Protein 4CLQ (pdb70)

Secondary structure (P-SEA, 3-state):
cccccccccaaaaaaaaaaaacbbbbbcccccccccccccaaaaaaaaaaaaaccbbbbbbcccccbbbbbccccccccbbbbbcccccaaaaaaccccccccccccbbbbbccccccccccccccccccccccccccbbbbbbcbbbcccccbbbbbbbbccccccccccccccccccbbbbbbbccccccccccccaaaaaacccccbbbbbbbccccccccccccccbbbbbbccccccccccccccccccccaaaaaaaaaaaaaaaaaacccccccaaaaaaaccccccbbbbbbbccccccaaaaaaaaaaaacccbbbbbbbcccccccccbbbbcccccc/ccaaaaaacccccaaaaaaaaccccccccbbbbccaaaaaaaaccccccccccc

B-factor: mean 36.99, std 16.36, range [4.34, 136.1]

Nearest PDB structures (foldseek):
  3pqv-assembly1_A  TM=9.894E-01  e=8.721E-64  Kluyveromyces lactis
  5tzs-assembly1_h  TM=9.818E-01  e=3.326E-63  Saccharomyces cerevisiae S288C
  7mqa-assembly1_SH  TM=9.321E-01  e=4.252E-38  Homo sapiens
  1qmh-assembly1_B  TM=8.172E-01  e=3.454E-22  Escherichia coli K-12
  3tut-assembly1_A  TM=7.754E-01  e=9.622E-23  Escherichia coli K-12

Foldseek 3Di:
DPLEAEECPCLLVLLLLCQLLQNKYKYAQHQVVDPQGADDPQSVLLVVVQPVQFPDWDWDADPSRRMIIIRYGHGAADEDEREGPQVDAQQVNVVSLSRQQAHPDKHKYKYFWAQDDAPGQHPCCVVQPLLLVLQVQVDWDKAWQAHAHPDFGGTIIITTRPHHDNAGAFEDAFFFDFAAKEKEKEKAADDLVLSVLCLLQCVQPVVDPHYHYYHRHYYYDDRHHDDTWIKMKMWGFRPPSTAIFIFIGIDDPPDRSSVRSNVRSVVRVVQSVQFGRHGLVNVLSNVSSLAHAQDKHKDKGAPSSPDPSVVVSQVSSCSSQVWHWDDDFDPDPVGGMITITGRCHVPD/DDLVVLVPPVVADPVRSCCVVPVDDVVPVDDDDDDPVVVCVVVPDPVVCPVVDD

InterPro domains:
  IPR000228 RNA 3'-terminal phosphate cyclase [PTHR11096] (12-359)
  IPR013791 RNA 3'-terminal phosphate cyclase, insert domain [PF05189] (184-284)
  IPR013792 RNA 3'-terminal phosphate cyclase/enolpyruvate transferase, alpha/beta [SSF55205] (13-234)
  IPR016443 RNA 3'-terminal phosphate cyclase type 2 [TIGR03400] (10-367)
  IPR016443 RNA 3'-terminal phosphate cyclase type 2 [cd00875] (6-341)
  IPR020719 RNA 3'-terminal phosphate cyclase-like, conserved site [PS01287] (156-166)
  IPR023797 RNA 3'-terminal phosphate cyclase domain [PF01137] (10-337)
  IPR036553 RNA 3'-terminal phosphate cyclase, insert domain superfamily [G3DSA:3.30.360.20] (184-280)
  IPR037136 RNA 3'-terminal phosphate cyclase domain superfamily [G3DSA:3.65.10.20] (11-344)

Organism: Saccharomyces cerevisiae (strain ATCC 204508 / S288c) (NCBI:txid559292)

GO terms:
  GO:0006364 rRNA processing (P, IDA)
  GO:0008047 enzyme activator activity (F, IDA)
  GO:0005730 nucleolus (C, IDA)
  GO:0004521 RNA endonuclease activity (F, IDA)
  GO:0030686 90S preribosome (C, HDA)
  GO:0000447 endonucleolytic cleavage in ITS1 to separate SSU-rRNA from 5.8S rRNA and LSU-rRNA from tricistronic rRNA transcript (SSU-rRNA, 5.8S rRNA, LSU-rRNA) (P, IMP)
  GO:0000472 endonucleolytic cleavage to generate mature 5'-end of SSU-rRNA from (SSU-rRNA, 5.8S rRNA, LSU-rRNA) (P, IMP)
  GO:0000480 endonucleolytic cleavage in 5'-ETS of tricistronic rRNA transcript (SSU-rRNA, 5.8S rRNA, LSU-rRNA) (P, IMP)
  GO:0005654 nucleoplasm (C, TAS)
  GO:0005515 protein binding (F, IPI)
  GO:0030686 90S preribosome (C, IDA)
  GO:0000447 endonucleolytic cleavage in ITS1 to separate SSU-rRNA from 5.8S rRNA and LSU-rRNA from tricistronic rRNA transcript (SSU-rRNA, 5.8S rRNA, LSU-rRNA) (P, IDA)
  GO:2000232 regulation of rRNA processing (P, IDA)

Radius of gyration: 20.79 Å; Cα contacts (8 Å, |Δi|>4): 921; chains: 2; bounding box: 55×44×58 Å

Sequence (402 aa):
KYTTFQGSQNFRLRIVLATLSGKPIKIEKIRSGDLNPGLKDYEVSFLRLIESVTNGSVIEISYTGTTVIYRPGIIVGGASTHICPSSKPVGYFVEPLYLAPFSKKKFSILFKGITASHNDAGIEAIKWGLPVEKFGVRECALHTLKRGSPPLGGGEVHLVVDSLIAQPITHEIDRPIISSITGVAYSTRVSPSLVNRIDGAKKVLKNLQCEVNITADVWRGENSGKSPGWGITLVAQSKQKGWSYFAEDIGDAGSIPEELGEKVACQLLEEISKSAAVGRNQLPLAIVYVIGKEDIGRLRINKEQIDERFIILLRDIKKIFNTEVFLKPVDEADNEDIATIKGIGFTNWNIGKLIYMDNISPEECIRRWRGVDLEKFVPYFDTFEKLAKKWKSVDAIKERFL

CATH classification: 3.65.10.20 (+1 more: 3.30.360.20)

Solvent-accessible surface area: 17662 Å² total

Structure (mmCIF, N/CA/C/O backbone):
data_4CLQ
#
_entry.id   4CLQ
#
_cell.length_a   69.120
_cell.length_b   88.280
_cell.length_c   102.130
_cell.angle_alpha   90.00
_cell.angle_beta   90.00
_cell.angle_gamma   90.00
#
_symmetry.space_group_name_H-M   'P 21 21 21'
#
loop_
_entity.id
_entity.type
_entity.pdbx_description
1 polymer "RNA 3'-TERMINAL PHOSPHATE CYCLASE-LIKE PROTEIN"
2 polymer 'RIBOSOME BIOGENESIS PROTEIN BMS1'
3 water water
#
loop_
_atom_site.group_PDB
_atom_site.id
_atom_site.type_symbol
_atom_site.label_atom_id
_atom_site.label_alt_id
_atom_site.label_comp_id
_atom_site.label_asym_id
_atom_site.label_entity_id
_atom_site.label_seq_id
_atom_site.pdbx_PDB_ins_code
_atom_site.Cartn_x
_atom_site.Cartn_y
_atom_site.Cartn_z
_atom_site.occupancy
_atom_site.B_iso_or_equiv
_atom_site.auth_seq_id
_atom_site.auth_comp_id
_atom_site.auth_asym_id
_atom_site.auth_atom_id
_atom_site.pdbx_PDB_model_num
ATOM 1 N N . LYS A 1 7 ? 27.799 14.088 80.457 1.00 58.43 7 LYS A N 1
ATOM 2 C CA . LYS A 1 7 ? 27.771 12.966 81.382 1.00 59.41 7 LYS A CA 1
ATOM 3 C C . LYS A 1 7 ? 26.655 11.962 81.048 1.00 64.48 7 LYS A C 1
ATOM 4 O O . LYS A 1 7 ? 26.718 10.828 81.538 1.00 66.38 7 LYS A O 1
ATOM 10 N N . TYR A 1 8 ? 25.614 12.367 80.275 1.00 59.06 8 TYR A N 1
ATOM 11 C CA . TYR A 1 8 ? 24.499 11.450 80.031 1.00 58.31 8 TYR A CA 1
ATOM 12 C C . TYR A 1 8 ? 24.432 10.692 78.713 1.00 54.82 8 TYR A C 1
ATOM 13 O O . TYR A 1 8 ? 24.062 9.517 78.766 1.00 54.83 8 TYR A O 1
ATOM 22 N N . THR A 1 9 ? 24.802 11.303 77.546 1.00 45.82 9 THR A N 1
ATOM 23 C CA . THR A 1 9 ? 24.865 10.534 76.290 1.00 42.78 9 THR A CA 1
ATOM 24 C C . THR A 1 9 ? 26.061 9.614 76.497 1.00 42.35 9 THR A C 1
ATOM 25 O O . THR A 1 9 ? 27.188 10.086 76.630 1.00 41.06 9 THR A O 1
ATOM 29 N N . THR A 1 10 ? 25.779 8.320 76.647 1.00 37.83 10 THR A N 1
ATOM 30 C CA . THR A 1 10 ? 26.737 7.289 77.030 1.00 37.01 10 THR A CA 1
ATOM 31 C C . THR A 1 10 ? 27.119 6.370 75.893 1.00 39.11 10 THR A C 1
ATOM 32 O O . THR A 1 10 ? 26.243 5.889 75.179 1.00 39.33 10 THR A O 1
ATOM 36 N N . PHE A 1 11 ? 28.436 6.106 75.760 1.00 32.62 11 PHE A N 1
ATOM 37 C CA . PHE A 1 11 ? 29.036 5.205 74.778 1.00 31.10 11 PHE A CA 1
ATOM 38 C C . PHE A 1 11 ? 29.822 4.093 75.495 1.00 36.52 11 PHE A C 1
ATOM 39 O O . PHE A 1 11 ? 30.235 4.267 76.648 1.00 36.56 11 PHE A O 1
ATOM 47 N N . GLN A 1 12 ? 30.039 2.963 74.798 1.00 33.49 12 GLN A N 1
ATOM 48 C CA . GLN A 1 12 ? 30.759 1.798 75.316 1.00 34.30 12 GLN A CA 1
ATOM 49 C C . GLN A 1 12 ? 32.066 1.574 74.564 1.00 36.77 12 GLN A C 1
ATOM 50 O O . GLN A 1 12 ? 32.108 1.720 73.343 1.00 35.20 12 GLN A O 1
ATOM 56 N N . GLY A 1 13 ? 33.114 1.239 75.315 1.00 33.87 13 GLY A N 1
ATOM 57 C CA . GLY A 1 13 ? 34.440 0.899 74.808 1.00 32.32 13 GLY A CA 1
ATOM 58 C C . GLY A 1 13 ? 35.292 2.011 74.239 1.00 33.18 13 GLY A C 1
ATOM 59 O O . GLY A 1 13 ? 34.903 3.178 74.235 1.00 32.13 13 GLY A O 1
ATOM 60 N N . SER A 1 14 ? 36.472 1.634 73.742 1.00 29.29 14 SER A N 1
ATOM 61 C CA . SER A 1 14 ? 37.440 2.549 73.135 1.00 28.20 14 SER A CA 1
ATOM 62 C C . SER A 1 14 ? 37.109 2.860 71.666 1.00 32.71 14 SER A C 1
ATOM 63 O O . SER A 1 14 ? 37.726 3.752 71.080 1.00 31.33 14 SER A O 1
ATOM 66 N N . GLN A 1 15 ? 36.166 2.104 71.068 1.00 30.72 15 GLN A N 1
ATOM 67 C CA . GLN A 1 15 ? 35.733 2.252 69.672 1.00 30.05 15 GLN A CA 1
ATOM 68 C C . GLN A 1 15 ? 35.385 3.700 69.346 1.00 30.47 15 GLN A C 1
ATOM 69 O O . GLN A 1 15 ? 34.652 4.332 70.105 1.00 28.59 15 GLN A O 1
ATOM 75 N N . ASN A 1 16 ? 35.939 4.227 68.233 1.00 26.11 16 ASN A N 1
ATOM 76 C CA . ASN A 1 16 ? 35.698 5.595 67.738 1.00 25.25 16 ASN A CA 1
ATOM 77 C C . ASN A 1 16 ? 35.946 6.685 68.783 1.00 27.13 16 ASN A C 1
ATOM 78 O O . ASN A 1 16 ? 35.250 7.696 68.784 1.00 24.28 16 ASN A O 1
ATOM 83 N N . PHE A 1 17 ? 36.910 6.461 69.693 1.00 24.16 17 PHE A N 1
ATOM 84 C CA . PHE A 1 17 ? 37.217 7.408 70.770 1.00 24.33 17 PHE A CA 1
ATOM 85 C C . PHE A 1 17 ? 37.387 8.841 70.273 1.00 27.03 17 PHE A C 1
ATOM 86 O O . PHE A 1 17 ? 36.697 9.729 70.768 1.00 25.33 17 PHE A O 1
ATOM 94 N N . ARG A 1 18 ? 38.271 9.068 69.274 1.00 22.69 18 ARG A N 1
ATOM 95 C CA . ARG A 1 18 ? 38.469 10.429 68.757 1.00 22.00 18 ARG A CA 1
ATOM 96 C C . ARG A 1 18 ? 37.206 11.004 68.131 1.00 24.29 18 ARG A C 1
ATOM 97 O O . ARG A 1 18 ? 36.887 12.150 68.405 1.00 22.71 18 ARG A O 1
ATOM 105 N N . LEU A 1 19 ? 36.482 10.211 67.312 1.00 22.91 19 LEU A N 1
ATOM 106 C CA . LEU A 1 19 ? 35.229 10.649 66.676 1.00 21.94 19 LEU A CA 1
ATOM 107 C C . LEU A 1 19 ? 34.208 11.092 67.726 1.00 25.08 19 LEU A C 1
ATOM 108 O O . LEU A 1 19 ? 33.639 12.169 67.587 1.00 23.67 19 LEU A O 1
ATOM 113 N N . ARG A 1 20 ? 33.998 10.272 68.780 1.00 22.07 20 ARG A N 1
ATOM 114 C CA . ARG A 1 20 ? 33.024 10.565 69.840 1.00 23.02 20 ARG A CA 1
ATOM 115 C C . ARG A 1 20 ? 33.337 11.865 70.576 1.00 26.34 20 ARG A C 1
ATOM 116 O O . ARG A 1 20 ? 32.435 12.685 70.757 1.00 25.13 20 ARG A O 1
ATOM 124 N N . ILE A 1 21 ? 34.632 12.101 70.891 1.00 23.47 21 ILE A N 1
ATOM 125 C CA . ILE A 1 21 ? 35.084 13.336 71.553 1.00 23.11 21 ILE A CA 1
ATOM 126 C C . ILE A 1 21 ? 34.934 14.534 70.588 1.00 26.38 21 ILE A C 1
ATOM 127 O O . ILE A 1 21 ? 34.513 15.613 71.023 1.00 26.16 21 ILE A O 1
ATOM 132 N N . VAL A 1 22 ? 35.288 14.335 69.291 1.00 21.73 22 VAL A N 1
ATOM 133 C CA . VAL A 1 22 ? 35.167 15.355 68.241 1.00 20.61 22 VAL A CA 1
ATOM 134 C C . VAL A 1 22 ? 33.681 15.757 68.081 1.00 24.88 22 VAL A C 1
ATOM 135 O O . VAL A 1 22 ? 33.386 16.950 68.099 1.00 24.10 22 VAL A O 1
ATOM 139 N N . LEU A 1 23 ? 32.764 14.764 67.963 1.00 21.85 23 LEU A N 1
ATOM 140 C CA . LEU A 1 23 ? 31.323 15.006 67.824 1.00 22.08 23 LEU A CA 1
ATOM 141 C C . LEU A 1 23 ? 30.753 15.727 69.028 1.00 26.90 23 LEU A C 1
ATOM 142 O O . LEU A 1 23 ? 29.936 16.631 68.855 1.00 26.14 23 LEU A O 1
ATOM 147 N N . ALA A 1 24 ? 31.223 15.380 70.244 1.00 24.22 24 ALA A N 1
ATOM 148 C CA . ALA A 1 24 ? 30.778 16.069 71.464 1.00 24.82 24 ALA A CA 1
ATOM 149 C C . ALA A 1 24 ? 31.254 17.529 71.409 1.00 27.62 24 ALA A C 1
ATOM 150 O O . ALA A 1 24 ? 30.485 18.427 71.734 1.00 27.74 24 ALA A O 1
ATOM 152 N N . THR A 1 25 ? 32.510 17.755 70.962 1.00 24.38 25 THR A N 1
ATOM 153 C CA . THR A 1 25 ? 33.108 19.094 70.847 1.00 24.44 25 THR A CA 1
ATOM 154 C C . THR A 1 25 ? 32.336 19.970 69.861 1.00 26.92 25 THR A C 1
ATOM 155 O O . THR A 1 25 ? 32.051 21.125 70.172 1.00 27.25 25 THR A O 1
ATOM 159 N N . LEU A 1 26 ? 31.995 19.417 68.691 1.00 22.40 26 LEU A N 1
ATOM 160 C CA . LEU A 1 26 ? 31.266 20.140 67.654 1.00 22.41 26 LEU A CA 1
ATOM 161 C C . LEU A 1 26 ? 29.813 20.443 68.041 1.00 27.67 26 LEU A C 1
ATOM 162 O O . LEU A 1 26 ? 29.313 21.509 67.693 1.00 27.06 26 LEU A O 1
ATOM 167 N N . SER A 1 27 ? 29.143 19.510 68.745 1.00 25.44 27 SER A N 1
ATOM 168 C CA . SER A 1 27 ? 27.750 19.656 69.174 1.00 25.54 27 SER A CA 1
ATOM 169 C C . SER A 1 27 ? 27.598 20.472 70.460 1.00 30.54 27 SER A C 1
ATOM 170 O O . SER A 1 27 ? 26.523 21.010 70.712 1.00 30.74 27 SER A O 1
ATOM 173 N N . GLY A 1 28 ? 28.642 20.492 71.281 1.00 27.81 28 GLY A N 1
ATOM 174 C CA . GLY A 1 28 ? 28.630 21.140 72.588 1.00 28.20 28 GLY A CA 1
ATOM 175 C C . GLY A 1 28 ? 27.920 20.281 73.620 1.00 32.88 28 GLY A C 1
ATOM 176 O O . GLY A 1 28 ? 27.658 20.733 74.736 1.00 33.42 28 GLY A O 1
ATOM 177 N N . LYS A 1 29 ? 27.615 19.022 73.258 1.00 29.65 29 LYS A N 1
ATOM 178 C CA . LYS A 1 29 ? 26.898 18.097 74.128 1.00 30.53 29 LYS A CA 1
ATOM 179 C C . LYS A 1 29 ? 27.831 17.269 75.010 1.00 33.47 29 LYS A C 1
ATOM 180 O O . LYS A 1 29 ? 28.775 16.660 74.493 1.00 30.98 29 LYS A O 1
ATOM 186 N N . PRO A 1 30 ? 27.562 17.205 76.339 1.00 31.55 30 PRO A N 1
ATOM 187 C CA . PRO A 1 30 ? 28.414 16.383 77.211 1.00 31.76 30 PRO A CA 1
ATOM 188 C C . PRO A 1 30 ? 28.227 14.886 76.963 1.00 34.71 30 PRO A C 1
ATOM 189 O O . PRO A 1 30 ? 27.121 14.449 76.666 1.00 34.17 30 PRO A O 1
ATOM 193 N N . ILE A 1 31 ? 29.321 14.111 77.020 1.00 30.07 31 ILE A N 1
ATOM 194 C CA . ILE A 1 31 ? 29.265 12.662 76.802 1.00 28.77 31 ILE A CA 1
ATOM 195 C C . ILE A 1 31 ? 29.988 11.881 77.887 1.00 32.27 31 ILE A C 1
ATOM 196 O O . ILE A 1 31 ? 30.853 12.426 78.578 1.00 31.63 31 ILE A O 1
ATOM 201 N N . LYS A 1 32 ? 29.645 10.589 78.003 1.00 28.53 32 LYS A N 1
ATOM 202 C CA . LYS A 1 32 ? 30.288 9.641 78.905 1.00 28.65 32 LYS A CA 1
ATOM 203 C C . LYS A 1 32 ? 30.714 8.417 78.090 1.00 31.71 32 LYS A C 1
ATOM 204 O O . LYS A 1 32 ? 29.922 7.866 77.325 1.00 31.51 32 LYS A O 1
ATOM 210 N N . ILE A 1 33 ? 31.968 8.014 78.236 1.00 28.13 33 ILE A N 1
ATOM 211 C CA . ILE A 1 33 ? 32.508 6.842 77.550 1.00 27.35 33 ILE A CA 1
ATOM 212 C C . ILE A 1 33 ? 32.908 5.880 78.653 1.00 33.14 33 ILE A C 1
ATOM 213 O O . ILE A 1 33 ? 33.774 6.191 79.468 1.00 33.06 33 ILE A O 1
ATOM 218 N N . GLU A 1 34 ? 32.211 4.753 78.735 1.00 30.58 34 GLU A N 1
ATOM 219 C CA . GLU A 1 34 ? 32.462 3.778 79.790 1.00 31.20 34 GLU A CA 1
ATOM 220 C C . GLU A 1 34 ? 32.875 2.419 79.240 1.00 36.27 34 GLU A C 1
ATOM 221 O O . GLU A 1 34 ? 32.830 2.208 78.022 1.00 35.39 34 GLU A O 1
ATOM 227 N N . LYS A 1 35 ? 33.273 1.498 80.152 1.00 33.99 35 LYS A N 1
ATOM 228 C CA . LYS A 1 35 ? 33.707 0.131 79.852 1.00 34.50 35 LYS A CA 1
ATOM 229 C C . LYS A 1 35 ? 34.821 0.092 78.802 1.00 37.78 35 LYS A C 1
ATOM 230 O O . LYS A 1 35 ? 34.782 -0.730 77.881 1.00 38.04 35 LYS A O 1
ATOM 236 N N . ILE A 1 36 ? 35.801 1.007 78.932 1.00 33.43 36 ILE A N 1
ATOM 237 C CA . ILE A 1 36 ? 36.929 1.103 78.006 1.00 32.64 36 ILE A CA 1
ATOM 238 C C . ILE A 1 36 ? 37.915 0.013 78.400 1.00 39.43 36 ILE A C 1
ATOM 239 O O . ILE A 1 36 ? 38.500 0.105 79.481 1.00 40.51 36 ILE A O 1
ATOM 244 N N . ARG A 1 37 ? 38.078 -1.027 77.540 1.00 36.79 37 ARG A N 1
ATOM 245 C CA . ARG A 1 37 ? 38.986 -2.176 77.738 1.00 38.31 37 ARG A CA 1
ATOM 246 C C . ARG A 1 37 ? 38.844 -2.811 79.145 1.00 46.79 37 ARG A C 1
ATOM 247 O O . ARG A 1 37 ? 39.843 -3.163 79.778 1.00 48.03 37 ARG A O 1
ATOM 255 N N . SER A 1 38 ? 37.591 -2.944 79.614 1.00 45.00 38 SER A N 1
ATOM 256 C CA . SER A 1 38 ? 37.205 -3.460 80.932 1.00 47.15 38 SER A CA 1
ATOM 257 C C . SER A 1 38 ? 37.750 -4.822 81.357 1.00 55.51 38 SER A C 1
ATOM 258 O O . SER A 1 38 ? 38.163 -4.975 82.508 1.00 56.46 38 SER A O 1
ATOM 261 N N . GLY A 1 39 ? 37.706 -5.799 80.458 1.00 54.00 39 GLY A N 1
ATOM 262 C CA . GLY A 1 39 ? 38.164 -7.154 80.755 1.00 56.02 39 GLY A CA 1
ATOM 263 C C . GLY A 1 39 ? 39.660 -7.365 80.640 1.00 61.71 39 GLY A C 1
ATOM 264 O O . GLY A 1 39 ? 40.183 -8.336 81.192 1.00 63.00 39 GLY A O 1
ATOM 265 N N . ASP A 1 40 ? 40.352 -6.460 79.914 1.00 57.51 40 ASP A N 1
ATOM 266 C CA . ASP A 1 40 ? 41.790 -6.491 79.643 1.00 57.56 40 ASP A CA 1
ATOM 267 C C . ASP A 1 40 ? 42.679 -6.474 80.887 1.00 63.54 40 ASP A C 1
ATOM 268 O O . ASP A 1 40 ? 42.285 -5.949 81.933 1.00 63.6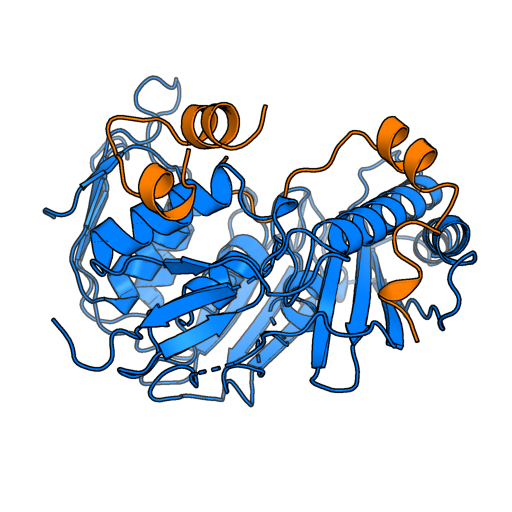8 40 ASP A O 1
ATOM 273 N N . LEU A 1 41 ? 43.895 -7.044 80.746 1.00 60.69 41 LEU A N 1
ATOM 274 C CA . LEU A 1 41 ? 44.938 -7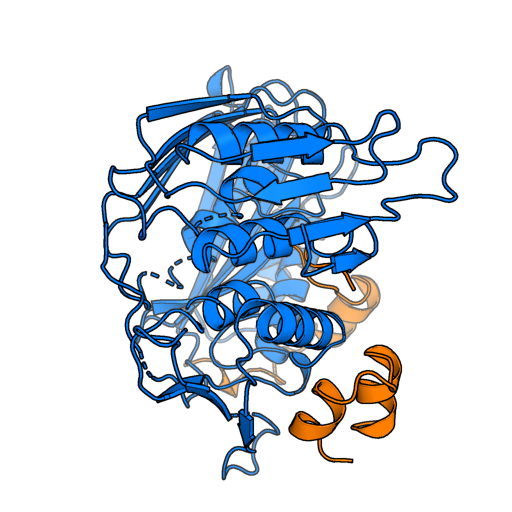.125 81.774 1.00 61.73 41 LEU A CA 1
ATOM 275 C C . LEU A 1 41 ? 45.337 -5.705 82.190 1.00 63.50 41 LEU A C 1
ATOM 276 O O . LEU A 1 41 ? 45.509 -5.423 83.380 1.00 63.96 41 LEU A O 1
ATOM 281 N N . ASN A 1 42 ? 45.429 -4.817 81.184 1.00 56.78 42 ASN A N 1
ATOM 282 C CA . ASN A 1 42 ? 45.736 -3.394 81.257 1.00 54.70 42 ASN A CA 1
ATOM 283 C C . ASN A 1 42 ? 44.416 -2.660 80.921 1.00 53.02 42 ASN A C 1
ATOM 284 O O . ASN A 1 42 ? 44.120 -2.432 79.747 1.00 51.33 42 ASN A O 1
ATOM 289 N N . PRO A 1 43 ? 43.545 -2.368 81.910 1.00 46.85 43 PRO A N 1
ATOM 290 C CA . PRO A 1 43 ? 42.267 -1.733 81.560 1.00 44.40 43 PRO A CA 1
ATOM 291 C C . PRO A 1 43 ? 42.339 -0.231 81.305 1.00 42.70 43 PRO A C 1
ATOM 292 O O . PRO A 1 43 ? 43.318 0.430 81.665 1.00 40.84 43 PRO A O 1
ATOM 296 N N . GLY A 1 44 ? 41.296 0.276 80.657 1.00 36.37 44 GLY A N 1
ATOM 297 C CA . GLY A 1 44 ? 41.108 1.692 80.396 1.00 34.49 44 GLY A CA 1
ATOM 298 C C . GLY A 1 44 ? 41.867 2.312 79.245 1.00 35.83 44 GLY A C 1
ATOM 299 O O . GLY A 1 44 ? 42.384 1.617 78.366 1.00 33.72 44 GLY A O 1
ATOM 300 N N . LEU A 1 45 ? 41.912 3.649 79.257 1.00 31.94 45 LEU A N 1
ATOM 301 C CA . LEU A 1 45 ? 42.577 4.468 78.248 1.00 31.28 45 LEU A CA 1
ATOM 302 C C . LEU A 1 45 ? 44.046 4.150 78.105 1.00 34.56 45 LEU A C 1
ATOM 303 O O . LEU A 1 45 ? 44.728 3.884 79.090 1.00 34.03 45 LEU A O 1
ATOM 308 N N . LYS A 1 46 ? 44.527 4.214 76.868 1.00 30.61 46 LYS A N 1
ATOM 309 C CA . LYS A 1 46 ? 45.930 4.042 76.531 1.00 30.48 46 LYS A CA 1
ATOM 310 C C . LYS A 1 46 ? 46.550 5.438 76.638 1.00 32.99 46 LYS A C 1
ATOM 311 O O . LYS A 1 46 ? 45.821 6.437 76.580 1.00 31.77 46 LYS A O 1
ATOM 317 N N . ASP A 1 47 ? 47.887 5.516 76.753 1.00 28.31 47 ASP A N 1
ATOM 318 C CA . ASP A 1 47 ? 48.603 6.792 76.841 1.00 26.92 47 ASP A CA 1
ATOM 319 C C . ASP A 1 47 ? 48.267 7.748 75.683 1.00 29.35 47 ASP A C 1
ATOM 320 O O . ASP A 1 47 ? 48.073 8.944 75.913 1.00 28.66 47 ASP A O 1
ATOM 325 N N . TYR A 1 48 ? 48.126 7.215 74.461 1.00 25.27 48 TYR A N 1
ATOM 326 C CA . TYR A 1 48 ? 47.780 8.045 73.299 1.00 23.56 48 TYR A CA 1
ATOM 327 C C . TYR A 1 48 ? 46.374 8.659 73.348 1.00 27.27 48 TYR A C 1
ATOM 328 O O . TYR A 1 48 ? 46.144 9.711 72.743 1.00 26.42 48 TYR A O 1
ATOM 337 N N . GLU A 1 49 ? 45.433 7.993 74.034 1.00 24.81 49 GLU A N 1
ATOM 338 C CA . GLU A 1 49 ? 44.054 8.488 74.188 1.00 24.54 49 GLU A CA 1
ATOM 339 C C . GLU A 1 49 ? 44.048 9.606 75.227 1.00 28.73 49 GLU A C 1
ATOM 340 O O . GLU A 1 49 ? 43.410 10.633 75.011 1.00 28.14 49 GLU A O 1
ATOM 346 N N . VAL A 1 50 ? 44.847 9.444 76.304 1.00 27.56 50 VAL A N 1
ATOM 347 C CA . VAL A 1 50 ? 45.039 10.452 77.355 1.00 28.01 50 VAL A CA 1
ATOM 348 C C . VAL A 1 50 ? 45.706 11.694 76.709 1.00 29.61 50 VAL A C 1
ATOM 349 O O . VAL A 1 50 ? 45.244 12.813 76.931 1.00 28.60 50 VAL A O 1
ATOM 353 N N . SER A 1 51 ? 46.757 11.478 75.879 1.00 24.69 51 SER A N 1
ATOM 354 C CA . SER A 1 51 ? 47.476 12.538 75.148 1.00 23.60 51 SER A CA 1
ATOM 355 C C . SER A 1 51 ? 46.502 13.295 74.224 1.00 25.58 51 SER A C 1
ATOM 356 O O . SER A 1 51 ? 46.532 14.529 74.158 1.00 24.33 51 SER A O 1
ATOM 359 N N . PHE A 1 52 ? 45.616 12.553 73.540 1.00 22.38 52 PHE A N 1
ATOM 360 C CA . PHE A 1 52 ? 44.587 13.159 72.687 1.00 20.66 52 PHE A CA 1
ATOM 361 C C . PHE A 1 52 ? 43.634 14.034 73.524 1.00 25.44 52 PHE A C 1
ATOM 362 O O . PHE A 1 52 ? 43.221 15.099 73.059 1.00 24.80 52 PHE A O 1
ATOM 370 N N . LEU A 1 53 ? 43.292 13.596 74.758 1.00 24.64 53 LEU A N 1
ATOM 371 C CA . LEU A 1 53 ? 42.417 14.394 75.629 1.00 24.72 53 LEU A CA 1
ATOM 372 C C . LEU A 1 53 ? 43.112 15.686 76.074 1.00 28.96 53 LEU A C 1
ATOM 373 O O . LEU A 1 53 ? 42.462 16.727 76.152 1.00 28.46 53 LEU A O 1
ATOM 378 N N . ARG A 1 54 ? 44.437 15.630 76.322 1.00 26.51 54 ARG A N 1
ATOM 379 C CA . ARG A 1 54 ? 45.236 16.809 76.690 1.00 27.01 54 ARG A CA 1
ATOM 380 C C . ARG A 1 54 ? 45.274 17.781 75.505 1.00 29.22 54 ARG A C 1
ATOM 381 O O . ARG A 1 54 ? 45.186 18.994 75.699 1.00 28.55 54 ARG A O 1
ATOM 389 N N . LEU A 1 55 ? 45.359 17.237 74.271 1.00 25.03 55 LEU A N 1
ATOM 390 C CA . LEU A 1 55 ? 45.342 18.034 73.044 1.00 24.17 55 LEU A CA 1
ATOM 391 C C . LEU A 1 55 ? 43.979 18.765 72.908 1.00 27.39 55 LEU A C 1
ATOM 392 O O . LEU A 1 55 ? 43.957 19.965 72.611 1.00 26.96 55 LEU A O 1
ATOM 397 N N . ILE A 1 56 ? 42.862 18.046 73.161 1.00 23.33 56 ILE A N 1
ATOM 398 C CA . ILE A 1 56 ? 41.504 18.602 73.144 1.00 23.41 56 ILE A CA 1
ATOM 399 C C . ILE A 1 56 ? 41.386 19.776 74.164 1.00 29.24 56 ILE A C 1
ATOM 400 O O . ILE A 1 56 ? 40.801 20.814 73.838 1.00 28.25 56 ILE A O 1
ATOM 405 N N . GLU A 1 57 ? 41.974 19.612 75.370 1.00 27.29 57 GLU A N 1
ATOM 406 C CA . GLU A 1 57 ? 41.981 20.643 76.418 1.00 28.66 57 GLU A CA 1
ATOM 407 C C . GLU A 1 57 ? 42.765 21.869 75.981 1.00 33.12 57 GLU A C 1
ATOM 408 O O . GLU A 1 57 ? 42.368 22.980 76.319 1.00 33.44 57 GLU A O 1
ATOM 414 N N . SER A 1 58 ? 43.905 21.670 75.284 1.00 30.38 58 SER A N 1
ATOM 415 C CA . SER A 1 58 ? 44.737 22.787 74.837 1.00 30.26 58 SER A CA 1
ATOM 416 C C . SER A 1 58 ? 44.076 23.655 73.742 1.00 33.54 58 SER A C 1
ATOM 417 O O . SER A 1 58 ? 44.413 24.828 73.639 1.00 34.33 58 SER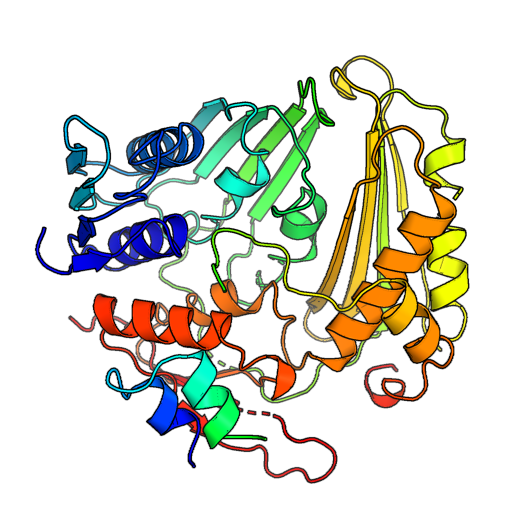 A O 1
ATOM 420 N N . VAL A 1 59 ? 43.141 23.091 72.942 1.00 28.42 59 VAL A N 1
ATOM 421 C CA . VAL A 1 59 ? 42.496 23.827 71.835 1.00 26.98 59 VAL A CA 1
ATOM 422 C C . VAL A 1 59 ? 41.097 24.359 72.145 1.00 30.56 59 VAL A C 1
ATOM 423 O O . VAL A 1 59 ? 40.510 25.074 71.325 1.00 29.99 59 VAL A O 1
ATOM 427 N N . THR A 1 60 ? 40.559 23.984 73.312 1.00 27.17 60 THR A N 1
ATOM 428 C CA . THR A 1 60 ? 39.238 24.387 73.780 1.00 27.25 60 THR A CA 1
ATOM 429 C C . THR A 1 60 ? 39.384 25.168 75.091 1.00 33.58 60 THR A C 1
ATOM 430 O O . THR A 1 60 ? 40.464 25.183 75.679 1.00 32.36 60 THR A O 1
ATOM 434 N N . ASN A 1 61 ? 38.311 25.837 75.520 1.00 31.50 61 ASN A N 1
ATOM 435 C CA . ASN A 1 61 ? 38.300 26.573 76.778 1.00 32.86 61 ASN A CA 1
ATOM 436 C C . ASN A 1 61 ? 37.028 26.243 77.540 1.00 37.35 61 ASN A C 1
ATOM 437 O O . ASN A 1 61 ? 35.945 26.314 76.968 1.00 36.68 61 ASN A O 1
ATOM 442 N N . GLY A 1 62 ? 37.177 25.887 78.814 1.00 35.81 62 GLY A N 1
ATOM 443 C CA . GLY A 1 62 ? 36.058 25.594 79.705 1.00 36.06 62 GLY A CA 1
ATOM 444 C C . GLY A 1 62 ? 35.555 24.166 79.700 1.00 39.25 62 GLY A C 1
ATOM 445 O O . GLY A 1 62 ? 34.463 23.896 80.206 1.00 38.95 62 GLY A O 1
ATOM 446 N N . SER A 1 63 ? 36.336 23.233 79.136 1.00 34.93 63 SER A N 1
ATOM 447 C CA . SER A 1 63 ? 35.937 21.830 79.135 1.00 34.46 63 SER A CA 1
ATOM 448 C C . SER A 1 63 ? 36.185 21.217 80.518 1.00 39.02 63 SER A C 1
ATOM 449 O O . SER A 1 63 ? 37.021 21.707 81.277 1.00 38.46 63 SER A O 1
ATOM 452 N N . VAL A 1 64 ? 35.434 20.165 80.845 1.00 36.65 64 VAL A N 1
ATOM 453 C CA . VAL A 1 64 ? 35.612 19.393 82.067 1.00 37.37 64 VAL A CA 1
ATOM 454 C C . VAL A 1 64 ? 35.878 17.966 81.600 1.00 40.59 64 VAL A C 1
ATOM 455 O O . VAL A 1 64 ? 35.059 17.383 80.881 1.00 39.58 64 VAL A O 1
ATOM 459 N N . ILE A 1 65 ? 37.045 17.432 81.957 1.00 37.41 65 ILE A N 1
ATOM 460 C CA . ILE A 1 65 ? 37.420 16.069 81.606 1.00 36.91 65 ILE A CA 1
ATOM 461 C C . ILE A 1 65 ? 37.701 15.314 82.887 1.00 41.48 65 ILE A C 1
ATOM 462 O O . ILE A 1 65 ? 38.615 15.673 83.627 1.00 42.09 65 ILE A O 1
ATOM 467 N N . GLU A 1 66 ? 36.897 14.289 83.158 1.00 37.94 66 GLU A N 1
ATOM 468 C CA . GLU A 1 66 ? 37.070 13.457 84.342 1.00 39.18 66 GLU A CA 1
ATOM 469 C C . GLU A 1 66 ? 37.303 12.022 83.894 1.00 41.42 66 GLU A C 1
ATOM 470 O O . GLU A 1 66 ? 36.491 11.466 83.146 1.00 38.94 66 GLU A O 1
ATOM 476 N N . ILE A 1 67 ? 38.441 11.441 84.316 1.00 37.54 67 ILE A N 1
ATOM 477 C CA . ILE A 1 67 ? 38.818 10.064 83.998 1.00 35.96 67 ILE A CA 1
ATOM 478 C C . ILE A 1 67 ? 38.789 9.263 85.295 1.00 38.72 67 ILE A C 1
ATOM 479 O O . ILE A 1 67 ? 39.395 9.691 86.283 1.00 38.99 67 ILE A O 1
ATOM 484 N N . SER A 1 68 ? 38.082 8.110 85.303 1.00 33.71 68 SER A N 1
ATOM 485 C CA . SER A 1 68 ? 37.996 7.243 86.488 1.00 34.70 68 SER A CA 1
ATOM 486 C C . SER A 1 68 ? 39.386 6.695 86.832 1.00 38.59 68 SER A C 1
ATOM 487 O O . SER A 1 68 ? 40.267 6.656 85.966 1.00 37.35 68 SER A O 1
ATOM 490 N N . TYR A 1 69 ? 39.586 6.305 88.096 1.00 37.34 69 TYR A N 1
ATOM 491 C CA . TYR A 1 69 ? 40.866 5.816 88.604 1.00 37.78 69 TYR A CA 1
ATOM 492 C C . TYR A 1 69 ? 41.613 4.839 87.675 1.00 40.02 69 TYR A C 1
ATOM 493 O O . TYR A 1 69 ? 42.796 5.051 87.403 1.00 38.74 69 TYR A O 1
ATOM 502 N N . THR A 1 70 ? 40.924 3.798 87.180 1.00 36.80 70 THR A N 1
ATOM 503 C CA . THR A 1 70 ? 41.521 2.798 86.291 1.00 36.25 70 THR A CA 1
ATOM 504 C C . THR A 1 70 ? 41.459 3.157 84.803 1.00 38.26 70 THR A C 1
ATOM 505 O O . THR A 1 70 ? 41.919 2.381 83.965 1.00 37.78 70 THR A O 1
ATOM 509 N N . GLY A 1 71 ? 40.901 4.327 84.495 1.00 33.53 71 GLY A N 1
ATOM 510 C CA . GLY A 1 71 ? 40.793 4.834 83.128 1.00 31.59 71 GLY A CA 1
ATOM 511 C C . GLY A 1 71 ? 39.703 4.203 82.288 1.00 34.48 71 GLY A C 1
ATOM 512 O O . GLY A 1 71 ? 39.678 4.407 81.078 1.00 32.82 71 GLY A O 1
ATOM 513 N N . THR A 1 72 ? 38.797 3.422 82.917 1.00 33.73 72 THR A N 1
ATOM 514 C CA . THR A 1 72 ? 37.705 2.736 82.205 1.00 33.25 72 THR A CA 1
ATOM 515 C C . THR A 1 72 ? 36.534 3.647 81.876 1.00 36.06 72 THR A C 1
ATOM 516 O O . THR A 1 72 ? 35.744 3.311 80.998 1.00 36.09 72 THR A O 1
ATOM 520 N N . THR A 1 73 ? 36.405 4.788 82.575 1.00 32.59 73 THR A N 1
ATOM 521 C CA . THR A 1 73 ? 35.337 5.750 82.305 1.00 32.73 73 THR A CA 1
ATOM 522 C C . THR A 1 73 ? 35.912 7.141 82.070 1.00 35.66 73 THR A C 1
ATOM 523 O O . THR A 1 73 ? 36.804 7.572 82.799 1.00 34.37 73 THR A O 1
ATOM 527 N N . VAL A 1 74 ? 35.397 7.828 81.041 1.00 32.46 74 VAL A N 1
ATOM 528 C CA . VAL A 1 74 ? 35.729 9.211 80.712 1.00 32.69 74 VAL A CA 1
ATOM 529 C C . VAL A 1 74 ? 34.414 9.991 80.641 1.00 37.28 74 VAL A C 1
ATOM 530 O O . VAL A 1 74 ? 33.469 9.561 79.973 1.00 35.52 74 VAL A O 1
ATOM 534 N N . ILE A 1 75 ? 34.354 11.125 81.350 1.00 35.54 75 ILE A N 1
ATOM 535 C CA . ILE A 1 75 ? 33.213 12.041 81.304 1.00 35.62 75 ILE A CA 1
ATOM 536 C C . ILE A 1 75 ? 33.756 13.280 80.598 1.00 38.18 75 ILE A C 1
ATOM 537 O O . ILE A 1 75 ? 34.796 13.810 80.993 1.00 38.18 75 ILE A O 1
ATOM 542 N N . TYR A 1 76 ? 33.100 13.694 79.516 1.00 32.94 76 TYR A N 1
ATOM 543 C CA . TYR A 1 76 ? 33.552 14.842 78.750 1.00 30.92 76 TYR A CA 1
ATOM 544 C C . TYR A 1 76 ? 32.456 15.880 78.596 1.00 35.34 76 TYR A C 1
ATOM 545 O O . TYR A 1 76 ? 31.451 15.616 77.949 1.00 34.54 76 TYR A O 1
ATOM 554 N N . ARG A 1 77 ? 32.651 17.050 79.203 1.00 33.06 77 ARG A N 1
ATOM 555 C CA . ARG A 1 77 ? 31.741 18.191 79.081 1.00 33.11 77 ARG A CA 1
ATOM 556 C C . ARG A 1 77 ? 32.535 19.186 78.233 1.00 36.14 77 ARG A C 1
ATOM 557 O O . ARG A 1 77 ? 33.531 19.731 78.713 1.00 36.51 77 ARG A O 1
ATOM 565 N N . PRO A 1 78 ? 32.220 19.311 76.931 1.00 31.30 78 PRO A N 1
ATOM 566 C CA . PRO A 1 78 ? 33.039 20.168 76.056 1.00 30.56 78 PRO A CA 1
ATOM 567 C C . PRO A 1 78 ? 33.009 21.676 76.288 1.00 36.41 78 PRO A C 1
ATOM 568 O O . PRO A 1 78 ? 31.984 22.250 76.648 1.00 37.87 78 PRO A O 1
ATOM 572 N N . GLY A 1 79 ? 34.154 22.297 76.051 1.00 33.69 79 GLY A N 1
ATOM 573 C CA . GLY A 1 79 ? 34.324 23.742 76.081 1.00 34.26 79 GLY A CA 1
ATOM 574 C C . GLY A 1 79 ? 34.239 24.278 74.660 1.00 38.60 79 GLY A C 1
ATOM 575 O O . GLY A 1 79 ? 33.990 23.510 73.722 1.00 38.64 79 GLY A O 1
ATOM 576 N N . ILE A 1 80 ? 34.428 25.588 74.474 1.00 34.20 80 ILE A N 1
ATOM 577 C CA . ILE A 1 80 ? 34.365 26.160 73.127 1.00 33.29 80 ILE A CA 1
ATOM 578 C C . ILE A 1 80 ? 35.695 25.986 72.416 1.00 31.57 80 ILE A C 1
ATOM 579 O O . ILE A 1 80 ? 36.727 26.049 73.068 1.00 30.51 80 ILE A O 1
ATOM 584 N N . ILE A 1 81 ? 35.671 25.783 71.090 1.00 26.30 81 ILE A N 1
ATOM 585 C CA . ILE A 1 81 ? 36.885 25.633 70.270 1.00 25.33 81 ILE A CA 1
ATOM 586 C C . ILE A 1 81 ? 37.553 27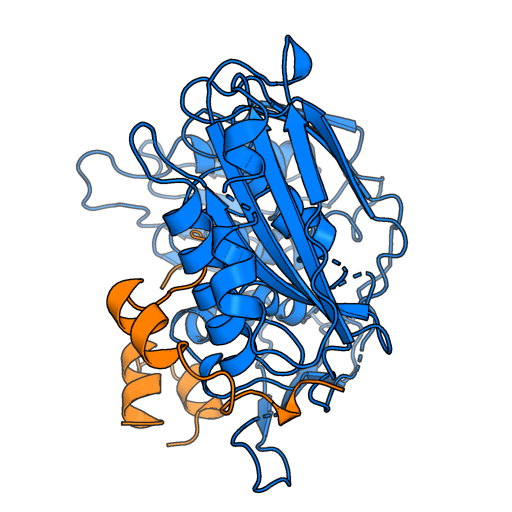.013 70.159 1.00 28.57 81 ILE A C 1
ATOM 587 O O . ILE A 1 81 ? 36.984 27.933 69.575 1.00 27.44 81 ILE A O 1
ATOM 592 N N . VAL A 1 82 ? 38.752 27.137 70.726 1.00 25.72 82 VAL A N 1
ATOM 593 C CA . VAL A 1 82 ? 39.500 28.392 70.806 1.00 26.58 82 VAL A CA 1
ATOM 594 C C . VAL A 1 82 ? 40.781 28.412 69.945 1.00 30.59 82 VAL A C 1
ATOM 595 O O . VAL A 1 82 ? 41.074 29.426 69.311 1.00 30.20 82 VAL A O 1
ATOM 599 N N . GLY A 1 83 ? 41.483 27.289 69.878 1.00 26.63 83 GLY A N 1
ATOM 600 C CA . GLY A 1 83 ? 42.695 27.188 69.078 1.00 26.58 83 GLY A CA 1
ATOM 601 C C . GLY A 1 83 ? 43.864 27.933 69.690 1.00 31.86 83 GLY A C 1
ATOM 602 O O . GLY A 1 83 ? 44.025 27.960 70.915 1.00 31.95 83 GLY A O 1
ATOM 603 N N . GLY A 1 84 ? 44.652 28.550 68.824 1.00 27.90 84 GLY A N 1
ATOM 604 C CA . GLY A 1 84 ? 45.856 29.272 69.193 1.00 28.33 84 GLY A CA 1
ATOM 605 C C . GLY A 1 84 ? 47.098 28.479 68.826 1.00 31.19 84 GLY A C 1
ATOM 606 O O . GLY A 1 84 ? 47.009 27.410 68.201 1.00 27.87 84 GLY A O 1
ATOM 607 N N . ALA A 1 85 ? 48.266 29.000 69.225 1.00 28.06 85 ALA A N 1
ATOM 608 C CA . ALA A 1 85 ? 49.558 28.388 68.942 1.00 28.10 85 ALA A CA 1
ATOM 609 C C . ALA A 1 85 ? 49.997 27.495 70.092 1.00 32.11 85 ALA A C 1
ATOM 610 O O . ALA A 1 85 ? 49.995 27.934 71.234 1.00 32.87 85 ALA A O 1
ATOM 612 N N . SER A 1 86 ? 50.357 26.236 69.801 1.00 28.18 86 SER A N 1
ATOM 613 C CA . SER A 1 86 ? 50.830 25.311 70.835 1.00 28.22 86 SER A CA 1
ATOM 614 C C . SER A 1 86 ? 51.725 24.253 70.219 1.00 30.52 86 SER A C 1
ATOM 615 O O . SER A 1 86 ? 51.852 24.172 69.003 1.00 28.12 86 SER A O 1
ATOM 618 N N . THR A 1 87 ? 52.358 23.464 71.073 1.00 27.22 87 THR A N 1
ATOM 619 C CA . THR A 1 87 ? 53.189 22.343 70.685 1.00 26.94 87 THR A CA 1
ATOM 620 C C . THR A 1 87 ? 52.584 21.109 71.347 1.00 29.55 87 THR A C 1
ATOM 621 O O . THR A 1 87 ? 52.228 21.175 72.527 1.00 28.20 87 THR A O 1
ATOM 625 N N . HIS A 1 88 ? 52.458 19.995 70.596 1.00 25.34 88 HIS A N 1
ATOM 626 C CA . HIS A 1 88 ? 51.961 18.744 71.170 1.00 25.33 88 HIS A CA 1
ATOM 627 C C . HIS A 1 88 ? 52.999 17.634 71.000 1.00 30.28 88 HIS A C 1
ATOM 628 O O . HIS A 1 88 ? 53.368 17.320 69.871 1.00 28.83 88 HIS A O 1
ATOM 635 N N . ILE A 1 89 ? 53.460 17.041 72.118 1.00 28.92 89 ILE A N 1
ATOM 636 C CA . ILE A 1 89 ? 54.427 15.936 72.084 1.00 29.34 89 ILE A CA 1
ATOM 637 C C . ILE A 1 89 ? 53.618 14.654 71.979 1.00 32.89 89 ILE A C 1
ATOM 638 O O . ILE A 1 89 ? 52.854 14.332 72.895 1.00 33.60 89 ILE A O 1
ATOM 643 N N . CYS A 1 90 ? 53.773 13.934 70.860 1.00 27.24 90 CYS A N 1
ATOM 644 C CA . CYS A 1 90 ? 53.030 12.704 70.613 1.00 26.76 90 CYS A CA 1
ATOM 645 C C . CYS A 1 90 ? 53.768 11.516 71.207 1.00 31.65 90 CYS A C 1
ATOM 646 O O . CYS A 1 90 ? 54.918 11.290 70.843 1.00 32.37 90 CYS A O 1
ATOM 649 N N . PRO A 1 91 ? 53.152 10.731 72.115 1.00 28.30 91 PRO A N 1
ATOM 650 C CA . PRO A 1 91 ? 53.869 9.566 72.666 1.00 28.21 91 PRO A CA 1
ATOM 651 C C . PRO A 1 91 ? 54.151 8.556 71.557 1.00 31.42 91 PRO A C 1
ATOM 652 O O . PRO A 1 91 ? 53.395 8.500 70.581 1.00 29.48 91 PRO A O 1
ATOM 656 N N . SER A 1 92 ? 55.251 7.796 71.682 1.00 28.61 92 SER A N 1
ATOM 657 C CA . SER A 1 92 ? 55.689 6.807 70.690 1.00 28.89 92 SER A CA 1
ATOM 658 C C . SER A 1 92 ? 54.608 5.846 70.190 1.00 32.71 92 SER A C 1
ATOM 659 O O . SER A 1 92 ? 54.663 5.424 69.037 1.00 33.13 92 SER A O 1
ATOM 662 N N . SER A 1 93 ? 53.623 5.521 71.041 1.00 28.78 93 SER A N 1
ATOM 663 C CA . SER A 1 93 ? 52.509 4.610 70.727 1.00 28.25 93 SER A CA 1
ATOM 664 C C . SER A 1 93 ? 51.661 5.015 69.499 1.00 29.43 93 SER A C 1
ATOM 665 O O . SER A 1 93 ? 50.992 4.168 68.912 1.00 29.96 93 SER A O 1
ATOM 668 N N . LYS A 1 94 ? 51.676 6.291 69.125 1.00 24.06 94 LYS A N 1
ATOM 669 C CA . LYS A 1 94 ? 50.941 6.780 67.958 1.00 22.44 94 LYS A CA 1
ATOM 670 C C . LYS A 1 94 ? 51.730 7.837 67.207 1.00 26.58 94 LYS A C 1
ATOM 671 O O . LYS A 1 94 ? 52.373 8.678 67.843 1.00 26.32 94 LYS A O 1
ATOM 677 N N . PRO A 1 95 ? 51.676 7.838 65.854 1.00 22.94 95 PRO A N 1
ATOM 678 C CA . PRO A 1 95 ? 52.384 8.884 65.099 1.00 22.04 95 PRO A CA 1
ATOM 679 C C . PRO A 1 95 ? 51.606 10.205 65.119 1.00 23.66 95 PRO A C 1
ATOM 680 O O . PRO A 1 95 ? 50.440 10.251 65.567 1.00 22.61 95 PRO A O 1
ATOM 684 N N . VAL A 1 96 ? 52.235 11.279 64.612 1.00 18.91 96 VAL A N 1
ATOM 685 C CA . VAL A 1 96 ? 51.633 12.629 64.575 1.00 18.44 96 VAL A CA 1
ATOM 686 C C . VAL A 1 96 ? 50.225 12.670 63.937 1.00 22.34 96 VAL A C 1
ATOM 687 O O . VAL A 1 96 ? 49.359 13.393 64.434 1.00 21.99 96 VAL A O 1
ATOM 691 N N . GLY A 1 97 ? 50.018 11.881 62.879 1.00 18.51 97 GLY A N 1
ATOM 692 C CA . GLY A 1 97 ? 48.757 11.810 62.135 1.00 17.74 97 GLY A CA 1
ATOM 693 C C . GLY A 1 97 ? 47.541 11.415 62.956 1.00 21.92 97 GLY A C 1
ATOM 694 O O . GLY A 1 97 ? 46.422 11.842 62.660 1.00 21.12 97 GLY A O 1
ATOM 695 N N . TYR A 1 98 ? 47.749 10.597 63.996 1.00 20.20 98 TYR A N 1
ATOM 696 C CA . TYR A 1 98 ? 46.683 10.174 64.909 1.00 19.46 98 TYR A CA 1
ATOM 697 C C . TYR A 1 98 ? 46.118 11.395 65.630 1.00 22.69 98 TYR A C 1
ATOM 698 O O . TYR A 1 98 ? 44.917 11.446 65.912 1.00 21.09 98 TYR A O 1
ATOM 707 N N . PHE A 1 99 ? 46.992 12.376 65.916 1.00 19.96 99 PHE A N 1
ATOM 708 C CA . PHE A 1 99 ? 46.637 13.601 66.632 1.00 20.26 99 PHE A CA 1
ATOM 709 C C . PHE A 1 99 ? 46.213 14.712 65.680 1.00 23.92 99 PHE A C 1
ATOM 710 O O . PHE A 1 99 ? 45.300 15.477 66.011 1.00 22.72 99 PHE A O 1
ATOM 718 N N . VAL A 1 100 ? 46.864 14.813 64.504 1.00 19.89 100 VAL A N 1
ATOM 719 C CA . VAL A 1 100 ? 46.488 15.827 63.489 1.00 19.61 100 VAL A CA 1
ATOM 720 C C . VAL A 1 100 ? 45.067 15.576 62.951 1.00 23.19 100 VAL A C 1
ATOM 721 O O . VAL A 1 100 ? 44.296 16.524 62.822 1.00 23.40 100 VAL A O 1
ATOM 725 N N . GLU A 1 101 ? 44.741 14.318 62.600 1.00 20.08 101 GLU A N 1
ATOM 726 C CA . GLU A 1 101 ? 43.449 13.932 62.002 1.00 19.55 101 GLU A CA 1
ATOM 727 C C . GLU A 1 101 ? 42.201 14.502 62.731 1.00 22.21 101 GLU A C 1
ATOM 728 O O . GLU A 1 101 ? 41.426 15.207 62.080 1.00 21.06 101 GLU A O 1
ATOM 734 N N . PRO A 1 102 ? 42.006 14.278 64.057 1.00 19.45 102 PRO A N 1
ATOM 735 C CA . PRO A 1 102 ? 40.848 14.882 64.734 1.00 18.57 102 PRO A CA 1
ATOM 736 C C . PRO A 1 102 ? 40.905 16.415 64.786 1.00 21.61 102 PRO A C 1
ATOM 737 O O . PRO A 1 102 ? 39.845 17.028 64.849 1.00 22.22 102 PRO A O 1
ATOM 749 N N . LEU A 1 104 ? 41.613 18.310 62.354 1.00 19.76 104 LEU A N 1
ATOM 750 C CA . LEU A 1 104 ? 41.039 18.704 61.054 1.00 18.89 104 LEU A CA 1
ATOM 751 C C . LEU A 1 104 ? 39.532 18.914 61.116 1.00 23.09 104 LEU A C 1
ATOM 752 O O . LEU A 1 104 ? 38.982 19.714 60.347 1.00 22.93 104 LEU A O 1
ATOM 757 N N . TYR A 1 105 ? 38.866 18.204 62.035 1.00 20.34 105 TYR A N 1
ATOM 758 C CA . TYR A 1 105 ? 37.418 18.286 62.231 1.00 20.37 105 TYR A CA 1
ATOM 759 C C . TYR A 1 105 ? 37.036 19.514 63.049 1.00 24.63 105 TYR A C 1
ATOM 760 O O . TYR A 1 105 ? 35.870 19.884 63.063 1.00 25.92 105 TYR A O 1
ATOM 769 N N . LEU A 1 106 ? 37.997 20.092 63.789 1.00 21.16 106 LEU A N 1
ATOM 770 C CA . LEU A 1 106 ? 37.770 21.217 64.705 1.00 20.30 106 LEU A CA 1
ATOM 771 C C . LEU A 1 106 ? 38.307 22.566 64.251 1.00 24.72 106 LEU A C 1
ATOM 772 O O . LEU A 1 106 ? 37.640 23.584 64.459 1.00 24.36 106 LEU A O 1
ATOM 777 N N . ALA A 1 107 ? 39.531 22.581 63.682 1.00 21.35 107 ALA A N 1
ATOM 778 C CA . ALA A 1 107 ? 40.259 23.801 63.304 1.00 20.68 107 ALA A CA 1
ATOM 779 C C . ALA A 1 107 ? 39.491 24.895 62.552 1.00 22.78 107 ALA A C 1
ATOM 780 O O . ALA A 1 107 ? 39.590 26.058 62.952 1.00 22.09 107 ALA A O 1
ATOM 782 N N . PRO A 1 108 ? 38.702 24.595 61.501 1.00 18.99 108 PRO A N 1
ATOM 783 C CA . PRO A 1 108 ? 38.025 25.698 60.782 1.00 18.74 108 PRO A CA 1
ATOM 784 C C . PRO A 1 108 ? 36.907 26.372 61.582 1.00 24.44 108 PRO A C 1
ATOM 785 O O . PRO A 1 108 ? 36.468 27.451 61.218 1.00 24.77 108 PRO A O 1
ATOM 789 N N . PHE A 1 109 ? 36.438 25.722 62.659 1.00 22.25 109 PHE A N 1
ATOM 790 C CA . PHE A 1 109 ? 35.309 26.178 63.479 1.00 21.81 109 PHE A CA 1
ATOM 791 C C . PHE A 1 109 ? 35.733 26.836 64.791 1.00 26.06 109 PHE A C 1
ATOM 792 O O . PHE A 1 109 ? 34.901 27.098 65.650 1.00 27.22 109 PHE A O 1
ATOM 800 N N . SER A 1 110 ? 37.023 27.168 64.894 1.00 21.99 110 SER A N 1
ATOM 801 C CA . SER A 1 110 ? 37.672 27.783 66.049 1.00 22.22 110 SER A CA 1
ATOM 802 C C . SER A 1 110 ? 37.532 29.320 66.099 1.00 28.72 110 SER A C 1
ATOM 803 O O . SER A 1 110 ? 37.341 29.960 65.058 1.00 28.41 110 SER A O 1
ATOM 806 N N . LYS A 1 111 ? 37.632 29.915 67.317 1.00 26.24 111 LYS A N 1
ATOM 807 C CA . LYS A 1 111 ? 37.612 31.375 67.505 1.00 26.81 111 LYS A CA 1
ATOM 808 C C . LYS A 1 111 ? 38.921 31.926 66.921 1.00 30.77 111 LYS A C 1
ATOM 809 O O . LYS A 1 111 ? 38.912 32.923 66.204 1.00 30.48 111 LYS A O 1
ATOM 815 N N . LYS A 1 112 ? 40.053 31.283 67.270 1.00 27.24 112 LYS A N 1
ATOM 816 C CA . LYS A 1 112 ? 41.387 31.662 66.797 1.00 26.38 112 LYS A CA 1
ATOM 817 C C . LYS A 1 112 ? 41.967 30.515 65.977 1.00 28.77 112 LYS A C 1
ATOM 818 O O . LYS A 1 112 ? 41.607 29.359 66.199 1.00 26.98 112 LYS A O 1
ATOM 824 N N . LYS A 1 113 ? 42.891 30.830 65.060 1.00 25.42 113 LYS A N 1
ATOM 825 C CA . LYS A 1 113 ? 43.536 29.847 64.183 1.00 24.60 113 LYS A CA 1
ATOM 826 C C . LYS A 1 113 ? 44.332 28.799 64.938 1.00 26.78 113 LYS A C 1
ATOM 827 O O . LYS A 1 113 ? 44.980 29.116 65.918 1.00 25.48 113 LYS A O 1
ATOM 833 N N . PHE A 1 114 ? 44.250 27.544 64.494 1.00 24.18 114 PHE A N 1
ATOM 834 C CA . PHE A 1 114 ? 45.040 26.449 65.053 1.00 23.94 114 PHE A CA 1
ATOM 835 C C . PHE A 1 114 ? 46.424 26.584 64.418 1.00 27.03 114 PHE A C 1
ATOM 836 O O . PHE A 1 114 ? 46.532 26.677 63.195 1.00 26.24 114 PHE A O 1
ATOM 844 N N . SER A 1 115 ? 47.467 26.634 65.243 1.00 23.85 115 SER A N 1
ATOM 845 C CA . SER A 1 115 ? 48.856 26.698 64.784 1.00 23.29 115 SER A CA 1
ATOM 846 C C . SER A 1 115 ? 49.626 25.767 65.720 1.00 27.07 115 SER A C 1
ATOM 847 O O . SER A 1 115 ? 50.222 26.204 66.704 1.00 26.64 115 SER A O 1
ATOM 850 N N . ILE A 1 116 ? 49.552 24.457 65.433 1.00 24.02 116 ILE A N 1
ATOM 851 C CA . ILE A 1 116 ? 50.068 23.397 66.308 1.00 23.56 116 ILE A CA 1
ATOM 852 C C . ILE A 1 116 ? 51.253 22.657 65.754 1.00 26.74 116 ILE A C 1
ATOM 853 O O . ILE A 1 116 ? 51.194 22.104 64.664 1.00 24.09 116 ILE A O 1
ATOM 858 N N . LEU A 1 117 ? 52.310 22.602 66.560 1.00 23.82 117 LEU A N 1
ATOM 859 C CA . LEU A 1 117 ? 53.529 21.894 66.250 1.00 24.15 117 LEU A CA 1
ATOM 860 C C . LEU A 1 117 ? 53.413 20.512 66.895 1.00 26.75 117 LEU A C 1
ATOM 861 O O . LEU A 1 117 ? 53.269 20.409 68.107 1.00 25.96 117 LEU A O 1
ATOM 866 N N . PHE A 1 118 ? 53.395 19.457 66.073 1.00 22.67 118 PHE A N 1
ATOM 867 C CA . PHE A 1 118 ? 53.294 18.080 66.559 1.00 21.50 118 PHE A CA 1
ATOM 868 C C . PHE A 1 118 ? 54.666 17.427 66.485 1.00 26.32 118 PHE A C 1
ATOM 869 O O . PHE A 1 118 ? 55.319 17.493 65.441 1.00 25.30 118 PHE A O 1
ATOM 877 N N . LYS A 1 119 ? 55.115 16.811 67.593 1.00 24.84 119 LYS A N 1
ATOM 878 C CA . LYS A 1 119 ? 56.424 16.157 67.631 1.00 25.73 119 LYS A CA 1
ATOM 879 C C . LYS A 1 119 ? 56.294 14.678 67.967 1.00 30.25 119 LYS A C 1
ATOM 880 O O . LYS A 1 119 ? 55.560 14.321 68.880 1.00 30.20 119 LYS A O 1
ATOM 886 N N . GLY A 1 120 ? 57.060 13.851 67.263 1.00 27.36 120 GLY A N 1
ATOM 887 C CA . GLY A 1 120 ? 57.113 12.412 67.485 1.00 27.35 120 GLY A CA 1
ATOM 888 C C . GLY A 1 120 ? 57.319 11.641 66.208 1.00 29.78 120 GLY A C 1
ATOM 889 O O . GLY A 1 120 ? 57.944 12.145 65.269 1.00 28.98 120 GLY A O 1
ATOM 890 N N . ILE A 1 121 ? 56.824 10.396 66.187 1.00 25.69 121 ILE A N 1
ATOM 891 C CA . ILE A 1 121 ? 56.882 9.518 65.018 1.00 24.58 121 ILE A CA 1
ATOM 892 C C . ILE A 1 121 ? 55.925 10.103 63.976 1.00 27.55 121 ILE A C 1
ATOM 893 O O . ILE A 1 121 ? 54.857 10.578 64.349 1.00 27.76 121 ILE A O 1
ATOM 898 N N . THR A 1 122 ? 56.323 10.137 62.700 1.00 23.16 122 THR A N 1
ATOM 899 C CA . THR A 1 122 ? 55.487 10.707 61.634 1.00 21.81 122 THR A CA 1
ATOM 900 C C . THR A 1 122 ? 54.726 9.680 60.797 1.00 24.84 122 THR A C 1
ATOM 901 O O . THR A 1 122 ? 53.934 10.076 59.948 1.00 24.08 122 THR A O 1
ATOM 905 N N . ALA A 1 123 ? 54.939 8.371 61.031 1.00 22.46 123 ALA A N 1
ATOM 906 C CA . ALA A 1 123 ? 54.238 7.345 60.249 1.00 22.84 123 ALA A CA 1
ATOM 907 C C . ALA A 1 123 ? 54.041 6.040 60.995 1.00 27.11 123 ALA A C 1
ATOM 908 O O . ALA A 1 123 ? 54.876 5.670 61.818 1.00 26.05 123 ALA A O 1
ATOM 910 N N . SER A 1 124 ? 52.964 5.316 60.662 1.00 23.60 124 SER A N 1
ATOM 911 C CA . SER A 1 124 ? 52.687 3.976 61.193 1.00 24.04 124 SER A CA 1
ATOM 912 C C . SER A 1 124 ? 52.002 3.156 60.097 1.00 27.21 124 SER A C 1
ATOM 913 O O . SER A 1 124 ? 51.759 3.678 59.011 1.00 26.00 124 SER A O 1
ATOM 916 N N . HIS A 1 125 ? 51.637 1.904 60.398 1.00 24.68 125 HIS A N 1
ATOM 917 C CA . HIS A 1 125 ? 50.905 1.056 59.461 1.00 25.39 125 HIS A CA 1
ATOM 918 C C . HIS A 1 125 ? 49.391 1.289 59.566 1.00 29.40 125 HIS A C 1
ATOM 919 O O . HIS A 1 125 ? 48.656 0.848 58.686 1.00 30.39 125 HIS A O 1
ATOM 926 N N . ASN A 1 126 ? 48.922 1.951 60.636 1.00 25.69 126 ASN A N 1
ATOM 927 C CA . ASN A 1 126 ? 47.485 2.080 60.915 1.00 25.78 126 ASN A CA 1
ATOM 928 C C . ASN A 1 126 ? 46.889 3.467 60.899 1.00 27.48 126 ASN A C 1
ATOM 929 O O . ASN A 1 126 ? 45.659 3.598 60.896 1.00 26.42 126 ASN A O 1
ATOM 934 N N . ASP A 1 127 ? 47.733 4.501 60.948 1.00 22.36 127 ASP A N 1
ATOM 935 C CA . ASP A 1 127 ? 47.246 5.866 61.067 1.00 21.64 127 ASP A CA 1
ATOM 936 C C . ASP A 1 127 ? 47.512 6.710 59.836 1.00 26.04 127 ASP A C 1
ATOM 937 O O . ASP A 1 127 ? 48.293 6.308 58.975 1.00 27.12 127 ASP A O 1
ATOM 942 N N . ALA A 1 128 ? 46.850 7.872 59.748 1.00 21.91 128 ALA A N 1
ATOM 943 C CA . ALA A 1 128 ? 47.025 8.820 58.649 1.00 21.31 128 ALA A CA 1
ATOM 944 C C . ALA A 1 128 ? 48.470 9.339 58.644 1.00 25.07 128 ALA A C 1
ATOM 945 O O . ALA A 1 128 ? 48.987 9.781 59.674 1.00 23.44 128 ALA A O 1
ATOM 947 N N . GLY A 1 129 ? 49.119 9.214 57.500 1.00 22.59 129 GLY A N 1
ATOM 948 C CA . GLY A 1 129 ? 50.476 9.711 57.322 1.00 22.04 129 GLY A CA 1
ATOM 949 C C . GLY A 1 129 ? 50.439 11.161 56.904 1.00 24.12 129 GLY A C 1
ATOM 950 O O . GLY A 1 129 ? 49.360 11.713 56.677 1.00 24.03 129 GLY A O 1
ATOM 951 N N . ILE A 1 130 ? 51.608 11.784 56.789 1.00 20.36 130 ILE A N 1
ATOM 952 C CA . ILE A 1 130 ? 51.732 13.177 56.366 1.00 20.32 130 ILE A CA 1
ATOM 953 C C . ILE A 1 130 ? 51.008 13.431 55.027 1.00 22.77 130 ILE A C 1
ATOM 954 O O . ILE A 1 130 ? 50.200 14.356 54.925 1.00 20.03 130 ILE A O 1
ATOM 959 N N . GLU A 1 131 ? 51.318 12.614 54.019 1.00 21.15 131 GLU A N 1
ATOM 960 C CA . GLU A 1 131 ? 50.764 12.737 52.670 1.00 21.43 131 GLU A CA 1
ATOM 961 C C . GLU A 1 131 ? 49.264 12.466 52.624 1.00 23.26 131 GLU A C 1
ATOM 962 O O . GLU A 1 131 ? 48.550 13.131 51.880 1.00 21.75 131 GLU A O 1
ATOM 968 N N . ALA A 1 132 ? 48.790 11.501 53.420 1.00 21.37 132 ALA A N 1
ATOM 969 C CA . ALA A 1 132 ? 47.352 11.205 53.534 1.00 21.50 132 ALA A CA 1
ATOM 970 C C . ALA A 1 132 ? 46.612 12.486 53.965 1.00 23.83 132 ALA A C 1
ATOM 971 O O . ALA A 1 132 ? 45.550 12.799 53.424 1.00 23.57 132 ALA A O 1
ATOM 973 N N . ILE A 1 133 ? 47.183 13.230 54.927 1.00 20.05 133 ILE A N 1
ATOM 974 C CA . ILE A 1 133 ? 46.572 14.474 55.416 1.00 19.50 133 ILE A CA 1
ATOM 975 C C . ILE A 1 133 ? 46.622 15.575 54.317 1.00 22.02 133 ILE A C 1
ATOM 976 O O . ILE A 1 133 ? 45.589 16.098 53.929 1.00 21.96 133 ILE A O 1
ATOM 981 N N . LYS A 1 134 ? 47.817 15.871 53.797 1.00 19.50 134 LYS A N 1
ATOM 982 C CA . LYS A 1 134 ? 48.048 16.916 52.793 1.00 18.85 134 LYS A CA 1
ATOM 983 C C . LYS A 1 134 ? 47.343 16.718 51.455 1.00 24.44 134 LYS A C 1
ATOM 984 O O . LYS A 1 134 ? 46.841 17.694 50.895 1.00 24.05 134 LYS A O 1
ATOM 990 N N . TRP A 1 135 ? 47.334 15.480 50.932 1.00 23.55 135 TRP A N 1
ATOM 991 C CA . TRP A 1 135 ? 46.780 15.137 49.620 1.00 25.63 135 TRP A CA 1
ATOM 992 C C . TRP A 1 135 ? 45.464 14.381 49.639 1.00 26.10 135 TRP A C 1
ATOM 993 O O . TRP A 1 135 ? 44.836 14.261 48.587 1.00 25.24 135 TRP A O 1
ATOM 1004 N N . GLY A 1 136 ? 45.070 13.858 50.803 1.00 20.61 136 GLY A N 1
ATOM 1005 C CA . GLY A 1 136 ? 43.831 13.103 50.929 1.00 20.53 136 GLY A CA 1
ATOM 1006 C C . GLY A 1 136 ? 42.739 13.854 51.654 1.00 24.64 136 GLY A C 1
ATOM 1007 O O . GLY A 1 136 ? 41.683 14.105 51.082 1.00 25.10 136 GLY A O 1
ATOM 1008 N N . LEU A 1 137 ? 42.997 14.225 52.914 1.00 20.61 137 LEU A N 1
ATOM 1009 C CA . LEU A 1 137 ? 42.035 14.914 53.773 1.00 19.96 137 LEU A CA 1
ATOM 1010 C C . LEU A 1 137 ? 41.887 16.403 53.494 1.00 21.62 137 LEU A C 1
ATOM 1011 O O . LEU A 1 137 ? 40.763 16.892 53.366 1.00 20.75 137 LEU A O 1
ATOM 1024 N N . PRO A 1 139 ? 42.448 18.277 50.662 1.00 21.33 139 PRO A N 1
ATOM 1025 C CA . PRO A 1 139 ? 41.644 18.620 49.477 1.00 22.16 139 PRO A CA 1
ATOM 1026 C C . PRO A 1 139 ? 40.141 18.459 49.713 1.00 24.43 139 PRO A C 1
ATOM 1027 O O . PRO A 1 139 ? 39.370 19.211 49.137 1.00 23.89 139 PRO A O 1
ATOM 1031 N N . VAL A 1 140 ? 39.725 17.512 50.593 1.00 21.32 140 VAL A N 1
ATOM 1032 C CA . VAL A 1 140 ? 38.306 17.320 50.929 1.00 20.06 140 VAL A CA 1
ATOM 1033 C C . VAL A 1 140 ? 37.831 18.543 51.720 1.00 22.27 140 VAL A C 1
ATOM 1034 O O . VAL A 1 140 ? 36.793 19.112 51.379 1.00 21.50 140 VAL A O 1
ATOM 1046 N N . GLU A 1 142 ? 39.087 21.516 51.622 1.00 19.77 142 GLU A N 1
ATOM 1047 C CA . GLU A 1 142 ? 39.104 22.631 50.671 1.00 19.89 142 GLU A CA 1
ATOM 1048 C C . GLU A 1 142 ? 37.772 22.650 49.887 1.00 24.12 142 GLU A C 1
ATOM 1049 O O . GLU A 1 142 ? 37.171 23.706 49.766 1.00 25.37 142 GLU A O 1
ATOM 1055 N N . LYS A 1 143 ? 37.285 21.483 49.433 1.00 21.62 143 LYS A N 1
ATOM 1056 C CA . LYS A 1 143 ? 36.001 21.346 48.714 1.00 22.71 143 LYS A CA 1
ATOM 1057 C C . LYS A 1 143 ? 34.836 21.821 49.578 1.00 25.62 143 LYS A C 1
ATOM 1058 O O . LYS A 1 143 ? 33.863 22.351 49.055 1.00 25.79 143 LYS A O 1
ATOM 1064 N N . PHE A 1 144 ? 34.971 21.687 50.901 1.00 21.13 144 PHE A N 1
ATOM 1065 C CA . PHE A 1 144 ? 33.987 22.139 51.883 1.00 20.87 144 PHE A CA 1
ATOM 1066 C C . PHE A 1 144 ? 34.138 23.608 52.303 1.00 25.52 144 PHE A C 1
ATOM 1067 O O . PHE A 1 144 ? 33.374 24.087 53.135 1.00 26.14 144 PHE A O 1
ATOM 1075 N N . GLY A 1 145 ? 35.091 24.319 51.711 1.00 23.78 145 GLY A N 1
ATOM 1076 C CA . GLY A 1 145 ? 35.279 25.741 51.986 1.00 23.80 145 GLY A CA 1
ATOM 1077 C C . GLY A 1 145 ? 36.437 26.110 52.892 1.00 27.17 145 GLY A C 1
ATOM 1078 O O . GLY A 1 145 ? 36.565 27.277 53.252 1.00 27.48 145 GLY A O 1
ATOM 1079 N N . VAL A 1 146 ? 37.288 25.141 53.287 1.00 22.65 146 VAL A N 1
ATOM 1080 C CA . VAL A 1 146 ? 38.454 25.459 54.130 1.00 21.29 146 VAL A CA 1
ATOM 1081 C C . VAL A 1 146 ? 39.542 25.847 53.138 1.00 25.01 146 VAL A C 1
ATOM 1082 O O . VAL A 1 146 ? 40.341 25.015 52.732 1.00 23.34 146 VAL A O 1
ATOM 1086 N N . ARG A 1 147 ? 39.503 27.102 52.688 1.00 24.64 147 ARG A N 1
ATOM 1087 C CA . ARG A 1 147 ? 40.393 27.653 51.664 1.00 26.11 147 ARG A CA 1
ATOM 1088 C C . ARG A 1 147 ? 41.867 27.496 51.981 1.00 28.59 147 ARG A C 1
ATOM 1089 O O . ARG A 1 147 ? 42.653 27.097 51.118 1.00 27.74 147 ARG A O 1
ATOM 1097 N N . GLU A 1 148 ? 42.243 27.822 53.216 1.00 26.04 148 GLU A N 1
ATOM 1098 C CA . GLU A 1 148 ? 43.625 27.772 53.651 1.00 25.62 148 GLU A CA 1
ATOM 1099 C C . GLU A 1 148 ? 43.801 26.801 54.806 1.00 29.34 148 GLU A C 1
ATOM 1100 O O . GLU A 1 148 ? 43.300 27.034 55.910 1.00 28.68 148 GLU A O 1
ATOM 1106 N N . CYS A 1 149 ? 44.499 25.701 54.533 1.00 25.65 149 CYS A N 1
ATOM 1107 C CA . CYS A 1 149 ? 44.880 24.682 55.499 1.00 26.04 149 CYS A CA 1
ATOM 1108 C C . CYS A 1 149 ? 46.198 24.116 55.025 1.00 28.16 149 CYS A C 1
ATOM 1109 O O . CYS A 1 149 ? 46.430 23.974 53.820 1.00 27.82 149 CYS A O 1
ATOM 1112 N N . ALA A 1 150 ? 47.099 23.879 55.963 1.00 22.05 150 ALA A N 1
ATOM 1113 C CA . ALA A 1 150 ? 48.428 23.388 55.628 1.00 21.14 150 ALA A CA 1
ATOM 1114 C C . ALA A 1 150 ? 48.993 22.528 56.709 1.00 22.39 150 ALA A C 1
ATOM 1115 O O . ALA A 1 150 ? 48.766 22.780 57.898 1.00 21.71 150 ALA A O 1
ATOM 1117 N N . LEU A 1 151 ? 49.778 21.537 56.294 1.00 19.37 151 LEU A N 1
ATOM 1118 C CA . LEU A 1 151 ? 50.555 20.700 57.182 1.00 18.80 151 LEU A CA 1
ATOM 1119 C C . LEU A 1 151 ? 51.990 20.805 56.694 1.00 23.87 151 LEU A C 1
ATOM 1120 O O . LEU A 1 151 ? 52.325 20.221 55.664 1.00 24.85 151 LEU A O 1
ATOM 1125 N N . HIS A 1 152 ? 52.823 21.574 57.403 1.00 20.31 152 HIS A N 1
ATOM 1126 C CA . HIS A 1 152 ? 54.224 21.784 57.018 1.00 19.83 152 HIS A CA 1
ATOM 1127 C C . HIS A 1 152 ? 55.110 20.687 57.606 1.00 23.89 152 HIS A C 1
ATOM 1128 O O . HIS A 1 152 ? 55.050 20.463 58.805 1.00 22.33 152 HIS A O 1
ATOM 1135 N N . THR A 1 153 ? 55.902 19.985 56.766 1.00 22.13 153 THR A N 1
ATOM 1136 C CA . THR A 1 153 ? 56.791 18.926 57.243 1.00 23.32 153 THR A CA 1
ATOM 1137 C C . THR A 1 153 ? 58.169 19.511 57.506 1.00 27.58 153 THR A C 1
ATOM 1138 O O . THR A 1 153 ? 58.915 19.784 56.567 1.00 26.59 153 THR A O 1
ATOM 1142 N N . LEU A 1 154 ? 58.492 19.711 58.784 1.00 26.02 154 LEU A N 1
ATOM 1143 C CA . LEU A 1 154 ? 59.786 20.268 59.182 1.00 27.46 154 LEU A CA 1
ATOM 1144 C C . LEU A 1 154 ? 60.788 19.139 59.282 1.00 29.82 154 LEU A C 1
ATOM 1145 O O . LEU A 1 154 ? 61.883 19.244 58.742 1.00 28.49 154 LEU A O 1
ATOM 1150 N N . LYS A 1 155 ? 60.398 18.035 59.951 1.00 25.69 155 LYS A N 1
ATOM 1151 C CA . LYS A 1 155 ? 61.254 16.867 60.106 1.00 25.03 155 LYS A CA 1
ATOM 1152 C C . LYS A 1 155 ? 60.439 15.607 59.989 1.00 27.76 155 LYS A C 1
ATOM 1153 O O . LYS A 1 155 ? 59.318 15.556 60.481 1.00 26.70 155 LYS A O 1
ATOM 1159 N N . ARG A 1 156 ? 61.008 14.581 59.359 1.00 24.11 156 ARG A N 1
ATOM 1160 C CA . ARG A 1 156 ? 60.352 13.280 59.313 1.00 24.15 156 ARG A CA 1
ATOM 1161 C C . ARG A 1 156 ? 60.873 12.482 60.507 1.00 27.17 156 ARG A C 1
ATOM 1162 O O . ARG A 1 156 ? 61.936 12.793 61.019 1.00 26.92 156 ARG A O 1
ATOM 1170 N N . GLY A 1 157 ? 60.093 11.527 60.986 1.00 24.79 157 GLY A N 1
ATOM 1171 C CA . GLY A 1 157 ? 60.470 10.699 62.128 1.00 24.56 157 GLY A CA 1
ATOM 1172 C C . GLY A 1 157 ? 59.945 9.296 61.975 1.00 28.16 157 GLY A C 1
ATOM 1173 O O . GLY A 1 157 ? 58.816 9.003 62.376 1.00 28.88 157 GLY A O 1
ATOM 1174 N N . SER A 1 158 ? 60.717 8.448 61.306 1.00 23.52 158 SER A N 1
ATOM 1175 C CA . SER A 1 158 ? 60.293 7.076 61.069 1.00 23.28 158 SER A CA 1
ATOM 1176 C C . SER A 1 158 ? 60.323 6.264 62.380 1.00 27.47 158 SER A C 1
ATOM 1177 O O . SER A 1 158 ? 61.164 6.536 63.246 1.00 27.16 158 SER A O 1
ATOM 1180 N N . PRO A 1 159 ? 59.426 5.268 62.549 1.00 23.22 159 PRO A N 1
ATOM 1181 C CA . PRO A 1 159 ? 59.502 4.435 63.756 1.00 23.79 159 PRO A CA 1
ATOM 1182 C C . PRO A 1 159 ? 60.774 3.563 63.722 1.00 28.11 159 PRO A C 1
ATOM 1183 O O . PRO A 1 159 ? 61.304 3.314 62.630 1.00 27.69 159 PRO A O 1
ATOM 1187 N N . PRO A 1 160 ? 61.315 3.132 64.884 1.00 25.71 160 PRO A N 1
ATOM 1188 C CA . PRO A 1 160 ? 60.762 3.300 66.243 1.00 25.90 160 PRO A CA 1
ATOM 1189 C C . PRO A 1 160 ? 61.176 4.560 66.997 1.00 30.95 160 PRO A C 1
ATOM 1190 O O . PRO A 1 160 ? 60.528 4.895 67.980 1.00 31.13 160 PRO A O 1
ATOM 1194 N N . LEU A 1 161 ? 62.254 5.241 66.573 1.00 27.78 161 LEU A N 1
ATOM 1195 C CA . LEU A 1 161 ? 62.785 6.380 67.326 1.00 28.01 161 LEU A CA 1
ATOM 1196 C C . LEU A 1 161 ? 62.169 7.761 67.089 1.00 32.00 161 LEU A C 1
ATOM 1197 O O . LEU A 1 161 ? 62.244 8.617 67.971 1.00 31.14 161 LEU A O 1
ATOM 1202 N N . GLY A 1 162 ? 61.514 7.946 65.949 1.00 29.42 162 GLY A N 1
ATOM 1203 C CA . GLY A 1 162 ? 60.842 9.202 65.627 1.00 27.95 162 GLY A CA 1
ATOM 1204 C C . GLY A 1 162 ? 61.759 10.387 65.410 1.00 29.63 162 GLY A C 1
ATOM 1205 O O . GLY A 1 162 ? 62.679 10.318 64.595 1.00 27.67 162 GLY A O 1
ATOM 1206 N N . GLY A 1 163 ? 61.502 11.460 66.156 1.00 26.66 163 GLY A N 1
ATOM 1207 C CA . GLY A 1 163 ? 62.222 12.722 66.045 1.00 26.69 163 GLY A CA 1
ATOM 1208 C C . GLY A 1 163 ? 61.679 13.602 64.927 1.00 30.26 163 GLY A C 1
ATOM 1209 O O . GLY A 1 163 ? 62.367 14.508 64.449 1.00 29.87 163 GLY A O 1
ATOM 1210 N N . GLY A 1 164 ? 60.435 13.338 64.520 1.00 25.64 164 GLY A N 1
ATOM 1211 C CA . GLY A 1 164 ? 59.748 14.087 63.469 1.00 24.30 164 GLY A CA 1
ATOM 1212 C C . GLY A 1 164 ? 59.046 15.327 63.980 1.00 27.39 164 GLY A C 1
ATOM 1213 O O . GLY A 1 164 ? 58.782 15.457 65.183 1.00 25.19 164 GLY A O 1
ATOM 1214 N N . GLU A 1 165 ? 58.720 16.244 63.054 1.00 24.55 165 GLU A N 1
ATOM 1215 C CA . GLU A 1 165 ? 58.081 17.507 63.396 1.00 24.66 165 GLU A CA 1
ATOM 1216 C C . GLU A 1 165 ? 57.209 18.018 62.258 1.00 25.39 165 GLU A C 1
ATOM 1217 O O . GLU A 1 165 ? 57.702 18.206 61.147 1.00 24.12 165 GLU A O 1
ATOM 1223 N N . VAL A 1 166 ? 55.912 18.222 62.537 1.00 21.69 166 VAL A N 1
ATOM 1224 C CA . VAL A 1 166 ? 54.945 18.759 61.566 1.00 21.44 166 VAL A CA 1
ATOM 1225 C C . VAL A 1 166 ? 54.208 19.951 62.156 1.00 27.01 166 VAL A C 1
ATOM 1226 O O . VAL A 1 166 ? 53.906 19.961 63.355 1.00 26.19 166 VAL A O 1
ATOM 1230 N N . HIS A 1 167 ? 53.947 20.966 61.319 1.00 24.37 167 HIS A N 1
ATOM 1231 C CA . HIS A 1 167 ? 53.242 22.161 61.755 1.00 24.26 167 HIS A CA 1
ATOM 1232 C C . HIS A 1 167 ? 51.872 22.260 61.072 1.00 23.81 167 HIS A C 1
ATOM 1233 O O . HIS A 1 167 ? 51.784 22.465 59.861 1.00 21.03 167 HIS A O 1
ATOM 1240 N N . LEU A 1 168 ? 50.807 22.114 61.859 1.00 21.32 168 LEU A N 1
ATOM 1241 C CA . LEU A 1 168 ? 49.439 22.252 61.354 1.00 20.42 168 LEU A CA 1
ATOM 1242 C C . LEU A 1 168 ? 49.034 23.718 61.482 1.00 24.90 168 LEU A C 1
ATOM 1243 O O . LEU A 1 168 ? 49.077 24.266 62.583 1.00 23.62 168 LEU A O 1
ATOM 1248 N N . VAL A 1 169 ? 48.637 24.357 60.365 1.00 22.90 169 VAL A N 1
ATOM 1249 C CA . VAL A 1 169 ? 48.186 25.753 60.365 1.00 23.04 169 VAL A CA 1
ATOM 1250 C C . VAL A 1 169 ? 46.897 25.809 59.544 1.00 25.82 169 VAL A C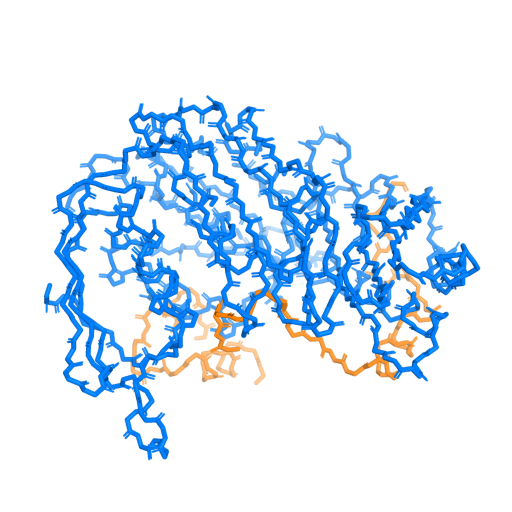 1
ATOM 1251 O O . VAL A 1 169 ? 46.929 25.536 58.340 1.00 24.28 169 VAL A O 1
ATOM 1255 N N . VAL A 1 170 ? 45.771 26.166 60.181 1.00 22.21 170 VAL A N 1
ATOM 1256 C CA . VAL A 1 170 ? 44.500 26.306 59.456 1.00 21.90 170 VAL A CA 1
ATOM 1257 C C . VAL A 1 170 ? 44.079 27.773 59.551 1.00 27.20 170 VAL A C 1
ATOM 1258 O O . VAL A 1 170 ? 43.476 28.196 60.543 1.00 26.48 170 VAL A O 1
ATOM 1262 N N . ASP A 1 171 ? 44.483 28.564 58.540 1.00 26.14 171 ASP A N 1
ATOM 1263 C CA . ASP A 1 171 ? 44.183 29.999 58.468 1.00 26.72 171 ASP A CA 1
ATOM 1264 C C . ASP A 1 171 ? 42.715 30.292 58.203 1.00 30.17 171 ASP A C 1
ATOM 1265 O O . ASP A 1 171 ? 42.219 31.321 58.656 1.00 30.40 171 ASP A O 1
ATOM 1270 N N . SER A 1 172 ? 42.016 29.396 57.490 1.00 25.79 172 SER A N 1
ATOM 1271 C CA . SER A 1 172 ? 40.591 29.585 57.196 1.00 25.42 172 SER A CA 1
ATOM 1272 C C . SER A 1 172 ? 39.678 29.246 58.374 1.00 29.21 172 SER A C 1
ATOM 1273 O O . SER A 1 172 ? 39.617 28.096 58.823 1.00 29.54 172 SER A O 1
ATOM 1276 N N . LEU A 1 173 ? 38.993 30.265 58.884 1.00 24.66 173 LEU A N 1
ATOM 1277 C CA . LEU A 1 173 ? 38.017 30.143 59.958 1.00 24.79 173 LEU A CA 1
ATOM 1278 C C . LEU A 1 173 ? 36.673 30.403 59.285 1.00 29.28 173 LEU A C 1
ATOM 1279 O O . LEU A 1 173 ? 36.484 31.457 58.672 1.00 29.02 173 LEU A O 1
ATOM 1284 N N . ILE A 1 174 ? 35.794 29.401 59.288 1.00 24.55 174 ILE A N 1
ATOM 1285 C CA . ILE A 1 174 ? 34.501 29.488 58.604 1.00 23.76 174 ILE A CA 1
ATOM 1286 C C . ILE A 1 174 ? 33.351 29.243 59.576 1.00 27.14 174 ILE A C 1
ATOM 1287 O O . ILE A 1 174 ? 33.544 28.587 60.613 1.00 25.52 174 ILE A O 1
ATOM 1292 N N . ALA A 1 175 ? 32.152 29.766 59.238 1.00 24.03 175 ALA A N 1
ATOM 1293 C CA . ALA A 1 175 ? 30.962 29.605 60.073 1.00 23.67 175 ALA A CA 1
ATOM 1294 C C . ALA A 1 175 ? 30.564 28.130 60.138 1.00 25.27 175 ALA A C 1
ATOM 1295 O O . ALA A 1 175 ? 30.241 27.632 61.206 1.00 25.21 175 ALA A O 1
ATOM 1297 N N . GLN A 1 176 ? 30.655 27.419 59.011 1.00 21.57 176 GLN A N 1
ATOM 1298 C CA . GLN A 1 176 ? 30.338 25.985 58.907 1.00 20.72 176 GLN A CA 1
ATOM 1299 C C . GLN A 1 176 ? 30.791 25.529 57.524 1.00 23.51 176 GLN A C 1
ATOM 1300 O O . GLN A 1 176 ? 30.994 26.387 56.666 1.00 22.69 176 GLN A O 1
ATOM 1306 N N . PRO A 1 177 ? 30.931 24.207 57.260 1.00 20.38 177 PRO A N 1
ATOM 1307 C CA . PRO A 1 177 ? 31.288 23.770 55.903 1.00 19.85 177 PRO A CA 1
ATOM 1308 C C . PRO A 1 177 ? 30.178 24.154 54.936 1.00 24.18 177 PRO A C 1
ATOM 1309 O O . PRO A 1 177 ? 29.010 24.323 55.341 1.00 22.78 177 PRO A O 1
ATOM 1313 N N . ILE A 1 178 ? 30.537 24.313 53.661 1.00 21.49 178 ILE A N 1
ATOM 1314 C CA . ILE A 1 178 ? 29.533 24.627 52.645 1.00 22.31 178 ILE A CA 1
ATOM 1315 C C . ILE A 1 178 ? 28.651 23.382 52.465 1.00 24.63 178 ILE A C 1
ATOM 1316 O O . ILE A 1 178 ? 29.053 22.288 52.856 1.00 22.79 178 ILE A O 1
ATOM 1321 N N . THR A 1 179 ? 27.470 23.541 51.876 1.00 22.17 179 THR A N 1
ATOM 1322 C CA . THR A 1 179 ? 26.580 22.398 51.608 1.00 22.60 179 THR A CA 1
ATOM 1323 C C . THR A 1 179 ? 27.149 21.541 50.447 1.00 27.51 179 THR A C 1
ATOM 1324 O O . THR A 1 179 ? 27.457 22.111 49.409 1.00 28.81 179 THR A O 1
ATOM 1336 N N . HIS A 1 181 ? 27.401 18.970 47.312 1.00 23.62 181 HIS A N 1
ATOM 1337 C CA . HIS A 1 181 ? 26.604 18.527 46.154 1.00 25.10 181 HIS A CA 1
ATOM 1338 C C . HIS A 1 181 ? 27.520 17.827 45.169 1.00 30.18 181 HIS A C 1
ATOM 1339 O O . HIS A 1 181 ? 28.094 18.473 44.292 1.00 29.94 181 HIS A O 1
ATOM 1346 N N . GLU A 1 182 ? 27.686 16.512 45.338 1.00 26.88 182 GLU A N 1
ATOM 1347 C CA . GLU A 1 182 ? 28.511 15.708 44.442 1.00 26.88 182 GLU A CA 1
ATOM 1348 C C . GLU A 1 182 ? 27.786 14.399 44.160 1.00 30.68 182 GLU A C 1
ATOM 1349 O O . GLU A 1 182 ? 27.818 13.476 44.972 1.00 29.84 182 GLU A O 1
ATOM 1355 N N . ILE A 1 183 ? 27.064 14.367 43.033 1.00 28.17 183 ILE A N 1
ATOM 1356 C CA . ILE A 1 183 ? 26.232 13.238 42.615 1.00 28.67 183 ILE A CA 1
ATOM 1357 C C . ILE A 1 183 ? 26.830 12.435 41.465 1.00 33.04 183 ILE A C 1
ATOM 1358 O O . ILE A 1 183 ? 26.199 11.496 40.977 1.00 32.12 183 ILE A O 1
ATOM 1363 N N . ASP A 1 184 ? 28.048 12.794 41.040 1.00 29.94 184 ASP A N 1
ATOM 1364 C CA . ASP A 1 184 ? 28.722 12.105 39.937 1.00 31.05 184 ASP A CA 1
ATOM 1365 C C . ASP A 1 184 ? 29.925 11.327 40.432 1.00 35.43 184 ASP A C 1
ATOM 1366 O O . ASP A 1 184 ? 30.358 11.510 41.576 1.00 34.07 184 ASP A O 1
ATOM 1371 N N . ARG A 1 185 ? 30.460 10.446 39.571 1.00 33.86 185 ARG A N 1
ATOM 1372 C CA . ARG A 1 185 ? 31.699 9.729 39.844 1.00 33.71 185 ARG A CA 1
ATOM 1373 C C . ARG A 1 185 ? 32.797 10.588 39.207 1.00 36.54 185 ARG A C 1
ATOM 1374 O O . ARG A 1 185 ? 32.857 10.682 37.976 1.00 36.86 185 ARG A O 1
ATOM 1382 N N . PRO A 1 186 ? 33.643 11.262 40.001 1.00 31.93 186 PRO A N 1
ATOM 1383 C CA . PRO A 1 186 ? 34.704 12.100 39.404 1.00 31.87 186 PRO A CA 1
ATOM 1384 C C . PRO A 1 186 ? 35.664 11.306 38.518 1.00 35.73 186 PRO A C 1
ATOM 1385 O O . PRO A 1 186 ? 35.977 10.158 38.827 1.00 35.52 186 PRO A O 1
ATOM 1389 N N . ILE A 1 187 ? 36.060 11.890 37.377 1.00 32.47 187 ILE A N 1
ATOM 1390 C CA . ILE A 1 187 ? 36.967 11.231 36.432 1.00 32.92 187 ILE A CA 1
ATOM 1391 C C . ILE A 1 187 ? 38.421 11.450 36.886 1.00 34.55 187 ILE A C 1
ATOM 1392 O O . ILE A 1 187 ? 38.803 12.582 37.194 1.00 33.62 187 ILE A O 1
ATOM 1397 N N . ILE A 1 188 ? 39.203 10.369 36.972 1.00 29.99 188 ILE A N 1
ATOM 1398 C CA . ILE A 1 188 ? 40.609 10.450 37.381 1.00 29.44 188 ILE A CA 1
ATOM 1399 C C . ILE A 1 188 ? 41.441 10.916 36.182 1.00 35.44 188 ILE A C 1
ATOM 1400 O O . ILE A 1 188 ? 41.448 10.260 35.140 1.00 35.48 188 ILE A O 1
ATOM 1405 N N . SER A 1 189 ? 42.105 12.075 36.323 1.00 32.55 189 SER A N 1
ATOM 1406 C CA . SER A 1 189 ? 42.916 12.660 35.257 1.00 33.04 189 SER A CA 1
ATOM 1407 C C . SER A 1 189 ? 44.394 12.222 35.294 1.00 37.54 189 SER A C 1
ATOM 1408 O O . SER A 1 189 ? 45.050 12.204 34.245 1.00 37.66 189 SER A O 1
ATOM 1411 N N . SER A 1 190 ? 44.920 11.864 36.493 1.00 32.55 190 SER A N 1
ATOM 1412 C CA . SER A 1 190 ? 46.316 11.427 36.654 1.00 31.69 190 SER A CA 1
ATOM 1413 C C . SER A 1 190 ? 46.565 10.723 37.992 1.00 34.43 190 SER A C 1
ATOM 1414 O O . SER A 1 190 ? 45.732 10.785 38.899 1.00 32.51 190 SER A O 1
ATOM 1417 N N . ILE A 1 191 ? 47.742 10.088 38.119 1.00 30.26 191 ILE A N 1
ATOM 1418 C CA . ILE A 1 191 ? 48.181 9.472 39.360 1.00 28.67 191 ILE A CA 1
ATOM 1419 C C . ILE A 1 191 ? 49.483 10.138 39.798 1.00 31.97 191 ILE A C 1
ATOM 1420 O O . ILE A 1 191 ? 50.424 10.281 39.009 1.00 30.19 191 ILE A O 1
ATOM 1425 N N . THR A 1 192 ? 49.479 10.652 41.027 1.00 28.37 192 THR A N 1
ATOM 1426 C CA . THR A 1 192 ? 50.655 11.287 41.605 1.00 27.53 192 THR A CA 1
ATOM 1427 C C . THR A 1 192 ? 50.950 10.548 42.901 1.00 29.66 192 THR A C 1
ATOM 1428 O O . THR A 1 192 ? 50.321 9.532 43.189 1.00 29.25 192 THR A O 1
ATOM 1432 N N . GLY A 1 193 ? 51.911 11.042 43.659 1.00 25.66 193 GLY A N 1
ATOM 1433 C CA . GLY A 1 193 ? 52.250 10.438 44.934 1.00 24.81 193 GLY A CA 1
ATOM 1434 C C . GLY A 1 193 ? 53.587 10.898 45.454 1.00 26.40 193 GLY A C 1
ATOM 1435 O O . GLY A 1 193 ? 54.286 11.670 44.794 1.00 25.25 193 GLY A O 1
ATOM 1436 N N . VAL A 1 194 ? 53.929 10.435 46.654 1.00 20.92 194 VAL A N 1
ATOM 1437 C CA . VAL A 1 194 ? 55.181 10.758 47.303 1.00 21.14 194 VAL A CA 1
ATOM 1438 C C . VAL A 1 194 ? 55.730 9.459 47.862 1.00 24.78 194 VAL A C 1
ATOM 1439 O O . VAL A 1 194 ? 55.074 8.797 48.672 1.00 22.82 194 VAL A O 1
ATOM 1443 N N . ALA A 1 195 ? 56.924 9.093 47.398 1.00 22.77 195 ALA A N 1
ATOM 1444 C CA . ALA A 1 195 ? 57.687 7.950 47.889 1.00 22.91 195 ALA A CA 1
ATOM 1445 C C . ALA A 1 195 ? 58.807 8.595 48.695 1.00 26.41 195 ALA A C 1
ATOM 1446 O O . ALA A 1 195 ? 59.581 9.375 48.141 1.00 28.01 195 ALA A O 1
ATOM 1448 N N . TYR A 1 196 ? 58.850 8.3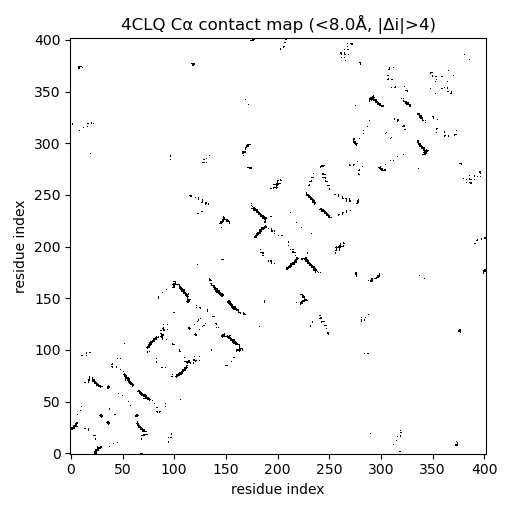52 50.004 1.00 20.95 196 TYR A N 1
ATOM 1449 C CA . TYR A 1 196 ? 59.857 8.974 50.863 1.00 19.98 196 TYR A CA 1
ATOM 1450 C C . TYR A 1 196 ? 60.695 7.960 51.615 1.00 24.11 196 TYR A C 1
ATOM 1451 O O . TYR A 1 196 ? 60.297 6.817 51.771 1.00 23.23 196 TYR A O 1
ATOM 1460 N N . SER A 1 197 ? 61.826 8.411 52.137 1.00 21.97 197 SER A N 1
ATOM 1461 C CA . SER A 1 197 ? 62.706 7.602 52.959 1.00 22.25 197 SER A CA 1
ATOM 1462 C C . SER A 1 197 ? 63.427 8.494 53.931 1.00 26.85 197 SER A C 1
ATOM 1463 O O . SER A 1 197 ? 63.538 9.698 53.695 1.00 25.15 197 SER A O 1
ATOM 1466 N N . THR A 1 198 ? 63.908 7.909 55.039 1.00 25.72 198 THR A N 1
ATOM 1467 C CA . THR A 1 198 ? 64.689 8.626 56.056 1.00 25.81 198 THR A CA 1
ATOM 1468 C C . THR A 1 198 ? 65.945 7.811 56.397 1.00 30.30 198 THR A C 1
ATOM 1469 O O . THR A 1 198 ? 65.859 6.584 56.497 1.00 29.97 198 THR A O 1
ATOM 1473 N N . ARG A 1 199 ? 67.102 8.489 56.552 1.00 27.04 199 ARG A N 1
ATOM 1474 C CA . ARG A 1 199 ? 68.390 7.898 56.971 1.00 28.11 199 ARG A CA 1
ATOM 1475 C C . ARG A 1 199 ? 68.961 6.817 56.055 1.00 33.63 199 ARG A C 1
ATOM 1476 O O . ARG A 1 199 ? 69.894 6.125 56.450 1.00 35.96 199 ARG A O 1
ATOM 1484 N N . VAL A 1 200 ? 68.426 6.677 54.834 1.00 29.86 200 VAL A N 1
ATOM 1485 C CA . VAL A 1 200 ? 68.874 5.660 53.879 1.00 30.22 200 VAL A CA 1
ATOM 1486 C C . VAL A 1 200 ? 69.261 6.243 52.519 1.00 34.83 200 VAL A C 1
ATOM 1487 O O . VAL A 1 200 ? 68.980 7.409 52.224 1.00 33.81 200 VAL A O 1
ATOM 1491 N N . SER A 1 201 ? 69.886 5.395 51.690 1.00 33.45 201 SER A N 1
ATOM 1492 C CA . SER A 1 201 ? 70.335 5.691 50.333 1.00 34.11 201 SER A CA 1
ATOM 1493 C C . SER A 1 201 ? 69.146 6.076 49.425 1.00 36.70 201 SER A C 1
ATOM 1494 O O . SER A 1 201 ? 68.060 5.514 49.597 1.00 34.13 201 SER A O 1
ATOM 1497 N N . PRO A 1 202 ? 69.344 6.994 48.434 1.00 34.02 202 PRO A N 1
ATOM 1498 C CA . PRO A 1 202 ? 68.242 7.340 47.509 1.00 33.87 202 PRO A CA 1
ATOM 1499 C C . PRO A 1 202 ? 67.684 6.167 46.690 1.00 38.05 202 PRO A C 1
ATOM 1500 O O . PRO A 1 202 ? 66.625 6.319 46.084 1.00 36.49 202 PRO A O 1
ATOM 1504 N N . SER A 1 203 ? 68.396 5.010 46.643 1.00 35.35 203 SER A N 1
ATOM 1505 C CA . SER A 1 203 ? 67.963 3.841 45.867 1.00 35.32 203 SER A CA 1
ATOM 1506 C C . SER A 1 203 ? 66.629 3.248 46.336 1.00 38.60 203 SER A C 1
ATOM 1507 O O . SER A 1 203 ? 65.856 2.793 45.501 1.00 39.22 203 SER A O 1
ATOM 1510 N N . LEU A 1 204 ? 66.350 3.268 47.654 1.00 33.82 204 LEU A N 1
ATOM 1511 C CA . LEU A 1 204 ? 65.102 2.721 48.217 1.00 32.71 204 LEU A CA 1
ATOM 1512 C C . LEU A 1 204 ? 63.835 3.388 47.697 1.00 33.61 204 LEU A C 1
ATOM 1513 O O . LEU A 1 204 ? 62.875 2.687 47.381 1.00 33.04 204 LEU A O 1
ATOM 1518 N N . VAL A 1 205 ? 63.845 4.730 47.571 1.00 28.50 205 VAL A N 1
ATOM 1519 C CA . VAL A 1 205 ? 62.714 5.485 47.036 1.00 27.05 205 VAL A CA 1
ATOM 1520 C C . VAL A 1 205 ? 62.518 5.115 45.561 1.00 30.69 205 VAL A C 1
ATOM 1521 O O . VAL A 1 205 ? 61.389 4.888 45.144 1.00 29.24 205 VAL A O 1
ATOM 1525 N N . ASN A 1 206 ? 63.622 5.021 44.788 1.00 28.31 206 ASN A N 1
ATOM 1526 C CA . ASN A 1 206 ? 63.555 4.656 43.377 1.00 29.31 206 ASN A CA 1
ATOM 1527 C C . ASN A 1 206 ? 62.978 3.262 43.165 1.00 32.83 206 ASN A C 1
ATOM 1528 O O . ASN A 1 206 ? 62.218 3.055 42.219 1.00 32.57 206 ASN A O 1
ATOM 1533 N N . ARG A 1 207 ? 63.300 2.330 44.073 1.00 29.07 207 ARG A N 1
ATOM 1534 C CA . ARG A 1 207 ? 62.795 0.957 44.027 1.00 28.78 207 ARG A CA 1
ATOM 1535 C C . ARG A 1 207 ? 61.283 0.862 44.322 1.00 30.96 207 ARG A C 1
ATOM 1536 O O . ARG A 1 207 ? 60.608 0.066 43.676 1.00 30.71 207 ARG A O 1
ATOM 1552 N N . ILE A 1 209 ? 59.096 3.339 43.728 1.00 25.08 209 ILE A N 1
ATOM 1553 C CA . ILE A 1 209 ? 58.518 3.951 42.529 1.00 24.71 209 ILE A CA 1
ATOM 1554 C C . ILE A 1 209 ? 58.498 2.912 41.403 1.00 29.81 209 ILE A C 1
ATOM 1555 O O . ILE A 1 209 ? 57.486 2.810 40.726 1.00 29.00 209 ILE A O 1
ATOM 1560 N N . ASP A 1 210 ? 59.576 2.098 41.251 1.00 29.11 210 ASP A N 1
ATOM 1561 C CA . ASP A 1 210 ? 59.629 1.012 40.262 1.00 30.36 210 ASP A CA 1
ATOM 1562 C C . ASP A 1 210 ? 58.461 0.031 40.469 1.00 34.44 210 ASP A C 1
ATOM 1563 O O . ASP A 1 210 ? 57.738 -0.261 39.520 1.00 35.10 210 ASP A O 1
ATOM 1568 N N . GLY A 1 211 ? 58.240 -0.385 41.718 1.00 30.80 211 GLY A N 1
ATOM 1569 C CA . GLY A 1 211 ? 57.152 -1.287 42.088 1.00 30.48 211 GLY A CA 1
ATOM 1570 C C . GLY A 1 211 ? 55.764 -0.752 41.794 1.00 34.10 211 GLY A C 1
ATOM 1571 O O . GLY A 1 211 ? 54.913 -1.473 41.263 1.00 34.68 211 GLY A O 1
ATOM 1572 N N . ALA A 1 212 ? 55.532 0.527 42.122 1.00 29.53 212 ALA A N 1
ATOM 1573 C CA . ALA A 1 212 ? 54.246 1.189 41.894 1.00 28.10 212 ALA A CA 1
ATOM 1574 C C . ALA A 1 212 ? 53.992 1.345 40.399 1.00 31.63 212 ALA A C 1
ATOM 1575 O O . ALA A 1 212 ? 52.898 1.009 39.940 1.00 31.16 212 ALA A O 1
ATOM 1577 N N . LYS A 1 213 ? 55.018 1.780 39.638 1.00 28.00 213 LYS A N 1
ATOM 1578 C CA . LYS A 1 213 ? 54.948 1.958 38.179 1.00 29.52 213 LYS A CA 1
ATOM 1579 C C . LYS A 1 213 ? 54.652 0.661 37.446 1.00 34.99 213 LYS A C 1
ATOM 1580 O O . LYS A 1 213 ? 53.912 0.690 36.469 1.00 34.34 213 LYS A O 1
ATOM 1586 N N . LYS A 1 214 ? 55.197 -0.476 37.933 1.00 33.68 214 LYS A N 1
ATOM 1587 C CA . LYS A 1 214 ? 54.961 -1.803 37.353 1.00 35.52 214 LYS A CA 1
ATOM 1588 C C . LYS A 1 214 ? 53.453 -2.137 37.328 1.00 39.77 214 LYS A C 1
ATOM 1589 O O . LYS A 1 214 ? 52.963 -2.653 36.329 1.00 39.63 214 LYS A O 1
ATOM 1595 N N . VAL A 1 215 ? 52.728 -1.795 38.411 1.00 36.50 215 VAL A N 1
ATOM 1596 C CA . VAL A 1 215 ? 51.291 -2.041 38.551 1.00 37.19 215 VAL A CA 1
ATOM 1597 C C . VAL A 1 215 ? 50.457 -0.990 37.790 1.00 40.99 215 VAL A C 1
ATOM 1598 O O . VAL A 1 215 ? 49.435 -1.337 37.208 1.00 41.50 215 VAL A O 1
ATOM 1602 N N . LEU A 1 216 ? 50.903 0.276 37.788 1.00 36.36 216 LEU A N 1
ATOM 1603 C CA . LEU A 1 216 ? 50.185 1.406 37.197 1.00 35.85 216 LEU A CA 1
ATOM 1604 C C . LEU A 1 216 ? 50.403 1.697 35.712 1.00 42.52 216 LEU A C 1
ATOM 1605 O O . LEU A 1 216 ? 49.595 2.425 35.120 1.00 41.49 216 LEU A O 1
ATOM 1610 N N . LYS A 1 217 ? 51.469 1.140 35.103 1.00 42.64 217 LYS A N 1
ATOM 1611 C CA . LYS A 1 217 ? 51.786 1.373 33.685 1.00 44.60 217 LYS A CA 1
ATOM 1612 C C . LYS A 1 217 ? 50.678 0.972 32.699 1.00 52.31 217 LYS A C 1
ATOM 1613 O O . LYS A 1 217 ? 50.610 1.546 31.611 1.00 53.27 217 LYS A O 1
ATOM 1619 N N . ASN A 1 218 ? 49.806 0.018 33.093 1.00 50.88 218 ASN A N 1
ATOM 1620 C CA . ASN A 1 218 ? 48.688 -0.468 32.274 1.00 52.90 218 ASN A CA 1
ATOM 1621 C C . ASN A 1 218 ? 47.563 0.568 32.104 1.00 56.26 218 ASN A C 1
ATOM 1622 O O . ASN A 1 218 ? 46.793 0.474 31.145 1.00 57.46 218 ASN A O 1
ATOM 1627 N N . LEU A 1 219 ? 47.477 1.553 33.018 1.00 50.15 219 LEU A N 1
ATOM 1628 C CA . LEU A 1 219 ? 46.473 2.622 32.968 1.00 48.97 219 LEU A CA 1
ATOM 1629 C C . LEU A 1 219 ? 46.740 3.595 31.815 1.00 54.49 219 LEU A C 1
ATOM 1630 O O . LEU A 1 219 ? 47.877 3.705 31.346 1.00 54.40 219 LEU A O 1
ATOM 1635 N N . GLN A 1 220 ? 45.685 4.291 31.358 1.00 52.48 220 GLN A N 1
ATOM 1636 C CA . GLN A 1 220 ? 45.763 5.242 30.242 1.00 53.80 220 GLN A CA 1
ATOM 1637 C C . GLN A 1 220 ? 46.168 6.685 30.639 1.00 56.78 220 GLN A C 1
ATOM 1638 O O . GLN A 1 220 ? 46.259 7.551 29.762 1.00 58.95 220 GLN A O 1
ATOM 1644 N N . CYS A 1 221 ? 46.451 6.926 31.931 1.00 48.91 221 CYS A N 1
ATOM 1645 C CA . CYS A 1 221 ? 46.800 8.253 32.439 1.00 46.17 221 CYS A CA 1
ATOM 1646 C C . CYS A 1 221 ? 48.281 8.417 32.834 1.00 46.02 221 CYS A C 1
ATOM 1647 O O . CYS A 1 221 ? 49.010 7.426 32.972 1.00 45.27 221 CYS A O 1
ATOM 1650 N N . GLU A 1 222 ? 48.708 9.681 33.034 1.00 39.52 222 GLU A N 1
ATOM 1651 C CA . GLU A 1 222 ? 50.062 10.020 33.474 1.00 37.87 222 GLU A CA 1
ATOM 1652 C C . GLU A 1 222 ? 50.251 9.526 34.912 1.00 37.18 222 GLU A C 1
ATOM 1653 O O . GLU A 1 222 ? 49.307 9.560 35.710 1.00 34.31 222 GLU A O 1
ATOM 1659 N N . VAL A 1 223 ? 51.443 9.000 35.210 1.00 32.58 223 VAL A N 1
ATOM 1660 C CA . VAL A 1 223 ? 51.814 8.497 36.533 1.00 31.49 223 VAL A CA 1
ATOM 1661 C C . VAL A 1 223 ? 53.118 9.211 36.897 1.00 35.14 223 VAL A C 1
ATOM 1662 O O . VAL A 1 223 ? 54.136 9.007 36.234 1.00 36.45 223 VAL A O 1
ATOM 1666 N N . ASN A 1 224 ? 53.065 10.107 37.881 1.00 28.69 224 ASN A N 1
ATOM 1667 C CA . ASN A 1 224 ? 54.245 10.863 38.288 1.00 28.07 224 ASN A CA 1
ATOM 1668 C C . ASN A 1 224 ? 54.389 10.818 39.792 1.00 28.26 224 ASN A C 1
ATOM 1669 O O . ASN A 1 224 ? 53.642 11.476 40.508 1.00 26.69 224 ASN A O 1
ATOM 1674 N N . ILE A 1 225 ? 55.338 10.012 40.275 1.00 25.02 225 ILE A N 1
ATOM 1675 C CA . ILE A 1 225 ? 55.560 9.829 41.707 1.00 23.57 225 ILE A CA 1
ATOM 1676 C C . ILE A 1 225 ? 56.808 10.584 42.131 1.00 27.42 225 ILE A C 1
ATOM 1677 O O . ILE A 1 225 ? 57.870 10.412 41.536 1.00 26.19 225 ILE A O 1
ATOM 1682 N N . THR A 1 226 ? 56.653 11.468 43.123 1.00 23.73 226 THR A N 1
ATOM 1683 C CA . THR A 1 226 ? 57.744 12.278 43.654 1.00 23.05 226 THR A CA 1
ATOM 1684 C C . THR A 1 226 ? 58.675 11.407 44.475 1.00 26.89 226 THR A C 1
ATOM 1685 O O . THR A 1 226 ? 58.214 10.607 45.294 1.00 26.87 226 THR A O 1
ATOM 1689 N N . ALA A 1 227 ? 59.987 11.581 44.251 1.00 23.40 227 ALA A N 1
ATOM 1690 C CA . ALA A 1 227 ? 61.053 10.939 45.003 1.00 23.34 227 ALA A CA 1
ATOM 1691 C C . ALA A 1 227 ? 61.444 11.952 46.095 1.00 26.61 227 ALA A C 1
ATOM 1692 O O . ALA A 1 227 ? 61.958 13.028 45.785 1.00 26.33 227 ALA A O 1
ATOM 1694 N N . ASP A 1 228 ? 61.145 11.639 47.358 1.00 22.82 228 ASP A N 1
ATOM 1695 C CA . ASP A 1 228 ? 61.399 12.561 48.475 1.00 22.25 228 ASP A CA 1
ATOM 1696 C C . ASP A 1 228 ? 62.353 11.921 49.496 1.00 26.46 228 ASP A C 1
ATOM 1697 O O . ASP A 1 228 ? 61.916 11.340 50.493 1.00 24.87 228 ASP A O 1
ATOM 1702 N N . VAL A 1 229 ? 63.657 12.059 49.241 1.00 23.67 229 VAL A N 1
ATOM 1703 C CA . VAL A 1 229 ? 64.729 11.473 50.057 1.00 23.79 229 VAL A CA 1
ATOM 1704 C C . VAL A 1 229 ? 65.135 12.392 51.213 1.00 27.96 229 VAL A C 1
ATOM 1705 O O . VAL A 1 229 ? 65.529 13.528 50.989 1.00 28.26 229 VAL A O 1
ATOM 1709 N N . TRP A 1 230 ? 65.009 11.911 52.446 1.00 24.79 230 TRP A N 1
ATOM 1710 C CA . TRP A 1 230 ? 65.391 12.700 53.622 1.00 25.15 230 TRP A CA 1
ATOM 1711 C C . TRP A 1 230 ? 66.645 12.095 54.238 1.00 28.82 230 TRP A C 1
ATOM 1712 O O . TRP A 1 230 ? 66.704 10.883 54.472 1.00 26.97 230 TRP A O 1
ATOM 1723 N N . ARG A 1 231 ? 67.660 12.937 54.478 1.00 27.07 231 ARG A N 1
ATOM 1724 C CA . ARG A 1 231 ? 68.938 12.530 55.069 1.00 28.29 231 ARG A CA 1
ATOM 1725 C C . ARG A 1 231 ? 69.398 13.569 56.085 1.00 33.78 231 ARG A C 1
ATOM 1726 O O . ARG A 1 231 ? 68.886 14.685 56.099 1.00 33.30 231 ARG A O 1
ATOM 1734 N N . GLY A 1 232 ? 70.329 13.184 56.946 1.00 32.34 232 GLY A N 1
ATOM 1735 C CA . GLY A 1 232 ? 70.871 14.074 57.964 1.00 33.09 232 GLY A CA 1
ATOM 1736 C C . GLY A 1 232 ? 69.905 14.327 59.102 1.00 37.60 232 GLY A C 1
ATOM 1737 O O . GLY A 1 232 ? 68.969 13.549 59.317 1.00 36.62 232 GLY A O 1
ATOM 1738 N N . GLU A 1 233 ? 70.116 15.438 59.813 1.00 35.29 233 GLU A N 1
ATOM 1739 C CA . GLU A 1 233 ? 69.354 15.838 60.995 1.00 35.42 233 GLU A CA 1
ATOM 1740 C C . GLU A 1 233 ? 67.830 15.933 60.823 1.00 36.34 233 GLU A C 1
ATOM 1741 O O . GLU A 1 233 ? 67.099 15.371 61.640 1.00 35.58 233 GLU A O 1
ATOM 1747 N N . ASN A 1 234 ? 67.350 16.575 59.738 1.00 31.27 234 ASN A N 1
ATOM 1748 C CA . ASN A 1 234 ? 65.911 16.724 59.509 1.00 29.71 234 ASN A CA 1
ATOM 1749 C C . ASN A 1 234 ? 65.180 15.415 59.177 1.00 30.17 234 ASN A C 1
ATOM 1750 O O . ASN A 1 234 ? 63.954 15.412 59.098 1.00 28.40 234 ASN A O 1
ATOM 1755 N N . SER A 1 235 ? 65.929 14.314 58.953 1.00 25.88 235 SER A N 1
ATOM 1756 C CA . SER A 1 235 ? 65.331 13.019 58.613 1.00 26.33 235 SER A CA 1
ATOM 1757 C C . SER A 1 235 ? 64.905 12.183 59.830 1.00 30.97 235 SER A C 1
ATOM 1758 O O . SER A 1 235 ? 64.364 11.091 59.663 1.00 31.10 235 SER A O 1
ATOM 1761 N N . GLY A 1 236 ? 65.135 12.703 61.029 1.00 28.00 236 GLY A N 1
ATOM 1762 C CA . GLY A 1 236 ? 64.763 12.017 62.259 1.00 27.91 236 GLY A CA 1
ATOM 1763 C C . GLY A 1 236 ? 65.804 11.056 62.781 1.00 32.09 236 GLY A C 1
ATOM 1764 O O . GLY A 1 236 ? 66.976 11.125 62.399 1.00 32.89 236 GLY A O 1
ATOM 1765 N N . LYS A 1 237 ? 65.372 10.146 63.654 1.00 27.47 237 LYS A N 1
ATOM 1766 C CA . LYS A 1 237 ? 66.254 9.226 64.373 1.00 28.11 237 LYS A CA 1
ATOM 1767 C C . LYS A 1 237 ? 66.331 7.777 63.867 1.00 32.45 237 LYS A C 1
ATOM 1768 O O . LYS A 1 237 ? 67.186 7.026 64.329 1.00 32.05 237 LYS A O 1
ATOM 1774 N N . SER A 1 238 ? 65.463 7.380 62.933 1.00 28.98 238 SER A N 1
ATOM 1775 C CA . SER A 1 238 ? 65.439 5.999 62.470 1.00 29.14 238 SER A CA 1
ATOM 1776 C C . SER A 1 238 ? 65.394 5.848 60.964 1.00 33.11 238 SER A C 1
ATOM 1777 O O . SER A 1 238 ? 64.740 6.654 60.291 1.00 32.34 238 SER A O 1
ATOM 1780 N N . PRO A 1 239 ? 65.979 4.754 60.418 1.00 30.10 239 PRO A N 1
ATOM 1781 C CA . PRO A 1 239 ? 65.792 4.487 58.986 1.00 28.96 239 PRO A CA 1
ATOM 1782 C C . PRO A 1 239 ? 64.332 4.075 58.748 1.00 29.74 239 PRO A C 1
ATOM 1783 O O . PRO A 1 239 ? 63.678 3.476 59.620 1.00 27.43 239 PRO A O 1
ATOM 1787 N N . GLY A 1 240 ? 63.806 4.469 57.601 1.00 25.18 240 GLY A N 1
ATOM 1788 C CA . GLY A 1 240 ? 62.423 4.189 57.250 1.00 24.39 240 GLY A CA 1
ATOM 1789 C C . GLY A 1 240 ? 62.112 4.647 55.848 1.00 28.99 240 GLY A C 1
ATOM 1790 O O . GLY A 1 240 ? 62.928 5.325 55.218 1.00 26.83 240 GLY A O 1
ATOM 1791 N N . TRP A 1 241 ? 60.957 4.221 55.338 1.00 26.54 241 TRP A N 1
ATOM 1792 C CA . TRP A 1 241 ? 60.482 4.542 53.999 1.00 26.86 241 TRP A CA 1
ATOM 1793 C C . TRP A 1 241 ? 59.016 4.221 53.872 1.00 27.24 241 TRP A C 1
ATOM 1794 O O . TRP A 1 241 ? 58.502 3.316 54.532 1.00 25.27 241 TRP A O 1
ATOM 1805 N N . GLY A 1 242 ? 58.352 4.976 53.023 1.00 22.52 242 GLY A N 1
ATOM 1806 C CA . GLY A 1 242 ? 56.934 4.802 52.783 1.00 21.38 242 GLY A CA 1
ATOM 1807 C C . GLY A 1 242 ? 56.526 5.415 51.472 1.00 25.18 242 GLY A C 1
ATOM 1808 O O . GLY A 1 242 ? 57.323 6.085 50.799 1.00 23.80 242 GLY A O 1
ATOM 1809 N N . ILE A 1 243 ? 55.284 5.170 51.098 1.00 22.26 243 ILE A N 1
ATOM 1810 C CA . ILE A 1 243 ? 54.748 5.654 49.838 1.00 21.89 243 ILE A CA 1
ATOM 1811 C C . ILE A 1 243 ? 53.252 5.877 49.957 1.00 25.52 243 ILE A C 1
ATOM 1812 O O . ILE A 1 243 ? 52.552 5.060 50.556 1.00 25.23 243 ILE A O 1
ATOM 1817 N N . THR A 1 244 ? 52.787 7.005 49.408 1.00 21.09 244 THR A N 1
ATOM 1818 C CA . THR A 1 244 ? 51.389 7.388 49.289 1.00 20.49 244 THR A CA 1
ATOM 1819 C C . THR A 1 244 ? 51.146 7.621 47.811 1.00 24.07 244 THR A C 1
ATOM 1820 O O . THR A 1 244 ? 51.861 8.408 47.200 1.00 23.03 244 THR A O 1
ATOM 1824 N N . LEU A 1 245 ? 50.140 6.964 47.250 1.00 21.24 245 LEU A N 1
ATOM 1825 C CA . LEU A 1 245 ? 49.774 7.127 45.842 1.00 21.40 245 LEU A CA 1
ATOM 1826 C C . LEU A 1 245 ? 48.421 7.791 45.795 1.00 25.81 245 LEU A C 1
ATOM 1827 O O . LEU A 1 245 ? 47.535 7.434 46.576 1.00 23.40 245 LEU A O 1
ATOM 1832 N N . VAL A 1 246 ? 48.289 8.815 44.941 1.00 23.29 246 VAL A N 1
ATOM 1833 C CA . VAL A 1 246 ? 47.087 9.643 44.881 1.00 23.26 246 VAL A CA 1
ATOM 1834 C C . VAL A 1 246 ? 46.537 9.725 43.461 1.00 28.85 246 VAL A C 1
ATOM 1835 O O . VAL A 1 246 ? 47.206 10.243 42.559 1.00 28.37 246 VAL A O 1
ATOM 1839 N N . ALA A 1 247 ? 45.297 9.244 43.278 1.00 26.40 247 ALA A N 1
ATOM 1840 C CA . ALA A 1 247 ? 44.576 9.350 42.013 1.00 26.93 247 ALA A CA 1
ATOM 1841 C C . ALA A 1 247 ? 43.921 10.740 42.039 1.00 30.49 247 ALA A C 1
ATOM 1842 O O . ALA A 1 247 ? 43.175 11.053 42.963 1.00 29.58 247 ALA A O 1
ATOM 1844 N N . GLN A 1 248 ? 44.265 11.597 41.076 1.00 27.84 248 GLN A N 1
ATOM 1845 C CA . GLN A 1 248 ? 43.732 12.955 41.043 1.00 27.96 248 GLN A CA 1
ATOM 1846 C C . GLN A 1 248 ? 42.634 13.143 40.015 1.00 34.06 248 GLN A C 1
ATOM 1847 O O . GLN A 1 248 ? 42.677 12.543 38.942 1.00 32.95 248 GLN A O 1
ATOM 1853 N N . SER A 1 249 ? 41.653 13.992 40.360 1.00 32.50 249 SER A N 1
ATOM 1854 C CA . SER A 1 249 ? 40.532 14.387 39.517 1.00 33.88 249 SER A CA 1
ATOM 1855 C C . SER A 1 249 ? 40.565 15.930 39.412 1.00 39.11 249 SER A C 1
ATOM 1856 O O . SER A 1 249 ? 40.003 16.623 40.271 1.00 37.32 249 SER A O 1
ATOM 1859 N N . LYS A 1 250 ? 41.290 16.455 38.393 1.00 37.81 250 LYS A N 1
ATOM 1860 C CA . LYS A 1 250 ? 41.511 17.896 38.171 1.00 39.12 250 LYS A CA 1
ATOM 1861 C C . LYS A 1 250 ? 40.272 18.816 38.057 1.00 45.55 250 LYS A C 1
ATOM 1862 O O . LYS A 1 250 ? 40.336 19.950 38.525 1.00 46.17 250 LYS A O 1
ATOM 1868 N N . GLN A 1 251 ? 39.179 18.346 37.425 1.00 43.13 251 GLN A N 1
ATOM 1869 C CA . GLN A 1 251 ? 37.947 19.119 37.199 1.00 43.82 251 GLN A CA 1
ATOM 1870 C C . GLN A 1 251 ? 37.407 19.853 38.448 1.00 47.16 251 GLN A C 1
ATOM 1871 O O . GLN A 1 251 ? 37.195 21.070 38.389 1.00 47.48 251 GLN A O 1
ATOM 1877 N N . LYS A 1 252 ? 37.215 19.125 39.568 1.00 41.65 252 LYS A N 1
ATOM 1878 C CA . LYS A 1 252 ? 36.699 19.690 40.823 1.00 40.29 252 LYS A CA 1
ATOM 1879 C C . LYS A 1 252 ? 37.706 19.647 41.987 1.00 42.75 252 LYS A C 1
ATOM 1880 O O . LYS A 1 252 ? 37.507 20.343 42.985 1.00 42.63 252 LYS A O 1
ATOM 1886 N N . GLY A 1 253 ? 38.765 18.849 41.850 1.00 37.40 253 GLY A N 1
ATOM 1887 C CA . GLY A 1 253 ? 39.800 18.728 42.869 1.00 36.19 253 GLY A CA 1
ATOM 1888 C C . GLY A 1 253 ? 39.600 17.602 43.866 1.00 38.95 253 GLY A C 1
ATOM 1889 O O . GLY A 1 253 ? 40.059 17.706 45.010 1.00 38.12 253 GLY A O 1
ATOM 1890 N N . TRP A 1 254 ? 38.910 16.514 43.448 1.00 34.55 254 TRP A N 1
ATOM 1891 C CA . TRP A 1 254 ? 38.707 15.334 44.296 1.00 32.67 254 TRP A CA 1
ATOM 1892 C C . TRP A 1 254 ? 39.964 14.459 44.205 1.00 34.20 254 TRP A C 1
ATOM 1893 O O . TRP A 1 254 ? 40.741 14.607 43.265 1.00 34.49 254 TRP A O 1
ATOM 1904 N N . SER A 1 255 ? 40.170 13.559 45.174 1.00 29.19 255 SER A N 1
ATOM 1905 C CA . SER A 1 255 ? 41.333 12.678 45.200 1.00 28.63 255 SER A CA 1
ATOM 1906 C C . SER A 1 255 ? 41.021 11.355 45.871 1.00 29.86 255 SER A C 1
ATOM 1907 O O . SER A 1 255 ? 40.135 11.292 46.715 1.00 28.30 255 SER A O 1
ATOM 1910 N N . TYR A 1 256 ? 41.768 10.299 45.489 1.00 25.39 256 TYR A N 1
ATOM 1911 C CA . TYR A 1 256 ? 41.675 8.946 46.051 1.00 25.13 256 TYR A CA 1
ATOM 1912 C C . TYR A 1 256 ? 43.094 8.553 46.353 1.00 28.06 256 TYR A C 1
ATOM 1913 O O . TYR A 1 256 ? 43.983 8.892 45.582 1.00 28.33 256 TYR A O 1
ATOM 1922 N N . PHE A 1 257 ? 43.326 7.919 47.494 1.00 23.80 257 PHE A N 1
ATOM 1923 C CA . PHE A 1 257 ? 44.691 7.570 47.881 1.00 23.23 257 PHE A CA 1
ATOM 1924 C C . PHE A 1 257 ? 44.806 6.264 48.662 1.00 26.00 257 PHE A C 1
ATOM 1925 O O . PHE A 1 257 ? 43.835 5.807 49.265 1.00 24.56 257 PHE A O 1
ATOM 1933 N N . ALA A 1 258 ? 46.036 5.720 48.706 1.00 22.40 258 ALA A N 1
ATOM 1934 C CA . ALA A 1 258 ? 46.421 4.550 49.490 1.00 22.05 258 ALA A CA 1
ATOM 1935 C C . ALA A 1 258 ? 47.818 4.834 50.014 1.00 24.65 258 ALA A C 1
ATOM 1936 O O . ALA A 1 258 ? 48.581 5.579 49.384 1.00 24.10 258 ALA A O 1
ATOM 1938 N N . GLU A 1 259 ? 48.145 4.289 51.187 1.00 21.21 259 GLU A N 1
ATOM 1939 C CA . GLU A 1 259 ? 49.426 4.558 51.827 1.00 20.99 259 GLU A CA 1
ATOM 1940 C C . GLU A 1 259 ? 49.894 3.385 52.644 1.00 26.02 259 GLU A C 1
ATOM 1941 O O . GLU A 1 259 ? 49.075 2.631 53.172 1.00 26.43 259 GLU A O 1
ATOM 1947 N N . ASP A 1 260 ? 51.216 3.286 52.818 1.00 22.25 260 ASP A N 1
ATOM 1948 C CA . ASP A 1 260 ? 51.852 2.324 53.715 1.00 22.32 260 ASP A CA 1
ATOM 1949 C C . ASP A 1 260 ? 53.331 2.619 53.832 1.00 25.15 260 ASP A C 1
ATOM 1950 O O . ASP A 1 260 ? 53.880 3.407 53.057 1.00 23.94 260 ASP A O 1
ATOM 1955 N N . ILE A 1 261 ? 53.948 2.050 54.856 1.00 22.60 261 ILE A N 1
ATOM 1956 C CA . ILE A 1 261 ? 55.363 2.191 55.152 1.00 23.44 261 ILE A CA 1
ATOM 1957 C C . ILE A 1 261 ? 55.993 0.807 55.135 1.00 27.85 261 ILE A C 1
ATOM 1958 O O . ILE A 1 261 ? 55.292 -0.193 55.287 1.00 26.46 261 ILE A O 1
ATOM 1963 N N . GLY A 1 262 ? 57.300 0.761 54.931 1.00 25.23 262 GLY A N 1
ATOM 1964 C CA . GLY A 1 262 ? 58.028 -0.498 54.933 1.00 26.35 262 GLY A CA 1
ATOM 1965 C C . GLY A 1 262 ? 58.699 -0.737 56.269 1.00 31.30 262 GLY A C 1
ATOM 1966 O O . GLY A 1 262 ? 59.050 0.217 56.971 1.00 29.73 262 GLY A O 1
ATOM 1967 N N . ASP A 1 263 ? 58.856 -2.012 56.636 1.00 29.47 263 ASP A N 1
ATOM 1968 C CA . ASP A 1 263 ? 59.543 -2.436 57.859 1.00 31.23 263 ASP A CA 1
ATOM 1969 C C . ASP A 1 263 ? 60.963 -2.833 57.477 1.00 37.50 263 ASP A C 1
ATOM 1970 O O . ASP A 1 263 ? 61.212 -3.134 56.310 1.00 36.10 263 ASP A O 1
ATOM 1975 N N . ALA A 1 264 ? 61.883 -2.885 58.466 1.00 37.38 264 ALA A N 1
ATOM 1976 C CA . ALA A 1 264 ? 63.271 -3.318 58.278 1.00 38.62 264 ALA A CA 1
ATOM 1977 C C . ALA A 1 264 ? 63.274 -4.730 57.692 1.00 44.73 264 ALA A C 1
ATOM 1978 O O . ALA A 1 264 ? 62.495 -5.579 58.128 1.00 44.49 264 ALA A O 1
ATOM 1980 N N . GLY A 1 265 ? 64.079 -4.934 56.657 1.00 43.36 265 GLY A N 1
ATOM 1981 C CA . GLY A 1 265 ? 64.185 -6.222 55.978 1.00 44.76 265 GLY A CA 1
ATOM 1982 C C . GLY A 1 265 ? 63.167 -6.471 54.880 1.00 48.55 265 GLY A C 1
ATOM 1983 O O . GLY A 1 265 ? 63.216 -7.524 54.239 1.00 50.21 265 GLY A O 1
ATOM 1984 N N . SER A 1 266 ? 62.232 -5.521 54.650 1.00 42.26 266 SER A N 1
ATOM 1985 C CA . SER A 1 266 ? 61.215 -5.657 53.600 1.00 41.12 266 SER A CA 1
ATOM 1986 C C . SER A 1 266 ? 61.731 -5.200 52.235 1.00 43.00 266 SER A C 1
ATOM 1987 O O . SER A 1 266 ? 62.751 -4.517 52.154 1.00 42.66 266 SER A O 1
ATOM 1990 N N . ILE A 1 267 ? 61.048 -5.610 51.164 1.00 38.84 267 ILE A N 1
ATOM 1991 C CA . ILE A 1 267 ? 61.454 -5.281 49.798 1.00 38.40 267 ILE A CA 1
ATOM 1992 C C . ILE A 1 267 ? 60.729 -4.005 49.335 1.00 38.06 267 ILE A C 1
ATOM 1993 O O . ILE A 1 267 ? 59.495 -4.024 49.277 1.00 37.12 267 ILE A O 1
ATOM 1998 N N . PRO A 1 268 ? 61.471 -2.909 48.996 1.00 31.83 268 PRO A N 1
ATOM 1999 C CA . PRO A 1 268 ? 60.803 -1.668 48.534 1.00 29.40 268 PRO A CA 1
ATOM 2000 C C . PRO A 1 268 ? 59.936 -1.807 47.283 1.00 31.03 268 PRO A C 1
ATOM 2001 O O . PRO A 1 268 ? 58.884 -1.173 47.217 1.00 30.00 268 PRO A O 1
ATOM 2005 N N . GLU A 1 269 ? 60.340 -2.648 46.308 1.00 28.47 269 GLU A N 1
ATOM 2006 C CA . GLU A 1 269 ? 59.545 -2.894 45.097 1.00 28.33 269 GLU A CA 1
ATOM 2007 C C . GLU A 1 269 ? 58.181 -3.484 45.473 1.00 32.50 269 GLU A C 1
ATOM 2008 O O . GLU A 1 269 ? 57.170 -3.105 44.883 1.00 32.47 269 GLU A O 1
ATOM 2014 N N . GLU A 1 270 ? 58.162 -4.400 46.457 1.00 29.74 270 GLU A N 1
ATOM 2015 C CA . GLU A 1 270 ? 56.953 -5.070 46.936 1.00 30.37 270 GLU A CA 1
ATOM 2016 C C . GLU A 1 270 ? 56.010 -4.076 47.572 1.00 33.88 270 GLU A C 1
ATOM 2017 O O . GLU A 1 270 ? 54.806 -4.155 47.316 1.00 34.58 270 GLU A O 1
ATOM 2023 N N . LEU A 1 271 ? 56.551 -3.114 48.369 1.00 28.77 271 LEU A N 1
ATOM 2024 C CA . LEU A 1 271 ? 55.740 -2.059 48.984 1.00 26.75 271 LEU A CA 1
ATOM 2025 C C . LEU A 1 271 ? 55.090 -1.189 47.905 1.00 30.29 271 LEU A C 1
ATOM 2026 O O . LEU A 1 271 ? 53.899 -0.903 47.992 1.00 28.90 271 LEU A O 1
ATOM 2031 N N . GLY A 1 272 ? 55.872 -0.792 46.903 1.00 26.60 272 GLY A N 1
ATOM 2032 C CA . GLY A 1 272 ? 55.369 0.008 45.795 1.00 26.15 272 GLY A CA 1
ATOM 2033 C C . GLY A 1 272 ? 54.211 -0.658 45.084 1.00 29.61 272 GLY A C 1
ATOM 2034 O O . GLY A 1 272 ? 53.177 -0.020 44.854 1.00 27.91 272 GLY A O 1
ATOM 2035 N N . GLU A 1 273 ? 54.369 -1.973 44.777 1.00 27.75 273 GLU A N 1
ATOM 2036 C CA . GLU A 1 273 ? 53.365 -2.808 44.111 1.00 28.07 273 GLU A CA 1
ATOM 2037 C C . GLU A 1 273 ? 52.085 -2.873 44.928 1.00 31.42 273 GLU A C 1
ATOM 2038 O O . GLU A 1 273 ? 51.004 -2.692 44.372 1.00 30.29 273 GLU A O 1
ATOM 2044 N N . LYS A 1 274 ? 52.219 -3.192 46.240 1.00 28.92 274 LYS A N 1
ATOM 2045 C CA . LYS A 1 274 ? 51.126 -3.332 47.198 1.00 28.11 274 LYS A CA 1
ATOM 2046 C C . LYS A 1 274 ? 50.298 -2.063 47.280 1.00 30.53 274 LYS A C 1
ATOM 2047 O O . LYS A 1 274 ? 49.083 -2.133 47.108 1.00 30.26 274 LYS A O 1
ATOM 2053 N N . VAL A 1 275 ? 50.946 -0.906 47.503 1.00 26.73 275 VAL A N 1
ATOM 2054 C CA . VAL A 1 275 ? 50.245 0.381 47.601 1.00 25.18 275 VAL A CA 1
ATOM 2055 C C . VAL A 1 275 ? 49.548 0.738 46.275 1.00 29.58 275 VAL A C 1
ATOM 2056 O O . VAL A 1 275 ? 48.415 1.228 46.301 1.00 27.98 275 VAL A O 1
ATOM 2060 N N . ALA A 1 276 ? 50.185 0.411 45.121 1.00 27.16 276 ALA A N 1
ATOM 2061 C CA . ALA A 1 276 ? 49.558 0.629 43.812 1.00 27.09 276 ALA A CA 1
ATOM 2062 C C . ALA A 1 276 ? 48.306 -0.262 43.668 1.00 32.00 276 ALA A C 1
ATOM 2063 O O . ALA A 1 276 ? 47.279 0.234 43.225 1.00 31.19 276 ALA A O 1
ATOM 2065 N N . CYS A 1 277 ? 48.378 -1.538 44.129 1.00 30.09 277 CYS A N 1
ATOM 2066 C CA . CYS A 1 277 ? 47.257 -2.480 44.129 1.00 32.03 277 CYS A CA 1
ATOM 2067 C C . CYS A 1 277 ? 46.158 -1.960 45.050 1.00 33.58 277 CYS A C 1
ATOM 2068 O O . CYS A 1 277 ? 44.975 -2.021 44.706 1.00 33.12 277 CYS A O 1
ATOM 2071 N N . GLN A 1 278 ? 46.554 -1.415 46.204 1.00 28.15 278 GLN A N 1
ATOM 2072 C CA . GLN A 1 278 ? 45.605 -0.857 47.163 1.00 26.71 278 GLN A CA 1
ATOM 2073 C C . GLN A 1 278 ? 44.919 0.389 46.628 1.00 28.44 278 GLN A C 1
ATOM 2074 O O . GLN A 1 278 ? 43.732 0.563 46.880 1.00 27.14 278 GLN A O 1
ATOM 2080 N N . LEU A 1 279 ? 45.632 1.226 45.846 1.00 25.65 279 LEU A N 1
ATOM 2081 C CA . LEU A 1 279 ? 45.025 2.425 45.247 1.00 25.43 279 LEU A CA 1
ATOM 2082 C C . LEU A 1 279 ? 43.939 2.040 44.230 1.00 29.27 279 LEU A C 1
ATOM 2083 O O . LEU A 1 279 ? 42.856 2.622 44.266 1.00 27.48 279 LEU A O 1
ATOM 2088 N N . LEU A 1 280 ? 44.234 1.067 43.334 1.00 26.96 280 LEU A N 1
ATOM 2089 C CA . LEU A 1 280 ? 43.278 0.593 42.323 1.00 27.70 280 LEU A CA 1
ATOM 2090 C C . LEU A 1 280 ? 42.043 0.005 43.005 1.00 31.31 280 LEU A C 1
ATOM 2091 O O . LEU A 1 280 ? 40.909 0.308 42.614 1.00 30.37 280 LEU A O 1
ATOM 2096 N N . GLU A 1 281 ? 42.272 -0.784 44.068 1.00 27.92 281 GLU A N 1
ATOM 2097 C CA . GLU A 1 281 ? 41.204 -1.358 44.882 1.00 28.08 281 GLU A CA 1
ATOM 2098 C C . GLU A 1 281 ? 40.368 -0.223 45.513 1.00 31.89 281 GLU A C 1
ATOM 2099 O O . GLU A 1 281 ? 39.145 -0.267 45.434 1.00 32.06 281 GLU A O 1
ATOM 2105 N N . GLU A 1 282 ? 41.029 0.808 46.089 1.00 27.40 282 GLU A N 1
ATOM 2106 C CA . GLU A 1 282 ? 40.336 1.960 46.685 1.00 26.24 282 GLU A CA 1
ATOM 2107 C C . GLU A 1 282 ? 39.485 2.688 45.632 1.00 29.82 282 GLU A C 1
ATOM 2108 O O . GLU A 1 282 ? 38.333 3.005 45.912 1.00 28.97 282 GLU A O 1
ATOM 2114 N N . ILE A 1 283 ? 40.025 2.884 44.406 1.00 27.00 283 ILE A N 1
ATOM 2115 C CA . ILE A 1 283 ? 39.280 3.510 43.308 1.00 27.30 283 ILE A CA 1
ATOM 2116 C C . ILE A 1 283 ? 38.013 2.692 42.988 1.00 32.37 283 ILE A C 1
ATOM 2117 O O . ILE A 1 283 ? 36.935 3.275 42.871 1.00 32.05 283 ILE A O 1
ATOM 2122 N N . SER A 1 284 ? 38.150 1.348 42.869 1.00 30.77 284 SER A N 1
ATOM 2123 C CA . SER A 1 284 ? 37.048 0.420 42.552 1.00 31.06 284 SER A CA 1
ATOM 2124 C C . SER A 1 284 ? 35.912 0.457 43.581 1.00 34.12 284 SER A C 1
ATOM 2125 O O . SER A 1 284 ? 34.754 0.255 43.223 1.00 34.23 284 SER A O 1
ATOM 2128 N N . LYS A 1 285 ? 36.254 0.752 44.845 1.00 30.22 285 LYS A N 1
ATOM 2129 C CA . LYS A 1 285 ? 35.335 0.851 45.986 1.00 29.56 285 LYS A CA 1
ATOM 2130 C C . LYS A 1 285 ? 34.817 2.281 46.191 1.00 33.02 285 LYS A C 1
ATOM 2131 O O . LYS A 1 285 ? 34.050 2.503 47.114 1.00 32.41 285 LYS A O 1
ATOM 2137 N N . SER A 1 286 ? 35.274 3.253 45.398 1.00 29.33 286 SER A N 1
ATOM 2138 C CA . SER A 1 286 ? 34.890 4.646 45.610 1.00 28.72 286 SER A CA 1
ATOM 2139 C C . SER A 1 286 ? 33.865 5.198 44.633 1.00 33.61 286 SER A C 1
ATOM 2140 O O . SER A 1 286 ? 33.511 4.554 43.644 1.00 32.14 286 SER A O 1
ATOM 2143 N N . ALA A 1 287 ? 33.380 6.408 44.946 1.00 31.66 287 ALA A N 1
ATOM 2144 C CA . ALA A 1 287 ? 32.477 7.198 44.120 1.00 32.07 287 ALA A CA 1
ATOM 2145 C C . ALA A 1 287 ? 33.016 8.627 44.258 1.00 33.29 287 ALA A C 1
ATOM 2146 O O . ALA A 1 287 ? 34.116 8.870 43.767 1.00 32.25 287 ALA A O 1
ATOM 2148 N N . ALA A 1 288 ? 32.336 9.526 45.003 1.00 29.03 288 ALA A N 1
ATOM 2149 C CA . ALA A 1 288 ? 32.800 10.903 45.203 1.00 27.71 288 ALA A CA 1
ATOM 2150 C C . ALA A 1 288 ? 34.124 10.967 45.981 1.00 30.24 288 ALA A C 1
ATOM 2151 O O . ALA A 1 288 ? 35.020 11.720 45.598 1.00 28.54 288 ALA A O 1
ATOM 2153 N N . VAL A 1 289 ? 34.245 10.174 47.067 1.00 26.10 289 VAL A N 1
ATOM 2154 C CA . VAL A 1 289 ? 35.464 10.104 47.893 1.00 24.90 289 VAL A CA 1
ATOM 2155 C C . VAL A 1 289 ? 35.858 8.645 48.122 1.00 28.03 289 VAL A C 1
ATOM 2156 O O . VAL A 1 289 ? 35.087 7.730 47.809 1.00 27.91 289 VAL A O 1
ATOM 2160 N N . GLY A 1 290 ? 37.030 8.446 48.709 1.00 23.23 290 GLY A N 1
ATOM 2161 C CA . GLY A 1 290 ? 37.488 7.123 49.095 1.00 22.90 290 GLY A CA 1
ATOM 2162 C C . GLY A 1 290 ? 37.005 6.834 50.500 1.00 26.46 290 GLY A C 1
ATOM 2163 O O . GLY A 1 290 ? 36.481 7.734 51.172 1.00 24.28 290 GLY A O 1
ATOM 2164 N N . ARG A 1 291 ? 37.176 5.580 50.961 1.00 23.73 291 ARG A N 1
ATOM 2165 C CA . ARG A 1 291 ? 36.738 5.159 52.300 1.00 23.66 291 ARG A CA 1
ATOM 2166 C C . ARG A 1 291 ? 37.460 5.934 53.403 1.00 26.75 291 ARG A C 1
ATOM 2167 O O . ARG A 1 291 ? 36.868 6.191 54.444 1.00 24.69 291 ARG A O 1
ATOM 2175 N N . ASN A 1 292 ? 38.735 6.290 53.180 1.00 24.03 292 ASN A N 1
ATOM 2176 C CA . ASN A 1 292 ? 39.518 7.029 54.175 1.00 23.86 292 ASN A CA 1
ATOM 2177 C C . ASN A 1 292 ? 39.145 8.524 54.315 1.00 26.45 292 ASN A C 1
ATOM 2178 O O . ASN A 1 292 ? 39.527 9.141 55.304 1.00 26.35 292 ASN A O 1
ATOM 2183 N N . GLN A 1 293 ? 38.368 9.090 53.356 1.00 22.41 293 GLN A N 1
ATOM 2184 C CA . GLN A 1 293 ? 37.916 10.488 53.394 1.00 21.77 293 GLN A CA 1
ATOM 2185 C C . GLN A 1 293 ? 36.423 10.589 53.752 1.00 25.34 293 GLN A C 1
ATOM 2186 O O . GLN A 1 293 ? 35.944 11.665 54.112 1.00 24.52 293 GLN A O 1
ATOM 2192 N N . LEU A 1 294 ? 35.693 9.479 53.625 1.00 21.75 294 LEU A N 1
ATOM 2193 C CA . LEU A 1 294 ? 34.248 9.421 53.878 1.00 21.51 294 LEU A CA 1
ATOM 2194 C C . LEU A 1 294 ? 33.804 9.887 55.291 1.00 24.63 294 LEU A C 1
ATOM 2195 O O . LEU A 1 294 ? 32.937 10.763 55.342 1.00 23.36 294 LEU A O 1
ATOM 2200 N N . PRO A 1 295 ? 34.418 9.448 56.429 1.00 21.37 295 PRO A N 1
ATOM 2201 C CA . PRO A 1 295 ? 33.983 9.980 57.749 1.00 21.00 295 PRO A CA 1
ATOM 2202 C C . PRO A 1 295 ? 34.072 11.508 57.880 1.00 22.54 295 PRO A C 1
ATOM 2203 O O . PRO A 1 295 ? 33.160 12.133 58.394 1.00 21.52 295 PRO A O 1
ATOM 2207 N N . LEU A 1 296 ? 35.140 12.110 57.359 1.00 19.75 296 LEU A N 1
ATOM 2208 C CA . LEU A 1 296 ? 35.334 13.554 57.387 1.00 19.87 296 LEU A CA 1
ATOM 2209 C C . LEU A 1 296 ? 34.258 14.270 56.563 1.00 22.03 296 LEU A C 1
ATOM 2210 O O . LEU A 1 296 ? 33.647 15.227 57.057 1.00 20.51 296 LEU A O 1
ATOM 2215 N N . ALA A 1 297 ? 34.013 13.780 55.330 1.00 18.78 297 ALA A N 1
ATOM 2216 C CA . ALA A 1 297 ? 32.997 14.313 54.426 1.00 19.07 297 ALA A CA 1
ATOM 2217 C C . ALA A 1 297 ? 31.621 14.210 55.105 1.00 23.30 297 ALA A C 1
ATOM 2218 O O . ALA A 1 297 ? 30.890 15.193 55.114 1.00 23.47 297 ALA A O 1
ATOM 2220 N N . ILE A 1 298 ? 31.299 13.039 55.702 1.00 19.41 298 ILE A N 1
ATOM 2221 C CA . ILE A 1 298 ? 30.043 12.804 56.425 1.00 19.77 298 ILE A CA 1
ATOM 2222 C C . ILE A 1 298 ? 29.859 13.808 57.564 1.00 24.02 298 ILE A C 1
ATOM 2223 O O . ILE A 1 298 ? 28.819 14.459 57.639 1.00 23.29 298 ILE A O 1
ATOM 2228 N N . VAL A 1 299 ? 30.869 13.971 58.411 1.00 20.11 299 VAL A N 1
ATOM 2229 C CA . VAL A 1 299 ? 30.753 14.907 59.531 1.00 20.10 299 VAL A CA 1
ATOM 2230 C C . VAL A 1 299 ? 30.561 16.341 59.041 1.00 21.62 299 VAL A C 1
ATOM 2231 O O . VAL A 1 299 ? 29.708 17.046 59.568 1.00 19.63 299 VAL A O 1
ATOM 2235 N N . TYR A 1 300 ? 31.335 16.751 58.024 1.00 18.41 300 TYR A N 1
ATOM 2236 C CA . TYR A 1 300 ? 31.257 18.104 57.462 1.00 18.66 300 TYR A CA 1
ATOM 2237 C C . TYR A 1 300 ? 29.849 18.433 56.923 1.00 22.62 300 TYR A C 1
ATOM 2238 O O . TYR A 1 300 ? 29.395 19.572 57.066 1.00 21.88 300 TYR A O 1
ATOM 2255 N N . VAL A 1 302 ? 26.998 16.924 58.136 1.00 20.82 302 VAL A N 1
ATOM 2256 C CA . VAL A 1 302 ? 26.149 16.916 59.328 1.00 21.50 302 VAL A CA 1
ATOM 2257 C C . VAL A 1 302 ? 26.162 18.316 59.972 1.00 26.04 302 VAL A C 1
ATOM 2258 O O . VAL A 1 302 ? 25.112 18.811 60.390 1.00 26.76 302 VAL A O 1
ATOM 2262 N N . ILE A 1 303 ? 27.350 18.967 59.980 1.00 22.03 303 ILE A N 1
ATOM 2263 C CA . ILE A 1 303 ? 27.548 20.284 60.592 1.00 20.79 303 ILE A CA 1
ATOM 2264 C C . ILE A 1 303 ? 27.333 21.484 59.661 1.00 23.97 303 ILE A C 1
ATOM 2265 O O . ILE A 1 303 ? 27.584 22.618 60.060 1.00 23.40 303 ILE A O 1
ATOM 2270 N N . GLY A 1 304 ? 26.870 21.244 58.446 1.00 21.01 304 GLY A N 1
ATOM 2271 C CA . GLY A 1 304 ? 26.594 22.343 57.527 1.00 20.73 304 GLY A CA 1
ATOM 2272 C C . GLY A 1 304 ? 25.366 23.129 57.961 1.00 25.41 304 GLY A C 1
ATOM 2273 O O . GLY A 1 304 ? 24.739 22.810 58.984 1.00 23.46 304 GLY A O 1
ATOM 2274 N N . LYS A 1 305 ? 24.997 24.154 57.176 1.00 23.12 305 LYS A N 1
ATOM 2275 C CA . LYS A 1 305 ? 23.797 24.947 57.445 1.00 22.96 305 LYS A CA 1
ATOM 2276 C C . LYS A 1 305 ? 22.561 24.058 57.234 1.00 28.83 305 LYS A C 1
ATOM 2277 O O . LYS A 1 305 ? 22.669 22.991 56.614 1.00 28.32 305 LYS A O 1
ATOM 2283 N N . GLU A 1 306 ? 21.394 24.514 57.714 1.00 25.68 306 GLU A N 1
ATOM 2284 C CA . GLU A 1 306 ? 20.139 23.804 57.531 1.00 26.40 306 GLU A CA 1
ATOM 2285 C C . GLU A 1 306 ? 19.743 23.835 56.044 1.00 30.84 306 GLU A C 1
ATOM 2286 O O . GLU A 1 306 ? 19.135 24.787 55.555 1.00 30.82 306 GLU A O 1
ATOM 2292 N N . ASP A 1 307 ? 20.195 22.809 55.328 1.00 26.82 307 ASP A N 1
ATOM 2293 C CA . ASP A 1 307 ? 20.010 22.577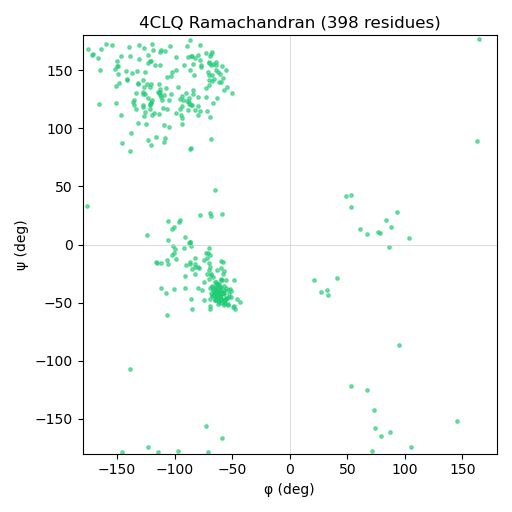 53.900 1.00 25.51 307 ASP A CA 1
ATOM 2294 C C . ASP A 1 307 ? 20.407 21.127 53.636 1.00 29.74 307 ASP A C 1
ATOM 2295 O O . ASP A 1 307 ? 21.099 20.505 54.459 1.00 28.20 307 ASP A O 1
ATOM 2300 N N . ILE A 1 308 ? 19.953 20.585 52.505 1.00 27.21 308 ILE A N 1
ATOM 2301 C CA . ILE A 1 308 ? 20.249 19.210 52.142 1.00 27.30 308 ILE A CA 1
ATOM 2302 C C . ILE A 1 308 ? 21.493 19.160 51.287 1.00 29.21 308 ILE A C 1
ATOM 2303 O O . ILE A 1 308 ? 21.550 19.796 50.234 1.00 28.71 308 ILE A O 1
ATOM 2308 N N . GLY A 1 309 ? 22.451 18.365 51.740 1.00 24.06 309 GLY A N 1
ATOM 2309 C CA . GLY A 1 309 ? 23.673 18.062 51.021 1.00 22.82 309 GLY A CA 1
ATOM 2310 C C . GLY A 1 309 ? 23.551 16.683 50.405 1.00 26.37 309 GLY A C 1
ATOM 2311 O O . GLY A 1 309 ? 22.878 15.808 50.961 1.00 24.89 309 GLY A O 1
ATOM 2312 N N . ARG A 1 310 ? 24.200 16.473 49.250 1.00 22.76 310 ARG A N 1
ATOM 2313 C CA . ARG A 1 310 ? 24.150 15.198 48.540 1.00 22.95 310 ARG A CA 1
ATOM 2314 C C . ARG A 1 310 ? 25.551 14.704 48.253 1.00 26.93 310 ARG A C 1
ATOM 2315 O O . ARG A 1 310 ? 26.385 15.459 47.749 1.00 25.20 310 ARG A O 1
ATOM 2323 N N . LEU A 1 311 ? 25.813 13.433 48.573 1.00 24.64 311 LEU A N 1
ATOM 2324 C CA . LEU A 1 311 ? 27.119 12.829 48.321 1.00 23.53 311 LEU A CA 1
ATOM 2325 C C . LEU A 1 311 ? 26.976 11.433 47.744 1.00 28.33 311 LEU A C 1
ATOM 2326 O O . LEU A 1 311 ? 26.401 10.560 48.393 1.00 29.85 311 LEU A O 1
ATOM 2331 N N . ARG A 1 312 ? 27.551 11.206 46.556 1.00 23.77 312 ARG A N 1
ATOM 2332 C CA . ARG A 1 312 ? 27.502 9.906 45.907 1.00 24.49 312 ARG A CA 1
ATOM 2333 C C . ARG A 1 312 ? 28.432 8.926 46.628 1.00 29.75 312 ARG A C 1
ATOM 2334 O O . ARG A 1 312 ? 29.605 9.228 46.854 1.00 28.84 312 ARG A O 1
ATOM 2342 N N . ILE A 1 313 ? 27.899 7.772 47.023 1.00 27.61 313 ILE A N 1
ATOM 2343 C CA . ILE A 1 313 ? 28.711 6.760 47.685 1.00 28.47 313 ILE A CA 1
ATOM 2344 C C . ILE A 1 313 ? 28.590 5.422 46.958 1.00 33.11 313 ILE A C 1
ATOM 2345 O O . ILE A 1 313 ? 27.542 5.117 46.382 1.00 32.75 313 ILE A O 1
ATOM 2350 N N . ASN A 1 314 ? 29.662 4.639 46.981 1.00 29.00 314 ASN A N 1
ATOM 2351 C CA . ASN A 1 314 ? 29.694 3.316 46.361 1.00 29.71 314 ASN A CA 1
ATOM 2352 C C . ASN A 1 314 ? 29.152 2.296 47.384 1.00 33.36 314 ASN A C 1
ATOM 2353 O O . ASN A 1 314 ? 29.324 2.494 48.589 1.00 31.88 314 ASN A O 1
ATOM 2358 N N . LYS A 1 315 ? 28.528 1.201 46.912 1.00 32.12 315 LYS A N 1
ATOM 2359 C CA . LYS A 1 315 ? 27.988 0.118 47.770 1.00 32.87 315 LYS A CA 1
ATOM 2360 C C . LYS A 1 315 ? 29.072 -0.493 48.673 1.00 34.85 315 LYS A C 1
ATOM 2361 O O . LYS A 1 315 ? 28.794 -0.862 49.819 1.00 34.35 315 LYS A O 1
ATOM 2367 N N . GLU A 1 316 ? 30.306 -0.592 48.141 1.00 31.13 316 GLU A N 1
ATOM 2368 C CA . GLU A 1 316 ? 31.492 -1.108 48.833 1.00 30.92 316 GLU A CA 1
ATOM 2369 C C . GLU A 1 316 ? 31.866 -0.238 50.043 1.00 34.63 316 GLU A C 1
ATOM 2370 O O . GLU A 1 316 ? 32.517 -0.723 50.965 1.00 34.97 316 GLU A O 1
ATOM 2376 N N . GLN A 1 317 ? 31.430 1.032 50.053 1.00 30.80 317 GLN A N 1
ATOM 2377 C CA . GLN A 1 317 ? 31.709 1.963 51.150 1.00 29.42 317 GLN A CA 1
ATOM 2378 C C . GLN A 1 317 ? 30.751 1.795 52.330 1.00 33.80 317 GLN A C 1
ATOM 2379 O O . GLN A 1 317 ? 31.055 2.259 53.427 1.00 32.74 317 GLN A O 1
ATOM 2385 N N . ILE A 1 318 ? 29.604 1.124 52.119 1.00 31.39 318 ILE A N 1
ATOM 2386 C CA . ILE A 1 318 ? 28.665 0.873 53.213 1.00 32.16 318 ILE A CA 1
ATOM 2387 C C . ILE A 1 318 ? 29.134 -0.406 53.903 1.00 37.29 318 ILE A C 1
ATOM 2388 O O . ILE A 1 318 ? 28.712 -1.509 53.553 1.00 39.17 318 ILE A O 1
ATOM 2393 N N . ASP A 1 319 ? 30.097 -0.246 54.807 1.00 32.43 319 ASP A N 1
ATOM 2394 C CA . ASP A 1 319 ? 30.708 -1.332 55.565 1.00 32.39 319 ASP A CA 1
ATOM 2395 C C . ASP A 1 319 ? 30.355 -1.132 57.026 1.00 35.77 319 ASP A C 1
ATOM 2396 O O . ASP A 1 319 ? 29.645 -0.180 57.344 1.00 34.63 319 ASP A O 1
ATOM 2401 N N . GLU A 1 320 ? 30.846 -2.006 57.913 1.00 33.03 320 GLU A N 1
ATOM 2402 C CA . GLU A 1 320 ? 30.564 -1.939 59.346 1.00 33.44 320 GLU A CA 1
ATOM 2403 C C . GLU A 1 320 ? 31.062 -0.636 59.968 1.00 36.33 320 GLU A C 1
ATOM 2404 O O . GLU A 1 320 ? 30.411 -0.106 60.873 1.00 36.61 320 GLU A O 1
ATOM 2410 N N . ARG A 1 321 ? 32.189 -0.105 59.454 1.00 32.10 321 ARG A N 1
ATOM 2411 C CA . ARG A 1 321 ? 32.780 1.160 59.906 1.00 31.04 321 ARG A CA 1
ATOM 2412 C C . ARG A 1 321 ? 31.847 2.319 59.594 1.00 32.21 321 ARG A C 1
ATOM 2413 O O . ARG A 1 321 ? 31.627 3.167 60.456 1.00 30.84 321 ARG A O 1
ATOM 2421 N N . PHE A 1 322 ? 31.270 2.331 58.374 1.00 28.40 322 PHE A N 1
ATOM 2422 C CA . PHE A 1 322 ? 30.310 3.351 57.953 1.00 27.00 322 PHE A CA 1
ATOM 2423 C C . PHE A 1 322 ? 29.058 3.304 58.841 1.00 30.51 322 PHE A C 1
ATOM 2424 O O . PHE A 1 322 ? 28.534 4.351 59.213 1.00 30.33 322 PHE A O 1
ATOM 2432 N N . ILE A 1 323 ? 28.594 2.098 59.176 1.00 28.61 323 ILE A N 1
ATOM 2433 C CA . ILE A 1 323 ? 27.409 1.889 60.019 1.00 29.57 323 ILE A CA 1
ATOM 2434 C C . ILE A 1 323 ? 27.605 2.463 61.425 1.00 34.44 323 ILE A C 1
ATOM 2435 O O . ILE A 1 323 ? 26.769 3.260 61.868 1.00 34.68 323 ILE A O 1
ATOM 2440 N N . ILE A 1 324 ? 28.724 2.114 62.092 1.00 31.29 324 ILE A N 1
ATOM 2441 C CA . ILE A 1 324 ? 29.031 2.619 63.440 1.00 31.20 324 ILE A CA 1
ATOM 2442 C C . ILE A 1 324 ? 29.187 4.146 63.443 1.00 31.29 324 ILE A C 1
ATOM 2443 O O . ILE A 1 324 ? 28.700 4.802 64.365 1.00 31.29 324 ILE A O 1
ATOM 2448 N N . LEU A 1 325 ? 29.796 4.706 62.383 1.00 25.64 325 LEU A N 1
ATOM 2449 C CA . LEU A 1 325 ? 29.950 6.151 62.214 1.00 24.77 325 LEU A CA 1
ATOM 2450 C C . LEU A 1 325 ? 28.564 6.828 62.265 1.00 27.36 325 LEU A C 1
ATOM 2451 O O . LEU A 1 325 ? 28.370 7.782 63.020 1.00 26.51 325 LEU A O 1
ATOM 2456 N N . LEU A 1 326 ? 27.614 6.308 61.472 1.00 24.04 326 LEU A N 1
ATOM 2457 C CA . LEU A 1 326 ? 26.251 6.832 61.378 1.00 23.38 326 LEU A CA 1
ATOM 2458 C C . LEU A 1 326 ? 25.491 6.707 62.684 1.00 28.48 326 LEU A C 1
ATOM 2459 O O . LEU A 1 326 ? 24.775 7.632 63.061 1.00 29.62 326 LEU A O 1
ATOM 2464 N N . ARG A 1 327 ? 25.691 5.599 63.411 1.00 26.30 327 ARG A N 1
ATOM 2465 C CA . ARG A 1 327 ? 25.041 5.393 64.711 1.00 26.97 327 ARG A CA 1
ATOM 2466 C C . ARG A 1 327 ? 25.556 6.392 65.746 1.00 31.38 327 ARG A C 1
ATOM 2467 O O . ARG A 1 327 ? 24.754 6.924 66.505 1.00 31.21 327 ARG A O 1
ATOM 2475 N N . ASP A 1 328 ? 26.884 6.692 65.728 1.00 28.24 328 ASP A N 1
ATOM 2476 C CA . ASP A 1 328 ? 27.515 7.674 66.626 1.00 27.30 328 ASP A CA 1
ATOM 2477 C C . ASP A 1 328 ? 27.015 9.091 66.345 1.00 29.33 328 ASP A C 1
ATOM 2478 O O . ASP A 1 328 ? 26.732 9.833 67.285 1.00 28.71 328 ASP A O 1
ATOM 2483 N N . ILE A 1 329 ? 26.886 9.454 65.048 1.00 24.45 329 ILE A N 1
ATOM 2484 C CA . ILE A 1 329 ? 26.383 10.772 64.636 1.00 23.26 329 ILE A CA 1
ATOM 2485 C C . ILE A 1 329 ? 24.960 10.975 65.139 1.00 27.99 329 ILE A C 1
ATOM 2486 O O . ILE A 1 329 ? 24.666 12.025 65.715 1.00 28.36 329 ILE A O 1
ATOM 2491 N N . LYS A 1 330 ? 24.082 9.974 64.928 1.00 25.14 330 LYS A N 1
ATOM 2492 C CA . LYS A 1 330 ? 22.694 10.063 65.377 1.00 25.72 330 LYS A CA 1
ATOM 2493 C C . LYS A 1 330 ? 22.593 10.192 66.904 1.00 30.87 330 LYS A C 1
ATOM 2494 O O . LYS A 1 330 ? 21.761 10.955 67.403 1.00 30.22 330 LYS A O 1
ATOM 2500 N N . LYS A 1 331 ? 23.435 9.463 67.648 1.00 28.35 331 LYS A N 1
ATOM 2501 C CA . LYS A 1 331 ? 23.397 9.536 69.117 1.00 29.04 331 LYS A CA 1
ATOM 2502 C C . LYS A 1 331 ? 23.685 10.953 69.621 1.00 32.62 331 LYS A C 1
ATOM 2503 O O . LYS A 1 331 ? 23.054 11.419 70.570 1.00 31.80 331 LYS A O 1
ATOM 2509 N N . ILE A 1 332 ? 24.615 11.649 68.943 1.00 29.62 332 ILE A N 1
ATOM 2510 C CA . ILE A 1 332 ? 25.049 13.004 69.276 1.00 29.25 332 ILE A CA 1
ATOM 2511 C C . ILE A 1 332 ? 24.165 14.103 68.677 1.00 30.91 332 ILE A C 1
ATOM 2512 O O . ILE A 1 332 ? 23.693 14.964 69.417 1.00 30.80 332 ILE A O 1
ATOM 2517 N N . PHE A 1 333 ? 23.982 14.091 67.348 1.00 25.64 333 PHE A N 1
ATOM 2518 C CA . PHE A 1 333 ? 23.267 15.119 66.587 1.00 25.34 333 PHE A CA 1
ATOM 2519 C C . PHE A 1 333 ? 21.804 14.807 66.230 1.00 31.28 333 PHE A C 1
ATOM 2520 O O . PHE A 1 333 ? 21.124 15.708 65.741 1.00 31.07 333 PHE A O 1
ATOM 2528 N N . ASN A 1 334 ? 21.345 13.543 66.403 1.00 28.52 334 ASN A N 1
ATOM 2529 C CA . ASN A 1 334 ? 20.009 13.039 66.029 1.00 29.91 334 ASN A CA 1
ATOM 2530 C C . ASN A 1 334 ? 19.798 13.013 64.523 1.00 32.95 334 ASN A C 1
ATOM 2531 O O . ASN A 1 334 ? 18.689 12.757 64.067 1.00 33.53 334 ASN A O 1
ATOM 2536 N N . THR A 1 335 ? 20.864 13.258 63.752 1.00 27.64 335 THR A N 1
ATOM 2537 C CA . THR A 1 335 ? 20.806 13.289 62.297 1.00 26.89 335 THR A CA 1
ATOM 2538 C C . THR A 1 335 ? 20.924 11.887 61.712 1.00 30.02 335 THR A C 1
ATOM 2539 O O . THR A 1 335 ? 21.829 11.130 62.070 1.00 29.43 335 THR A O 1
ATOM 2543 N N . GLU A 1 336 ? 20.038 11.574 60.772 1.00 26.15 336 GLU A N 1
ATOM 2544 C CA . GLU A 1 336 ? 20.070 10.330 60.014 1.00 26.23 336 GLU A CA 1
ATOM 2545 C C . GLU A 1 336 ? 20.548 10.651 58.597 1.00 29.92 336 GLU A C 1
ATOM 2546 O O . GLU A 1 336 ? 20.235 11.716 58.060 1.00 29.68 336 GLU A O 1
ATOM 2552 N N . VAL A 1 337 ? 21.319 9.744 58.006 1.00 25.19 337 VAL A N 1
ATOM 2553 C CA . VAL A 1 337 ? 21.785 9.862 56.631 1.00 24.01 337 VAL A CA 1
ATOM 2554 C C . VAL A 1 337 ? 20.783 9.074 55.799 1.00 29.92 337 VAL A C 1
ATOM 2555 O O . VAL A 1 337 ? 20.528 7.907 56.101 1.00 30.72 337 VAL A O 1
ATOM 2559 N N . PHE A 1 338 ? 20.197 9.708 54.776 1.00 28.08 338 PHE A N 1
ATOM 2560 C CA . PHE A 1 338 ? 19.238 9.035 53.909 1.00 29.53 338 PHE A CA 1
ATOM 2561 C C . PHE A 1 338 ? 19.968 8.552 52.664 1.00 33.05 338 PHE A C 1
ATOM 2562 O O . PHE A 1 338 ? 20.789 9.285 52.119 1.00 30.94 338 PHE A O 1
ATOM 2570 N N . LEU A 1 339 ? 19.703 7.301 52.246 1.00 30.82 339 LEU A N 1
ATOM 2571 C CA . LEU A 1 339 ? 20.379 6.689 51.110 1.00 31.35 339 LEU A CA 1
ATOM 2572 C C . LEU A 1 339 ? 19.374 6.305 50.036 1.00 38.70 339 LEU A C 1
ATOM 2573 O O . LEU A 1 339 ? 18.427 5.571 50.303 1.00 38.25 339 LEU A O 1
ATOM 2578 N N . LYS A 1 340 ? 19.556 6.849 48.837 1.00 37.14 340 LYS A N 1
ATOM 2579 C CA . LYS A 1 340 ? 18.679 6.566 47.703 1.00 39.03 340 LYS A CA 1
ATOM 2580 C C . LYS A 1 340 ? 19.520 6.044 46.549 1.00 42.34 340 LYS A C 1
ATOM 2581 O O . LYS A 1 340 ? 20.601 6.580 46.331 1.00 39.39 340 LYS A O 1
ATOM 2587 N N . PRO A 1 341 ? 19.085 5.002 45.806 1.00 41.79 341 PRO A N 1
ATOM 2588 C CA . PRO A 1 341 ? 19.914 4.522 44.685 1.00 42.28 341 PRO A CA 1
ATOM 2589 C C . PRO A 1 341 ? 20.019 5.554 43.568 1.00 47.67 341 PRO A C 1
ATOM 2590 O O . PRO A 1 341 ? 19.158 6.427 43.454 1.00 47.13 341 PRO A O 1
ATOM 2594 N N . VAL A 1 342 ? 21.090 5.475 42.769 1.00 46.31 342 VAL A N 1
ATOM 2595 C CA . VAL A 1 342 ? 21.270 6.346 41.602 1.00 47.57 342 VAL A CA 1
ATOM 2596 C C . VAL A 1 342 ? 20.347 5.803 40.485 1.00 57.32 342 VAL A C 1
ATOM 2597 O O . VAL A 1 342 ? 20.053 4.603 40.469 1.00 57.37 342 VAL A O 1
ATOM 2601 N N . ASP A 1 343 ? 19.898 6.675 39.563 1.00 58.54 343 ASP A N 1
ATOM 2602 C CA . ASP A 1 343 ? 19.014 6.287 38.450 1.00 62.01 343 ASP A CA 1
ATOM 2603 C C . ASP A 1 343 ? 19.706 5.428 37.362 1.00 69.33 343 ASP A C 1
ATOM 2604 O O . ASP A 1 343 ? 19.032 4.911 36.467 1.00 71.10 343 ASP A O 1
ATOM 2609 N N . GLU A 1 344 ? 21.036 5.261 37.463 1.00 66.78 344 GLU A N 1
ATOM 2610 C CA . GLU A 1 344 ? 21.893 4.502 36.544 1.00 68.04 344 GLU A CA 1
ATOM 2611 C C . GLU A 1 344 ? 21.821 2.978 36.743 1.00 74.80 344 GLU A C 1
ATOM 2612 O O . GLU A 1 344 ? 21.464 2.503 37.826 1.00 74.36 344 GLU A O 1
ATOM 2618 N N . ALA A 1 345 ? 22.205 2.223 35.688 1.00 73.29 345 ALA A N 1
ATOM 2619 C CA . ALA A 1 345 ? 22.270 0.758 35.650 1.00 74.33 345 ALA A CA 1
ATOM 2620 C C . ALA A 1 345 ? 23.737 0.273 35.563 1.00 77.76 345 ALA A C 1
ATOM 2621 O O . ALA A 1 345 ? 24.015 -0.907 35.808 1.00 77.84 345 ALA A O 1
ATOM 2623 N N . ASP A 1 346 ? 24.665 1.194 35.213 1.00 73.02 346 ASP A N 1
ATOM 2624 C CA . ASP A 1 346 ? 26.107 0.951 35.066 1.00 72.20 346 ASP A CA 1
ATOM 2625 C C . ASP A 1 346 ? 26.763 0.559 36.395 1.00 72.29 346 ASP A C 1
ATOM 2626 O O . ASP A 1 346 ? 27.696 -0.251 36.409 1.00 71.96 346 ASP A O 1
ATOM 2631 N N . ASN A 1 347 ? 26.278 1.147 37.505 1.00 65.21 347 ASN A N 1
ATOM 2632 C CA . ASN A 1 347 ? 26.789 0.891 38.851 1.00 62.65 347 ASN A CA 1
ATOM 2633 C C . ASN A 1 347 ? 25.669 0.791 39.892 1.00 62.49 347 ASN A C 1
ATOM 2634 O O . ASN A 1 347 ? 24.502 1.092 39.602 1.00 62.63 347 ASN A O 1
ATOM 2639 N N . GLU A 1 348 ? 26.036 0.362 41.104 1.00 54.58 348 GLU A N 1
ATOM 2640 C CA . GLU A 1 348 ? 25.111 0.188 42.216 1.00 52.48 348 GLU A CA 1
ATOM 2641 C C . GLU A 1 348 ? 25.260 1.299 43.291 1.00 48.84 348 GLU A C 1
ATOM 2642 O O . GLU A 1 348 ? 24.792 1.136 44.417 1.00 48.32 348 GLU A O 1
ATOM 2648 N N . ASP A 1 349 ? 25.849 2.451 42.914 1.00 39.64 349 ASP A N 1
ATOM 2649 C CA . ASP A 1 349 ? 26.059 3.601 43.803 1.00 35.91 349 ASP A CA 1
ATOM 2650 C C . ASP A 1 349 ? 24.762 4.150 44.392 1.00 37.17 349 ASP A C 1
ATOM 2651 O O . ASP A 1 349 ? 23.678 3.942 43.845 1.00 35.78 349 ASP A O 1
ATOM 2664 N N . ILE A 1 351 ? 22.985 7.802 46.639 1.00 30.51 351 ILE A N 1
ATOM 2665 C CA . ILE A 1 351 ? 23.172 9.187 47.059 1.00 29.65 351 ILE A CA 1
ATOM 2666 C C . ILE A 1 351 ? 22.933 9.302 48.562 1.00 32.59 351 ILE A C 1
ATOM 2667 O O . ILE A 1 351 ? 21.862 8.973 49.035 1.00 32.72 351 ILE A O 1
ATOM 2672 N N . ALA A 1 352 ? 23.933 9.745 49.304 1.00 29.25 352 ALA A N 1
ATOM 2673 C CA . ALA A 1 352 ? 23.769 9.991 50.726 1.00 28.26 352 ALA A CA 1
ATOM 2674 C C . ALA A 1 352 ? 23.218 11.425 50.829 1.00 31.82 352 ALA A C 1
ATOM 2675 O O . ALA A 1 352 ? 23.857 12.358 50.338 1.00 31.64 352 ALA A O 1
ATOM 2677 N N . THR A 1 353 ? 22.027 11.601 51.411 1.00 27.37 353 THR A N 1
ATOM 2678 C CA . THR A 1 353 ? 21.478 12.946 51.570 1.00 26.75 353 THR A CA 1
ATOM 2679 C C . THR A 1 353 ? 21.447 13.274 53.032 1.00 29.68 353 THR A C 1
ATOM 2680 O O . THR A 1 353 ? 21.016 12.444 53.848 1.00 29.90 353 THR A O 1
ATOM 2684 N N . ILE A 1 354 ? 21.952 14.460 53.380 1.00 25.29 354 ILE A N 1
ATOM 2685 C CA . ILE A 1 354 ? 22.069 14.875 54.776 1.00 25.14 354 ILE A CA 1
ATOM 2686 C C . ILE A 1 354 ? 21.614 16.301 54.986 1.00 29.33 354 ILE A C 1
ATOM 2687 O O . ILE A 1 354 ? 22.168 17.215 54.376 1.00 27.57 354 ILE A O 1
ATOM 2692 N N . LYS A 1 355 ? 20.653 16.489 55.904 1.00 27.35 355 LYS A N 1
ATOM 2693 C CA . LYS A 1 355 ? 20.209 17.812 56.315 1.00 27.12 355 LYS A CA 1
ATOM 2694 C C . LYS A 1 355 ? 21.215 18.310 57.362 1.00 27.82 355 LYS A C 1
ATOM 2695 O O . LYS A 1 355 ? 21.350 17.708 58.429 1.00 24.75 355 LYS A O 1
ATOM 2701 N N . GLY A 1 356 ? 21.922 19.383 57.033 1.00 24.25 356 GLY A N 1
ATOM 2702 C CA . GLY A 1 356 ? 22.878 19.997 57.949 1.00 23.88 356 GLY A CA 1
ATOM 2703 C C . GLY A 1 356 ? 22.163 20.506 59.189 1.00 28.65 356 GLY A C 1
ATOM 2704 O O . GLY A 1 356 ? 20.984 20.876 59.125 1.00 26.62 356 GLY A O 1
ATOM 2705 N N . ILE A 1 357 ? 22.861 20.478 60.329 1.00 26.96 357 ILE A N 1
ATOM 2706 C CA . ILE A 1 357 ? 22.314 20.865 61.633 1.00 27.69 357 ILE A CA 1
ATOM 2707 C C . ILE A 1 357 ? 21.922 22.347 61.755 1.00 31.25 357 ILE A C 1
ATOM 2708 O O . ILE A 1 357 ? 20.989 22.656 62.483 1.00 30.88 357 ILE A O 1
ATOM 2713 N N . GLY A 1 358 ? 22.637 23.238 61.064 1.00 27.70 358 GLY A N 1
ATOM 2714 C CA . GLY A 1 358 ? 22.397 24.676 61.143 1.00 28.41 358 GLY A CA 1
ATOM 2715 C C . GLY A 1 358 ? 22.409 25.171 62.581 1.00 34.14 358 GLY A C 1
ATOM 2716 O O . GLY A 1 358 ? 23.372 24.931 63.316 1.00 31.60 358 GLY A O 1
ATOM 2717 N N . PHE A 1 359 ? 21.296 25.789 63.010 1.00 34.83 359 PHE A N 1
ATOM 2718 C CA . PHE A 1 359 ? 21.125 26.308 64.371 1.00 36.82 359 PHE A CA 1
ATOM 2719 C C . PHE A 1 359 ? 20.265 25.378 65.259 1.00 45.77 359 PHE A C 1
ATOM 2720 O O . PHE A 1 359 ? 20.069 25.679 66.442 1.00 46.82 359 PHE A O 1
ATOM 2728 N N . THR A 1 360 ? 19.766 24.257 64.682 1.00 44.33 360 THR A N 1
ATOM 2729 C CA . THR A 1 360 ? 18.903 23.243 65.309 1.00 45.94 360 THR A CA 1
ATOM 2730 C C . THR A 1 360 ? 19.505 22.670 66.600 1.00 52.11 360 THR A C 1
ATOM 2731 O O . THR A 1 360 ? 20.699 22.364 66.640 1.00 50.99 360 THR A O 1
ATOM 2735 N N . ASN A 1 361 ? 18.668 22.537 67.653 1.00 50.69 361 ASN A N 1
ATOM 2736 C CA . ASN A 1 361 ? 19.067 21.976 68.945 1.00 85.95 361 ASN A CA 1
ATOM 2737 C C . ASN A 1 361 ? 18.151 20.810 69.326 1.00 106.15 361 ASN A C 1
ATOM 2738 O O . ASN A 1 361 ? 18.038 19.840 68.578 1.00 62.73 361 ASN A O 1
ATOM 2743 N N . TRP B 2 1 ? 14.936 -5.356 54.005 1.00 61.57 24 TRP B N 1
ATOM 2744 C CA . TRP B 2 1 ? 16.231 -5.381 53.319 1.00 60.27 24 TRP B CA 1
ATOM 2745 C C . TRP B 2 1 ? 16.648 -4.004 52.742 1.00 60.56 24 TRP B C 1
ATOM 2746 O O . TRP B 2 1 ? 17.378 -3.944 51.745 1.00 60.63 24 TRP B O 1
ATOM 2748 N N . ASN B 2 2 ? 16.195 -2.904 53.381 1.00 53.24 25 ASN B N 1
ATOM 2749 C CA . ASN B 2 2 ? 16.546 -1.541 52.980 1.00 50.57 25 ASN B CA 1
ATOM 2750 C C . ASN B 2 2 ? 17.688 -1.056 53.890 1.00 49.88 25 ASN B C 1
ATOM 2751 O O . ASN B 2 2 ? 17.493 -0.897 55.098 1.00 49.36 25 ASN B O 1
ATOM 2756 N N . ILE B 2 3 ? 18.879 -0.853 53.309 1.00 42.81 26 ILE B N 1
ATOM 2757 C CA . ILE B 2 3 ? 20.072 -0.455 54.053 1.00 40.23 26 ILE B CA 1
ATOM 2758 C C . ILE B 2 3 ? 19.924 0.800 54.918 1.00 42.18 26 ILE B C 1
ATOM 2759 O O . ILE B 2 3 ? 20.284 0.756 56.094 1.00 40.55 26 ILE B O 1
ATOM 2764 N N . GLY B 2 4 ? 19.333 1.862 54.359 1.00 38.65 27 GLY B N 1
ATOM 2765 C CA . GLY B 2 4 ? 19.084 3.108 55.079 1.00 38.06 27 GLY B CA 1
ATOM 2766 C C . GLY B 2 4 ? 18.337 2.897 56.385 1.00 42.98 27 GLY B C 1
ATOM 2767 O O . GLY B 2 4 ? 18.700 3.486 57.404 1.00 41.76 27 GLY B O 1
ATOM 2768 N N . LYS B 2 5 ? 17.308 2.014 56.369 1.00 41.27 28 LYS B N 1
ATOM 2769 C CA . LYS B 2 5 ? 16.519 1.660 57.552 1.00 41.48 28 LYS B CA 1
ATOM 2770 C C . LYS B 2 5 ? 17.300 0.742 58.493 1.00 44.91 28 LYS B C 1
ATOM 2771 O O . LYS B 2 5 ? 17.339 1.024 59.690 1.00 44.64 28 LYS B O 1
ATOM 2777 N N . LEU B 2 6 ? 17.937 -0.333 57.961 1.00 41.79 29 LEU B N 1
ATOM 2778 C CA . LEU B 2 6 ? 18.749 -1.292 58.737 1.00 42.02 29 LEU B CA 1
ATOM 2779 C C . LEU B 2 6 ? 19.811 -0.630 59.628 1.00 44.01 29 LEU B C 1
ATOM 2780 O O . LEU B 2 6 ? 20.017 -1.072 60.760 1.00 43.78 29 LEU B O 1
ATOM 2785 N N . ILE B 2 7 ? 20.476 0.429 59.117 1.00 38.39 30 ILE B N 1
ATOM 2786 C CA . ILE B 2 7 ? 21.515 1.195 59.82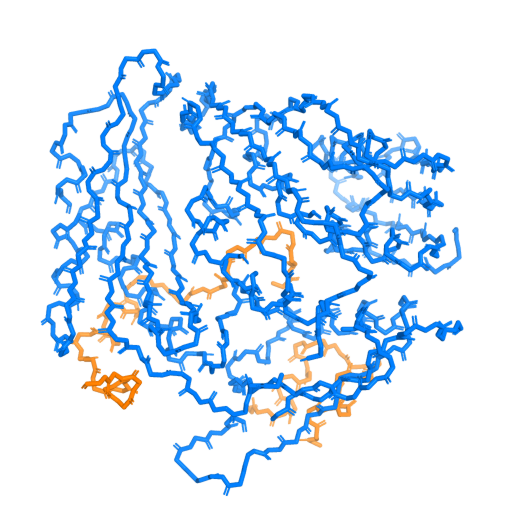5 1.00 36.47 30 ILE B CA 1
ATOM 2787 C C . ILE B 2 7 ? 20.990 1.777 61.147 1.00 39.99 30 ILE B C 1
ATOM 2788 O O . ILE B 2 7 ? 21.724 1.807 62.143 1.00 41.20 30 ILE B O 1
ATOM 2793 N N . TYR B 2 8 ? 19.742 2.247 61.145 1.00 33.95 31 TYR B N 1
ATOM 2794 C CA . TYR B 2 8 ? 19.151 2.885 62.318 1.00 34.04 31 TYR B CA 1
ATOM 2795 C C . TYR B 2 8 ? 18.288 1.978 63.209 1.00 42.23 31 TYR B C 1
ATOM 2796 O O . TYR B 2 8 ? 17.499 2.471 64.018 1.00 41.28 31 TYR B O 1
ATOM 2805 N N . MET B 2 9 ? 18.480 0.651 63.082 1.00 43.43 32 MET B N 1
ATOM 2806 C CA . MET B 2 9 ? 17.781 -0.363 63.885 1.00 46.90 32 MET B CA 1
ATOM 2807 C C . MET B 2 9 ? 18.814 -0.931 64.853 1.00 53.53 32 MET B C 1
ATOM 2808 O O . MET B 2 9 ? 19.555 -1.851 64.492 1.00 53.12 32 MET B O 1
ATOM 2813 N N . ASP B 2 10 ? 18.903 -0.343 66.063 1.00 53.20 33 ASP B N 1
ATOM 2814 C CA . ASP B 2 10 ? 19.890 -0.720 67.090 1.00 54.37 33 ASP B CA 1
ATOM 2815 C C . ASP B 2 10 ? 19.836 -2.174 67.589 1.00 61.04 33 ASP B C 1
ATOM 2816 O O . ASP B 2 10 ? 20.844 -2.672 68.101 1.00 61.87 33 ASP B O 1
ATOM 2821 N N . ASN B 2 11 ? 18.692 -2.862 67.392 1.00 58.19 34 ASN B N 1
ATOM 2822 C CA . ASN B 2 11 ? 18.513 -4.271 67.756 1.00 59.85 34 ASN B CA 1
ATOM 2823 C C . ASN B 2 11 ? 19.304 -5.207 66.821 1.00 63.75 34 ASN B C 1
ATOM 2824 O O . ASN B 2 11 ? 19.449 -6.394 67.120 1.00 65.17 34 ASN B O 1
ATOM 2829 N N . ILE B 2 12 ? 19.818 -4.660 65.699 1.00 57.96 35 ILE B N 1
ATOM 2830 C CA . ILE B 2 12 ? 20.610 -5.372 64.694 1.00 57.00 35 ILE B CA 1
ATOM 2831 C C . ILE B 2 12 ? 22.042 -4.820 64.693 1.00 58.11 35 ILE B C 1
ATOM 2832 O O . ILE B 2 12 ? 22.234 -3.602 64.653 1.00 56.56 35 ILE B O 1
ATOM 2837 N N . SER B 2 13 ? 23.035 -5.725 64.754 1.00 53.75 36 SER B N 1
ATOM 2838 C CA . SER B 2 13 ? 24.464 -5.405 64.751 1.00 52.27 36 SER B CA 1
ATOM 2839 C C . SER B 2 13 ? 24.925 -4.887 63.367 1.00 55.58 36 SER B C 1
ATOM 2840 O O . SER B 2 13 ? 24.297 -5.252 62.369 1.00 55.47 36 SER B O 1
ATOM 2843 N N . PRO B 2 14 ? 26.039 -4.111 63.265 1.00 51.41 37 PRO B N 1
ATOM 2844 C CA . PRO B 2 14 ? 26.504 -3.653 61.935 1.00 50.74 37 PRO B CA 1
ATOM 2845 C C . PRO B 2 14 ? 26.805 -4.785 60.942 1.00 56.61 37 PRO B C 1
ATOM 2846 O O . PRO B 2 14 ? 26.431 -4.667 59.774 1.00 55.68 37 PRO B O 1
ATOM 2850 N N . GLU B 2 15 ? 27.454 -5.886 61.405 1.00 54.89 38 GLU B N 1
ATOM 2851 C CA . GLU B 2 15 ? 27.772 -7.051 60.560 1.00 55.84 38 GLU B CA 1
ATOM 2852 C C . GLU B 2 15 ? 26.516 -7.776 60.037 1.00 60.66 38 GLU B C 1
ATOM 2853 O O . GLU B 2 15 ? 26.528 -8.294 58.916 1.00 60.71 38 GLU B O 1
ATOM 2859 N N . GLU B 2 16 ? 25.429 -7.764 60.837 1.00 57.17 39 GLU B N 1
ATOM 2860 C CA . GLU B 2 16 ? 24.138 -8.360 60.497 1.00 57.94 39 GLU B CA 1
ATOM 2861 C C . GLU B 2 16 ? 23.384 -7.502 59.467 1.00 59.86 39 GLU B C 1
ATOM 2862 O O . GLU B 2 16 ? 22.665 -8.061 58.634 1.00 60.56 39 GLU B O 1
ATOM 2868 N N . CYS B 2 17 ? 23.566 -6.155 59.511 1.00 53.13 40 CYS B N 1
ATOM 2869 C CA . CYS B 2 17 ? 22.976 -5.205 58.559 1.00 51.63 40 CYS B CA 1
ATOM 2870 C C . CYS B 2 17 ? 23.473 -5.542 57.156 1.00 56.53 40 CYS B C 1
ATOM 2871 O O . CYS B 2 17 ? 22.670 -5.610 56.230 1.00 56.67 40 CYS B O 1
ATOM 2874 N N . ILE B 2 18 ? 24.798 -5.752 57.013 1.00 53.76 41 ILE B N 1
ATOM 2875 C CA . ILE B 2 18 ? 25.476 -6.071 55.751 1.00 54.90 41 ILE B CA 1
ATOM 2876 C C . ILE B 2 18 ? 25.021 -7.427 55.190 1.00 62.37 41 ILE B C 1
ATOM 2877 O O . ILE B 2 18 ? 24.776 -7.537 53.984 1.00 62.80 41 ILE B O 1
ATOM 2882 N N . ARG B 2 19 ? 24.885 -8.440 56.068 1.00 60.79 42 ARG B N 1
ATOM 2883 C CA . ARG B 2 19 ? 24.440 -9.779 55.688 1.00 62.76 42 ARG B CA 1
ATOM 2884 C C . ARG B 2 19 ? 22.996 -9.770 55.182 1.00 67.56 42 ARG B C 1
ATOM 2885 O O . ARG B 2 19 ? 22.732 -10.318 54.112 1.00 68.66 42 ARG B O 1
ATOM 2893 N N . ARG B 2 20 ? 22.080 -9.105 55.918 1.00 63.48 43 ARG B N 1
ATOM 2894 C CA . ARG B 2 20 ? 20.667 -8.965 55.548 1.00 63.97 43 ARG B CA 1
ATOM 2895 C C . ARG B 2 20 ? 20.510 -8.158 54.248 1.00 67.66 43 ARG B C 1
ATOM 2896 O O . ARG B 2 20 ? 19.679 -8.511 53.410 1.00 68.46 43 ARG B O 1
ATOM 2904 N N . TRP B 2 21 ? 21.321 -7.089 54.081 1.00 62.45 44 TRP B N 1
ATOM 2905 C CA . TRP B 2 21 ? 21.299 -6.209 52.910 1.00 61.42 44 TRP B CA 1
ATOM 2906 C C . TRP B 2 21 ? 21.812 -6.899 51.643 1.00 70.00 44 TRP B C 1
ATOM 2907 O O . TRP B 2 21 ? 21.116 -6.885 50.624 1.00 70.20 44 TRP B O 1
ATOM 2918 N N . ARG B 2 22 ? 23.022 -7.490 51.703 1.00 69.44 45 ARG B N 1
ATOM 2919 C CA . ARG B 2 22 ? 23.633 -8.179 50.567 1.00 71.54 45 ARG B CA 1
ATOM 2920 C C . ARG B 2 22 ? 24.487 -9.380 50.992 1.00 78.24 45 ARG B C 1
ATOM 2921 O O . ARG B 2 22 ? 25.542 -9.210 51.612 1.00 77.37 45 ARG B O 1
ATOM 2929 N N . GLY B 2 23 ? 24.007 -10.578 50.655 1.00 77.22 46 GLY B N 1
ATOM 2930 C CA . GLY B 2 23 ? 24.676 -11.839 50.960 1.00 110.78 46 GLY B CA 1
ATOM 2931 C C . GLY B 2 23 ? 24.184 -12.492 52.235 1.00 136.10 46 GLY B C 1
ATOM 2932 N N . VAL B 2 60 ? 36.696 -2.180 61.709 1.00 52.63 83 VAL B N 1
ATOM 2933 C CA . VAL B 2 60 ? 35.464 -2.062 62.497 1.00 52.08 83 VAL B CA 1
ATOM 2934 C C . VAL B 2 60 ? 35.677 -1.093 63.697 1.00 51.03 83 VAL B C 1
ATOM 2935 O O . VAL B 2 60 ? 35.087 -1.277 64.775 1.00 51.45 83 VAL B O 1
ATOM 2939 N N . ASP B 2 61 ? 36.526 -0.055 63.480 1.00 41.19 84 ASP B N 1
ATOM 2940 C CA . ASP B 2 61 ? 36.890 0.992 64.439 1.00 37.94 84 ASP B CA 1
ATOM 2941 C C . ASP B 2 61 ? 37.569 2.151 63.703 1.00 37.82 84 ASP B C 1
ATOM 2942 O O . ASP B 2 61 ? 38.626 1.953 63.096 1.00 37.12 84 ASP B O 1
ATOM 2947 N N . LEU B 2 62 ? 36.999 3.377 63.801 1.00 31.85 85 LEU B N 1
ATOM 2948 C CA . LEU B 2 62 ? 37.594 4.566 63.172 1.00 29.74 85 LEU B CA 1
ATOM 2949 C C . LEU B 2 62 ? 38.899 5.023 63.855 1.00 31.39 85 LEU B C 1
ATOM 2950 O O . LEU B 2 62 ? 39.582 5.919 63.350 1.00 29.28 85 LEU B O 1
ATOM 2955 N N . GLU B 2 63 ? 39.286 4.345 64.951 1.00 28.05 86 GLU B N 1
ATOM 2956 C CA . GLU B 2 63 ? 40.556 4.575 65.653 1.00 27.37 86 GLU B CA 1
ATOM 2957 C C . GLU B 2 63 ? 41.737 4.113 64.807 1.00 31.20 86 GLU B C 1
ATOM 2958 O O . GLU B 2 63 ? 42.859 4.559 65.024 1.00 30.78 86 GLU B O 1
ATOM 2964 N N . LYS B 2 64 ? 41.456 3.249 63.808 1.00 28.28 87 LYS B N 1
ATOM 2965 C CA . LYS B 2 64 ? 42.383 2.792 62.779 1.00 27.55 87 LYS B CA 1
ATOM 2966 C C . LYS B 2 64 ? 41.965 3.554 61.493 1.00 29.34 87 LYS B C 1
ATOM 2967 O O . LYS B 2 64 ? 40.958 3.213 60.870 1.00 29.03 87 LYS B O 1
ATOM 2973 N N . PHE B 2 65 ? 42.705 4.612 61.140 1.00 24.73 88 PHE B N 1
ATOM 2974 C CA . PHE B 2 65 ? 42.406 5.441 59.967 1.00 22.86 88 PHE B CA 1
ATOM 2975 C C . PHE B 2 65 ? 42.420 4.660 58.644 1.00 27.82 88 PHE B C 1
ATOM 2976 O O . PHE B 2 65 ? 41.527 4.828 57.806 1.00 26.54 88 PHE B O 1
ATOM 2984 N N . VAL B 2 66 ? 43.452 3.833 58.457 1.00 26.25 89 VAL B N 1
ATOM 2985 C CA . VAL B 2 66 ? 43.678 3.066 57.231 1.00 26.54 89 VAL B CA 1
ATOM 2986 C C . VAL B 2 66 ? 42.585 2.016 57.068 1.00 31.83 89 VAL B C 1
ATOM 2987 O O . VAL B 2 66 ? 42.379 1.208 57.977 1.00 31.32 89 VAL B O 1
ATOM 2991 N N . PRO B 2 67 ? 41.838 2.062 55.943 1.00 30.23 90 PRO B N 1
ATOM 2992 C CA . PRO B 2 67 ? 40.750 1.091 55.757 1.00 31.04 90 PRO B CA 1
ATOM 2993 C C . PRO B 2 67 ? 41.249 -0.315 55.452 1.00 36.08 90 PRO B C 1
ATOM 2994 O O . PRO B 2 67 ? 42.434 -0.517 55.132 1.00 36.07 90 PRO B O 1
ATOM 2998 N N . TYR B 2 68 ? 40.347 -1.287 55.585 1.00 33.04 91 TYR B N 1
ATOM 2999 C CA . TYR B 2 68 ? 40.627 -2.691 55.338 1.00 34.35 91 TYR B CA 1
ATOM 3000 C C . TYR B 2 68 ? 40.946 -2.967 53.868 1.00 36.80 91 TYR B C 1
ATOM 3001 O O . TYR B 2 68 ? 40.322 -2.411 52.964 1.00 36.52 91 TYR B O 1
ATOM 3010 N N . PHE B 2 69 ? 41.897 -3.870 53.648 1.00 32.42 92 PHE B N 1
ATOM 3011 C CA . PHE B 2 69 ? 42.255 -4.356 52.327 1.00 32.45 92 PHE B CA 1
ATOM 3012 C C . PHE B 2 69 ? 42.436 -5.859 52.388 1.00 38.33 92 PHE B C 1
ATOM 3013 O O . PHE B 2 69 ? 42.903 -6.379 53.409 1.00 37.61 92 PHE B O 1
ATOM 3021 N N . ASP B 2 70 ? 42.111 -6.550 51.284 1.00 37.15 93 ASP B N 1
ATOM 3022 C CA . ASP B 2 70 ? 42.362 -7.983 51.136 1.00 39.35 93 ASP B CA 1
ATOM 3023 C C . ASP B 2 70 ? 43.887 -8.136 51.051 1.00 43.66 93 ASP B C 1
ATOM 3024 O O . ASP B 2 70 ? 44.584 -7.134 50.839 1.00 41.87 93 ASP B O 1
ATOM 3029 N N . THR B 2 71 ? 44.410 -9.367 51.236 1.00 41.71 94 THR B N 1
ATOM 3030 C CA . THR B 2 71 ? 45.856 -9.647 51.198 1.00 41.20 94 THR B CA 1
ATOM 3031 C C . THR B 2 71 ? 46.480 -9.181 49.877 1.00 43.82 94 THR B C 1
ATOM 3032 O O . THR B 2 71 ? 45.804 -9.198 48.841 1.00 43.44 94 THR B O 1
ATOM 3036 N N . PHE B 2 72 ? 47.771 -8.789 49.919 1.00 39.76 95 PHE B N 1
ATOM 3037 C CA . PHE B 2 72 ? 48.554 -8.354 48.759 1.00 39.32 95 PHE B CA 1
ATOM 3038 C C . PHE B 2 72 ? 48.452 -9.391 47.630 1.00 45.00 95 PHE B C 1
ATOM 3039 O O . PHE B 2 72 ? 48.177 -9.017 46.491 1.00 43.90 95 PHE B O 1
ATOM 3047 N N . GLU B 2 73 ? 48.586 -10.689 47.975 1.00 43.71 96 GLU B N 1
ATOM 3048 C CA . GLU B 2 73 ? 48.483 -11.837 47.072 1.00 45.24 96 GLU B CA 1
ATOM 3049 C C . GLU B 2 73 ? 47.164 -11.806 46.277 1.00 49.49 96 GLU B C 1
ATOM 3050 O O . GLU B 2 73 ? 47.192 -11.901 45.047 1.00 49.29 96 GLU B O 1
ATOM 3056 N N . LYS B 2 74 ? 46.022 -11.640 46.986 1.00 46.25 97 LYS B N 1
ATOM 3057 C CA . LYS B 2 74 ? 44.679 -11.569 46.403 1.00 46.33 97 LYS B CA 1
ATOM 3058 C C . LYS B 2 74 ? 44.531 -10.320 45.517 1.00 48.28 97 LYS B C 1
ATOM 3059 O O . LYS B 2 74 ? 44.015 -10.427 44.402 1.00 47.97 97 LYS B O 1
ATOM 3065 N N . LEU B 2 75 ? 45.034 -9.155 45.993 1.00 42.74 98 LEU B N 1
ATOM 3066 C CA . LEU B 2 75 ? 44.976 -7.888 45.255 1.00 41.08 98 LEU B CA 1
ATOM 3067 C C . LEU B 2 75 ? 45.848 -7.873 44.003 1.00 47.65 98 LEU B C 1
ATOM 3068 O O . LEU B 2 75 ? 45.396 -7.382 42.965 1.00 48.12 98 LEU B O 1
ATOM 3073 N N . ALA B 2 76 ? 47.087 -8.401 44.094 1.00 45.66 99 ALA B N 1
ATOM 3074 C CA . ALA B 2 76 ? 48.026 -8.455 42.964 1.00 46.77 99 ALA B CA 1
ATOM 3075 C C . ALA B 2 76 ? 47.434 -9.250 41.802 1.00 52.71 99 ALA B C 1
ATOM 3076 O O . ALA B 2 76 ? 47.533 -8.799 40.661 1.00 53.28 99 ALA B O 1
ATOM 3078 N N . LYS B 2 77 ? 46.769 -10.391 42.108 1.00 50.06 100 LYS B N 1
ATOM 3079 C CA . LYS B 2 77 ? 46.096 -11.284 41.152 1.00 51.75 100 LYS B CA 1
ATOM 3080 C C . LYS B 2 77 ? 44.916 -10.570 40.480 1.00 56.26 100 LYS B C 1
ATOM 3081 O O . LYS B 2 77 ? 44.773 -10.640 39.257 1.00 57.58 100 LYS B O 1
ATOM 3087 N N . LYS B 2 78 ? 44.070 -9.899 41.289 1.00 51.27 101 LYS B N 1
ATOM 3088 C CA . LYS B 2 78 ? 42.895 -9.156 40.838 1.00 50.40 101 LYS B CA 1
ATOM 3089 C C . LYS B 2 78 ? 43.311 -7.949 39.983 1.00 54.51 101 LYS B C 1
ATOM 3090 O O . LYS B 2 78 ? 42.636 -7.643 38.997 1.00 55.12 101 LYS B O 1
ATOM 3096 N N . TRP B 2 79 ? 44.417 -7.274 40.360 1.00 49.74 102 TRP B N 1
ATOM 3097 C CA . TRP B 2 79 ? 44.874 -6.071 39.673 1.00 48.65 102 TRP B CA 1
ATOM 3098 C C . TRP B 2 79 ? 45.949 -6.211 38.588 1.00 54.51 102 TRP B C 1
ATOM 3099 O O . TRP B 2 79 ? 46.565 -5.210 38.208 1.00 52.97 102 TRP B O 1
ATOM 3110 N N . LYS B 2 80 ? 46.111 -7.427 38.023 1.00 54.59 103 LYS B N 1
ATOM 3111 C CA . LYS B 2 80 ? 47.034 -7.655 36.898 1.00 56.00 103 LYS B CA 1
ATOM 3112 C C . LYS B 2 80 ? 46.442 -7.025 35.629 1.00 61.76 103 LYS B C 1
ATOM 3113 O O . LYS B 2 80 ? 47.181 -6.606 34.736 1.00 61.49 103 LYS B O 1
ATOM 3119 N N . SER B 2 81 ? 45.096 -6.904 35.610 1.00 59.85 104 SER B N 1
ATOM 3120 C CA . SER B 2 81 ? 44.275 -6.261 34.587 1.00 60.49 104 SER B CA 1
ATOM 3121 C C . SER B 2 81 ? 43.602 -5.036 35.234 1.00 63.49 104 SER B C 1
ATOM 3122 O O . SER B 2 81 ? 43.028 -5.154 36.324 1.00 62.19 104 SER B O 1
ATOM 3125 N N . VAL B 2 82 ? 43.683 -3.866 34.570 1.00 59.82 105 VAL B N 1
ATOM 3126 C CA . VAL B 2 82 ? 43.088 -2.614 35.075 1.00 58.42 105 VAL B CA 1
ATOM 3127 C C . VAL B 2 82 ? 41.736 -2.262 34.410 1.00 63.23 105 VAL B C 1
ATOM 3128 O O . VAL B 2 82 ? 41.261 -1.131 34.539 1.00 61.57 105 VAL B O 1
ATOM 3132 N N . ASP B 2 83 ? 41.119 -3.244 33.719 1.00 61.92 106 ASP B N 1
ATOM 3133 C CA . ASP B 2 83 ? 39.861 -3.099 32.982 1.00 62.52 106 ASP B CA 1
ATOM 3134 C C . ASP B 2 83 ? 38.641 -2.711 33.812 1.00 65.18 106 ASP B C 1
ATOM 3135 O O . ASP B 2 83 ? 37.858 -1.869 33.368 1.00 65.27 106 ASP B O 1
ATOM 3140 N N . ALA B 2 84 ? 38.474 -3.306 35.006 1.00 60.03 107 ALA B N 1
ATOM 3141 C CA . ALA B 2 84 ? 37.333 -3.033 35.892 1.00 58.71 107 ALA B CA 1
ATOM 3142 C C . ALA B 2 84 ? 37.175 -1.556 36.314 1.00 59.95 107 ALA B C 1
ATOM 3143 O O . ALA B 2 84 ? 36.108 -1.178 36.806 1.00 59.34 107 ALA B O 1
ATOM 3145 N N . ILE B 2 85 ? 38.224 -0.725 36.113 1.00 54.63 108 ILE B N 1
ATOM 3146 C CA . ILE B 2 85 ? 38.203 0.704 36.458 1.00 52.36 108 ILE B CA 1
ATOM 3147 C C . ILE B 2 85 ? 38.524 1.669 35.307 1.00 55.69 108 ILE B C 1
ATOM 3148 O O . ILE B 2 85 ? 38.632 2.868 35.552 1.00 54.08 108 ILE B O 1
ATOM 3153 N N . LYS B 2 86 ? 38.624 1.175 34.057 1.00 53.84 109 LYS B N 1
ATOM 3154 C CA . LYS B 2 86 ? 38.938 2.020 32.894 1.00 53.87 109 LYS B CA 1
ATOM 3155 C C . LYS B 2 86 ? 37.999 3.216 32.674 1.00 56.31 109 LYS B C 1
ATOM 3156 O O . LYS B 2 86 ? 38.455 4.249 32.189 1.00 55.41 109 LYS B O 1
ATOM 3162 N N . GLU B 2 87 ? 36.712 3.086 33.073 1.00 52.79 110 GLU B N 1
ATOM 3163 C CA . GLU B 2 87 ? 35.678 4.132 32.966 1.00 52.33 110 GLU B CA 1
ATOM 3164 C C . GLU B 2 87 ? 35.946 5.311 33.916 1.00 52.95 110 GLU B C 1
ATOM 3165 O O . GLU B 2 87 ? 35.505 6.428 33.636 1.00 51.80 110 GLU B O 1
ATOM 3171 N N . ARG B 2 88 ? 36.662 5.066 35.039 1.00 47.61 111 ARG B N 1
ATOM 3172 C CA . ARG B 2 88 ? 37.000 6.111 36.014 1.00 45.76 111 ARG B CA 1
ATOM 3173 C C . ARG B 2 88 ? 38.087 7.065 35.480 1.00 49.43 111 ARG B C 1
ATOM 3174 O O . ARG B 2 88 ? 38.370 8.073 36.125 1.00 48.18 111 ARG B O 1
ATOM 3182 N N . PHE B 2 89 ? 38.688 6.747 34.307 1.00 47.26 112 PHE B N 1
ATOM 3183 C CA . PHE B 2 89 ? 39.778 7.518 33.698 1.00 47.44 112 PHE B CA 1
ATOM 3184 C C . PHE B 2 89 ? 39.406 8.209 32.393 1.00 54.69 112 PHE B C 1
ATOM 3185 O O . PHE B 2 89 ? 38.498 7.761 31.684 1.00 55.83 112 PHE B O 1
ATOM 3193 N N . LEU B 2 90 ? 40.119 9.312 32.081 1.00 52.12 113 LEU B N 1
ATOM 3194 C CA . LEU B 2 90 ? 39.909 10.118 30.876 1.00 88.01 113 LEU B CA 1
ATOM 3195 C C . LEU B 2 90 ? 40.764 9.603 29.722 1.00 126.52 113 LEU B C 1
ATOM 3196 O O . LEU B 2 90 ? 40.643 8.443 29.337 1.00 93.26 113 LEU B O 1
#